Protein AF-0000000084932960 (afdb_homodimer)

Sequence (400 aa):
MATPRSQPKQERARRTKVHILQSAAELFAERGYATVTLQDVAERAEMTKGAVYFHYTNKEALAVAVVQEHYARWPEILKGAEGDHAEPFDMLTAVLDTVTRAFARDIVVQAGARLQIERALIDAELPEPYVGWEDYLTRLIAEARDAGQLRDGVEPRAAARVLVSAFFGMQHISDVLSGRSDLTERYEELRTVLLEGLRRMATPRSQPKQERARRTKVHILQSAAELFAERGYATVTLQDVAERAEMTKGAVYFHYTNKEALAVAVVQEHYARWPEILKGAEGDHAEPFDMLTAVLDTVTRAFARDIVVQAGARLQIERALIDAELPEPYVGWEDYLTRLIAEARDAGQLRDGVEPRAAARVLVSAFFGMQHISDVLSGRSDLTERYEELRTVLLEGLRR

Solvent-accessible surface area (backbone atoms only — not comparable to full-atom values): 21008 Å² total; per-residue (Å²): 128,84,72,78,70,52,70,67,56,50,51,52,51,50,52,49,50,50,48,47,44,52,33,39,17,50,44,30,48,73,64,31,69,89,75,57,48,61,59,57,31,14,57,68,52,72,46,51,53,66,63,45,39,72,78,33,83,43,61,52,55,45,52,43,51,37,38,50,51,31,57,62,46,45,62,59,50,47,57,68,28,58,50,95,56,92,42,48,59,56,33,52,50,37,36,52,52,48,52,51,49,38,56,73,69,34,52,45,44,38,14,22,52,45,47,59,75,47,42,89,77,43,90,59,86,64,82,79,74,66,56,66,57,30,54,53,42,17,53,44,42,40,49,14,41,76,70,65,43,40,26,87,90,62,51,34,57,44,45,18,47,42,50,51,13,23,51,51,19,42,55,50,50,24,38,74,76,51,72,42,74,50,39,69,61,54,47,54,30,37,43,60,45,46,53,54,29,41,40,96,128,85,72,79,69,52,68,68,57,50,51,51,51,49,52,49,49,51,46,47,44,52,33,38,18,49,45,31,49,73,63,31,70,88,74,57,47,62,59,56,31,13,58,68,52,71,46,52,53,66,62,47,40,72,77,34,83,42,62,52,56,44,51,41,49,36,38,52,49,29,57,63,47,45,64,59,51,46,56,68,29,57,50,95,56,92,42,48,58,55,34,52,52,36,35,53,52,49,50,52,49,38,57,73,69,34,52,44,44,38,14,21,53,46,48,59,76,48,42,89,76,43,90,59,85,65,81,80,74,66,55,64,58,30,53,53,40,18,52,44,41,40,50,13,42,77,70,66,43,40,26,89,91,62,50,35,58,44,47,16,47,40,49,51,12,23,50,50,17,42,56,50,50,23,37,74,76,52,71,40,75,50,38,68,60,53,48,52,31,37,42,61,45,48,54,54,29,40,39,94

Secondary structure (DSSP, 8-state):
------HHHHHHHHHHHHHHHHHHHHHHHHH-TTT--HHHHHHHHT--HHHHHHH-SSHHHHHHHHHHHHHHHHHHHHHHH-S--SSHHHHHHHHHHHHHHHHHH-HHHHHHHHHHHTGGG-SS--PPPSHHHHHHHHHHHHHHHHTT-BPTT--HHHHHHHHHHHHHHHHHHHHHHHTTTTHHHHHHHHIIIIIHHHB-/------HHHHHHHHHHHHHHHHHHHHHHHHH-TTT--HHHHHHHHT--HHHHHHH-SSHHHHHHHHHHHHHHHHHHHHHHH-S--SSHHHHHHHHHHHHHHHHHH-HHHHHHHHHHHTGGG-SS--PPPSHHHHHHHHHHHHHHHHTT-BPTT--HHHHHHHHHHHHHHHHHHHHHHHTTTTHHHHHHHHIIIIIHHHB-

Foldseek 3Di:
DPPPPDPVVVVVLVVLLVLLLLLLLQCCLVPNLPPDFLCSSCVSSVHDSVSSCVNPVGSLRSLQVLLVVLVVCLVVLLVVLPPPDPALLSSLVSSLVSLLVCLQPPSSNSSNLRCVVVVVVRPDDHPDPPVVQLVVQLVSVVRNVVVVWFDPPDRSSNLSSVLSVQLSVLSVVCCVPPVVPCSVVSVVVCCVPRSVNGTD/DPPDPDPVVVVVLVVLLVLLLLLLLQCCLVPNLPPDFLCSSCVSSVHDSVSSCVNPVGSLRSLQVLLVVLVVCLVVLLVVLPPPDPALLSSLVSSLVSLLVCLQPPSSNSSNLRCVVVVVVRPDDHPDPPVVQLVVQLVSVVRNVVVVWFDPPDRSSNLSSVLSVQLSVLSVVCCVPPVVPCSVVSVVVCCVPRSVNGTD

pLDDT: mean 92.8, std 9.07, range [40.91, 98.88]

Structure (mmCIF, N/CA/C/O backbone):
data_AF-0000000084932960-model_v1
#
loop_
_entity.id
_entity.type
_entity.pdbx_description
1 polymer 'TetR-family transcriptional regulator'
#
loop_
_atom_site.group_PDB
_atom_site.id
_atom_site.type_symbol
_atom_site.label_atom_id
_atom_site.label_alt_id
_atom_site.label_comp_id
_atom_site.label_asym_id
_atom_site.label_entity_id
_atom_site.label_seq_id
_atom_site.pdbx_PDB_ins_code
_atom_site.Cartn_x
_atom_site.Cartn_y
_atom_site.Cartn_z
_atom_site.occupancy
_atom_site.B_iso_or_equiv
_atom_site.auth_seq_id
_atom_site.auth_comp_id
_atom_site.auth_asym_id
_atom_site.auth_atom_id
_atom_site.pdbx_PDB_model_num
ATOM 1 N N . MET A 1 1 ? -40.156 13.008 24.125 1 40.94 1 MET A N 1
ATOM 2 C CA . MET A 1 1 ? -40 11.922 23.156 1 40.94 1 MET A CA 1
ATOM 3 C C . MET A 1 1 ? -39.875 12.453 21.734 1 40.94 1 MET A C 1
ATOM 5 O O . MET A 1 1 ? -40.688 13.273 21.312 1 40.94 1 MET A O 1
ATOM 9 N N . ALA A 1 2 ? -38.719 12.477 21.109 1 54.12 2 ALA A N 1
ATOM 10 C CA . ALA A 1 2 ? -38.562 13.07 19.781 1 54.12 2 ALA A CA 1
ATOM 11 C C . ALA A 1 2 ? -39.594 12.508 18.797 1 54.12 2 ALA A C 1
ATOM 13 O O . ALA A 1 2 ? -39.812 11.289 18.75 1 54.12 2 ALA A O 1
ATOM 14 N N . THR A 1 3 ? -40.469 13.133 18.344 1 57.19 3 THR A N 1
ATOM 15 C CA . THR A 1 3 ? -41.438 12.672 17.359 1 57.19 3 THR A CA 1
ATOM 16 C C . THR A 1 3 ? -40.719 12.016 16.172 1 57.19 3 THR A C 1
ATOM 18 O O . THR A 1 3 ? -39.844 12.625 15.562 1 57.19 3 THR A O 1
ATOM 21 N N . PRO A 1 4 ? -41.031 10.75 15.984 1 59.25 4 PRO A N 1
ATOM 22 C CA . PRO A 1 4 ? -40.406 10.086 14.82 1 59.25 4 PRO A CA 1
ATOM 23 C C . PRO A 1 4 ? -40.625 10.875 13.531 1 59.25 4 PRO A C 1
ATOM 25 O O . PRO A 1 4 ? -41.688 11.422 13.289 1 59.25 4 PRO A O 1
ATOM 28 N N . ARG A 1 5 ? -39.531 11.469 13.016 1 66.75 5 ARG A N 1
ATOM 29 C CA . ARG A 1 5 ? -39.656 12.156 11.727 1 66.75 5 ARG A CA 1
ATOM 30 C C . ARG A 1 5 ? -40.5 11.359 10.758 1 66.75 5 ARG A C 1
ATOM 32 O O . ARG A 1 5 ? -40.469 10.133 10.75 1 66.75 5 ARG A O 1
ATOM 39 N N . SER A 1 6 ? -41.281 12.008 10.094 1 75.06 6 SER A N 1
ATOM 40 C CA . SER A 1 6 ? -42.125 11.375 9.078 1 75.06 6 SER A CA 1
ATOM 41 C C . SER A 1 6 ? -41.281 10.617 8.062 1 75.06 6 SER A C 1
ATOM 43 O O . SER A 1 6 ? -40.062 10.883 7.914 1 75.06 6 SER A O 1
ATOM 45 N N . GLN A 1 7 ? -41.75 9.562 7.469 1 76.06 7 GLN A N 1
ATOM 46 C CA . GLN A 1 7 ? -41.094 8.695 6.488 1 76.06 7 GLN A CA 1
ATOM 47 C C . GLN A 1 7 ? -40.469 9.523 5.375 1 76.06 7 GLN A C 1
ATOM 49 O O . GLN A 1 7 ? -39.312 9.289 5.012 1 76.06 7 GLN A O 1
ATOM 54 N N . PRO A 1 8 ? -41.219 10.461 4.84 1 76 8 PRO A N 1
ATOM 55 C CA . PRO A 1 8 ? -40.594 11.281 3.787 1 76 8 PRO A CA 1
ATOM 56 C C . PRO A 1 8 ? -39.375 12.07 4.281 1 76 8 PRO A C 1
ATOM 58 O O . PRO A 1 8 ? -38.406 12.211 3.559 1 76 8 PRO A O 1
ATOM 61 N N . LYS A 1 9 ? -39.469 12.578 5.43 1 77.56 9 LYS A N 1
ATOM 62 C CA . LYS A 1 9 ? -38.344 13.344 6 1 77.56 9 LYS A CA 1
ATOM 63 C C . LYS A 1 9 ? -37.125 12.453 6.223 1 77.56 9 LYS A C 1
ATOM 65 O O . LYS A 1 9 ? -36 12.883 5.984 1 77.56 9 LYS A O 1
ATOM 70 N N . GLN A 1 10 ? -37.438 11.266 6.645 1 83.19 10 GLN A N 1
ATOM 71 C CA . GLN A 1 10 ? -36.344 10.32 6.871 1 83.19 10 GLN A CA 1
ATOM 72 C C . GLN A 1 10 ? -35.656 9.945 5.559 1 83.19 10 GLN A C 1
ATOM 74 O O . GLN A 1 10 ? -34.438 9.828 5.508 1 83.19 10 GLN A O 1
ATOM 79 N N . GLU A 1 11 ? -36.469 9.797 4.57 1 85 11 GLU A N 1
ATOM 80 C CA . GLU A 1 11 ? -35.906 9.461 3.254 1 85 11 GLU A CA 1
ATOM 81 C C . GLU A 1 11 ? -35.094 10.609 2.686 1 85 11 GLU A C 1
ATOM 83 O O . GLU A 1 11 ? -34.062 10.383 2.066 1 85 11 GLU A O 1
ATOM 88 N N . ARG A 1 12 ? -35.562 11.805 2.848 1 83.88 12 ARG A N 1
ATOM 89 C CA . ARG A 1 12 ? -34.844 12.977 2.395 1 83.88 12 ARG A CA 1
ATOM 90 C C . ARG A 1 12 ? -33.5 13.102 3.129 1 83.88 12 ARG A C 1
ATOM 92 O O . ARG A 1 12 ? -32.469 13.422 2.523 1 83.88 12 ARG A O 1
ATOM 99 N N . ALA A 1 13 ? -33.562 12.875 4.395 1 86.06 13 ALA A N 1
ATOM 100 C CA . ALA A 1 13 ? -32.344 12.93 5.203 1 86.06 13 ALA A CA 1
ATOM 101 C C . ALA A 1 13 ? -31.328 11.891 4.742 1 86.06 13 ALA A C 1
ATOM 103 O O . ALA A 1 13 ? -30.125 12.164 4.68 1 86.06 13 ALA A O 1
ATOM 104 N N . ARG A 1 14 ? -31.875 10.758 4.418 1 88.44 14 ARG A N 1
ATOM 105 C CA . ARG A 1 14 ? -31 9.68 3.943 1 88.44 14 ARG A CA 1
ATOM 106 C C . ARG A 1 14 ? -30.375 10.047 2.604 1 88.44 14 ARG A C 1
ATOM 108 O O . ARG A 1 14 ? -29.188 9.82 2.393 1 88.44 14 ARG A O 1
ATOM 115 N N . ARG A 1 15 ? -31.094 10.609 1.772 1 91.69 15 ARG A N 1
ATOM 116 C CA . ARG A 1 15 ? -30.594 11.008 0.463 1 91.69 15 ARG A CA 1
ATOM 117 C C . ARG A 1 15 ? -29.516 12.086 0.597 1 91.69 15 ARG A C 1
ATOM 119 O O . ARG A 1 15 ? -28.516 12.07 -0.125 1 91.69 15 ARG A O 1
ATOM 126 N N . THR A 1 16 ? -29.75 12.969 1.512 1 93.44 16 THR A N 1
ATOM 127 C CA . THR A 1 16 ? -28.797 14.031 1.756 1 93.44 16 THR A CA 1
ATOM 128 C C . THR A 1 16 ? -27.484 13.461 2.309 1 93.44 16 THR A C 1
ATOM 130 O O . THR A 1 16 ? -26.406 13.852 1.878 1 93.44 16 THR A O 1
ATOM 133 N N . LYS A 1 17 ? -27.641 12.531 3.201 1 94.75 17 LYS A N 1
ATOM 134 C CA . LYS A 1 17 ? -26.469 11.891 3.785 1 94.75 17 LYS A CA 1
ATOM 135 C C . LYS A 1 17 ? -25.641 11.18 2.719 1 94.75 17 LYS A C 1
ATOM 137 O O . LYS A 1 17 ? -24.406 11.266 2.717 1 94.75 17 LYS A O 1
ATOM 142 N N . VAL A 1 18 ? -26.312 10.531 1.834 1 94.62 18 VAL A N 1
ATOM 143 C CA . VAL A 1 18 ? -25.656 9.797 0.764 1 94.62 18 VAL A CA 1
ATOM 144 C C . VAL A 1 18 ? -24.953 10.781 -0.178 1 94.62 18 VAL A C 1
ATOM 146 O O . VAL A 1 18 ? -23.828 10.531 -0.622 1 94.62 18 VAL A O 1
ATOM 149 N N . HIS A 1 19 ? -25.594 11.836 -0.404 1 96.69 19 HIS A N 1
ATOM 150 C CA . HIS A 1 19 ? -25.047 12.859 -1.286 1 96.69 19 HIS A CA 1
ATOM 151 C C . HIS A 1 19 ? -23.781 13.477 -0.687 1 96.69 19 HIS A C 1
ATOM 153 O O . HIS A 1 19 ? -22.781 13.656 -1.384 1 96.69 19 HIS A O 1
ATOM 159 N N . ILE A 1 20 ? -23.844 13.773 0.585 1 97.5 20 ILE A N 1
ATOM 160 C CA . ILE A 1 20 ? -22.688 14.32 1.287 1 97.5 20 ILE A CA 1
ATOM 161 C C . ILE A 1 20 ? -21.547 13.305 1.271 1 97.5 20 ILE A C 1
ATOM 163 O O . ILE A 1 20 ? -20.391 13.656 0.993 1 97.5 20 ILE A O 1
ATOM 167 N N . LEU A 1 21 ? -21.906 12.125 1.516 1 98 21 LEU A N 1
ATOM 168 C CA . LEU A 1 21 ? -20.922 11.055 1.558 1 98 21 LEU A CA 1
ATOM 169 C C . LEU A 1 21 ? -20.234 10.891 0.201 1 98 21 LEU A C 1
ATOM 171 O O . LEU A 1 21 ? -19.016 10.727 0.126 1 98 21 LEU A O 1
ATOM 175 N N . GLN A 1 22 ? -21 10.93 -0.84 1 97.94 22 GLN A N 1
ATOM 176 C CA . GLN A 1 22 ? -20.469 10.805 -2.189 1 97.94 22 GLN A CA 1
ATOM 177 C C . GLN A 1 22 ? -19.516 11.961 -2.518 1 97.94 22 GLN A C 1
ATOM 179 O O . GLN A 1 22 ? -18.453 11.75 -3.094 1 97.94 22 GLN A O 1
ATOM 184 N N . SER A 1 23 ? -19.875 13.109 -2.146 1 98.5 23 SER A N 1
ATOM 185 C CA . SER A 1 23 ? -19.031 14.289 -2.354 1 98.5 23 SER A CA 1
ATOM 186 C C . SER A 1 23 ? -17.734 14.18 -1.572 1 98.5 23 SER A C 1
ATOM 188 O O . SER A 1 23 ? -16.656 14.508 -2.092 1 98.5 23 SER A O 1
ATOM 190 N N . ALA A 1 24 ? -17.859 13.727 -0.364 1 98.62 24 ALA A N 1
ATOM 191 C CA . ALA A 1 24 ? -16.672 13.523 0.465 1 98.62 24 ALA A CA 1
ATOM 192 C C . ALA A 1 24 ? -15.758 12.477 -0.146 1 98.62 24 ALA A C 1
ATOM 194 O O . ALA A 1 24 ? -14.539 12.656 -0.181 1 98.62 24 ALA A O 1
ATOM 195 N N . ALA A 1 25 ? -16.359 11.383 -0.623 1 98.5 25 ALA A N 1
ATOM 196 C CA . ALA A 1 25 ? -15.594 10.305 -1.233 1 98.5 25 ALA A CA 1
ATOM 197 C C . ALA A 1 25 ? -14.789 10.812 -2.43 1 98.5 25 ALA A C 1
ATOM 199 O O . ALA A 1 25 ? -13.617 10.477 -2.59 1 98.5 25 ALA A O 1
ATOM 200 N N . GLU A 1 26 ? -15.414 11.617 -3.209 1 98.38 26 GLU A N 1
ATOM 201 C CA . GLU A 1 26 ? -14.734 12.203 -4.359 1 98.38 26 GLU A CA 1
ATOM 202 C C . GLU A 1 26 ? -13.516 13.016 -3.926 1 98.38 26 GLU A C 1
ATOM 204 O O . GLU A 1 26 ? -12.43 12.859 -4.492 1 98.38 26 GLU A O 1
ATOM 209 N N . LEU A 1 27 ? -13.664 13.789 -2.92 1 98.38 27 LEU A N 1
ATOM 210 C CA . LEU A 1 27 ? -12.594 14.656 -2.447 1 98.38 27 LEU A CA 1
ATOM 211 C C . LEU A 1 27 ? -11.5 13.844 -1.763 1 98.38 27 LEU A C 1
ATOM 213 O O . LEU A 1 27 ? -10.312 14.07 -2.004 1 98.38 27 LEU A O 1
ATOM 217 N N . PHE A 1 28 ? -11.906 12.875 -0.919 1 98.06 28 PHE A N 1
ATOM 218 C CA . PHE A 1 28 ? -10.93 12.039 -0.24 1 98.06 28 PHE A CA 1
ATOM 219 C C . PHE A 1 28 ? -10.117 11.227 -1.246 1 98.06 28 PHE A C 1
ATOM 221 O O . PHE A 1 28 ? -8.906 11.055 -1.084 1 98.06 28 PHE A O 1
ATOM 228 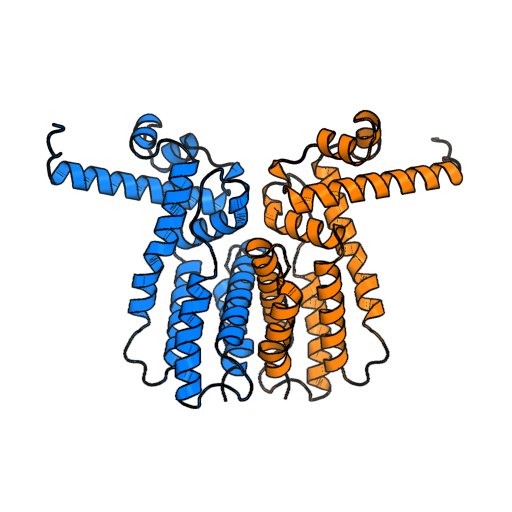N N . ALA A 1 29 ? -10.766 10.711 -2.262 1 96.62 29 ALA A N 1
ATOM 229 C CA . ALA A 1 29 ? -10.062 9.938 -3.281 1 96.62 29 ALA A CA 1
ATOM 230 C C . ALA A 1 29 ? -9.07 10.805 -4.043 1 96.62 29 ALA A C 1
ATOM 232 O O . ALA A 1 29 ? -7.949 10.367 -4.336 1 96.62 29 ALA A O 1
ATOM 233 N N . GLU A 1 30 ? -9.422 12.008 -4.305 1 94.12 30 GLU A N 1
ATOM 234 C CA . GLU A 1 30 ? -8.641 12.898 -5.156 1 94.12 30 GLU A CA 1
ATOM 235 C C . GLU A 1 30 ? -7.52 13.57 -4.367 1 94.12 30 GLU A C 1
ATOM 237 O O . GLU A 1 30 ? -6.375 13.633 -4.824 1 94.12 30 GLU A O 1
ATOM 242 N N . ARG A 1 31 ? -7.848 14.031 -3.113 1 94.44 31 ARG A N 1
ATOM 243 C CA . ARG A 1 31 ? -6.938 14.938 -2.426 1 94.44 31 ARG A CA 1
ATOM 244 C C . ARG A 1 31 ? -6.371 14.297 -1.165 1 94.44 31 ARG A C 1
ATOM 246 O O . ARG A 1 31 ? -5.383 14.773 -0.607 1 94.44 31 ARG A O 1
ATOM 253 N N . GLY A 1 32 ? -6.98 13.227 -0.774 1 95.75 32 GLY A N 1
ATOM 254 C CA . GLY A 1 32 ? -6.559 12.602 0.472 1 95.75 32 GLY A CA 1
ATOM 255 C C . GLY A 1 32 ? -7.176 13.25 1.698 1 95.75 32 GLY A C 1
ATOM 256 O O . GLY A 1 32 ? -7.777 14.32 1.605 1 95.75 32 GLY A O 1
ATOM 257 N N . TYR A 1 33 ? -7.051 12.711 2.855 1 97.12 33 TYR A N 1
ATOM 258 C CA . TYR A 1 33 ? -7.699 13.094 4.102 1 97.12 33 TYR A CA 1
ATOM 259 C C . TYR A 1 33 ? -7.16 14.43 4.602 1 97.12 33 TYR A C 1
ATOM 261 O O . TYR A 1 33 ? -7.93 15.297 5.027 1 97.12 33 TYR A O 1
ATOM 269 N N . ALA A 1 34 ? -5.879 14.586 4.551 1 93.19 34 ALA A N 1
ATOM 270 C CA . ALA A 1 34 ? -5.211 15.695 5.227 1 93.19 34 ALA A CA 1
ATOM 271 C C . ALA A 1 34 ? -5.695 17.031 4.684 1 93.19 34 ALA A C 1
ATOM 273 O O . ALA A 1 34 ? -5.957 17.969 5.449 1 93.19 34 ALA A O 1
ATOM 274 N N . THR A 1 35 ? -5.988 17.141 3.41 1 93 35 THR A N 1
ATOM 275 C CA . THR A 1 35 ? -6.211 18.438 2.781 1 93 35 THR A CA 1
ATOM 276 C C . THR A 1 35 ? -7.703 18.75 2.684 1 93 35 THR A C 1
ATOM 278 O O . THR A 1 35 ? -8.094 19.906 2.525 1 93 35 THR A O 1
ATOM 281 N N . VAL A 1 36 ? -8.508 17.766 2.779 1 97.31 36 VAL A N 1
ATOM 282 C CA . VAL A 1 36 ? -9.945 17.953 2.613 1 97.31 36 VAL A CA 1
ATOM 283 C C . VAL A 1 36 ? -10.547 18.5 3.906 1 97.31 36 VAL A C 1
ATOM 285 O O . VAL A 1 36 ? -10.195 18.062 5 1 97.31 36 VAL A O 1
ATOM 288 N N . THR A 1 37 ? -11.445 19.484 3.783 1 96.62 37 THR A N 1
ATOM 289 C CA . THR A 1 37 ? -12.18 20.031 4.918 1 96.62 37 THR A CA 1
ATOM 290 C C . THR A 1 37 ? -13.688 19.828 4.738 1 96.62 37 THR A C 1
ATOM 292 O O . THR A 1 37 ? -14.148 19.5 3.641 1 96.62 37 THR A O 1
ATOM 295 N N . LEU A 1 38 ? -14.422 19.969 5.805 1 96.69 38 LEU A N 1
ATOM 296 C CA . LEU A 1 38 ? -15.875 19.891 5.695 1 96.69 38 LEU A CA 1
ATOM 297 C C . LEU A 1 38 ? -16.422 21.016 4.805 1 96.69 38 LEU A C 1
ATOM 299 O O . LEU A 1 38 ? -17.422 20.828 4.113 1 96.69 38 LEU A O 1
ATOM 303 N N . GLN A 1 39 ? -15.711 22.141 4.82 1 97.12 39 GLN A N 1
ATOM 304 C CA . GLN A 1 39 ? -16.094 23.234 3.92 1 97.12 39 GLN A CA 1
ATOM 305 C C . GLN A 1 39 ? -15.93 22.812 2.461 1 97.12 39 GLN A C 1
ATOM 307 O O . GLN A 1 39 ? -16.781 23.125 1.625 1 97.12 39 GLN A O 1
ATOM 312 N N . ASP A 1 40 ? -14.852 22.156 2.123 1 97.94 40 ASP A N 1
ATOM 313 C CA . ASP A 1 40 ? -14.648 21.641 0.776 1 97.94 40 ASP A CA 1
ATOM 314 C C . ASP A 1 40 ? -15.805 20.719 0.371 1 97.94 40 ASP A C 1
ATOM 316 O O . ASP A 1 40 ? -16.297 20.797 -0.757 1 97.94 40 ASP A O 1
ATOM 320 N N . VAL A 1 41 ? -16.219 19.859 1.318 1 98.38 41 VAL A N 1
ATOM 321 C CA . VAL A 1 41 ? -17.281 18.891 1.057 1 98.38 41 VAL A CA 1
ATOM 322 C C . VAL A 1 41 ? -18.609 19.609 0.838 1 98.38 41 VAL A C 1
ATOM 324 O O . VAL A 1 41 ? -19.359 19.281 -0.071 1 98.38 41 VAL A O 1
ATOM 327 N N . ALA A 1 42 ? -18.844 20.594 1.654 1 98.06 42 ALA A N 1
ATOM 328 C CA . ALA A 1 42 ? -20.062 21.391 1.508 1 98.06 42 ALA A CA 1
ATOM 329 C C . ALA A 1 42 ? -20.125 22.047 0.127 1 98.06 42 ALA A C 1
ATOM 331 O O . ALA A 1 42 ? -21.156 22 -0.54 1 98.06 42 ALA A O 1
ATOM 332 N N . GLU A 1 43 ? -19.031 22.594 -0.28 1 98.31 43 GLU A N 1
ATOM 333 C CA . GLU A 1 43 ? -18.953 23.25 -1.586 1 98.31 43 GLU A CA 1
ATOM 334 C C . GLU A 1 43 ? -19.172 22.25 -2.715 1 98.31 43 GLU A C 1
ATOM 336 O O . GLU A 1 43 ? -19.922 22.5 -3.654 1 98.31 43 GLU A O 1
ATOM 341 N N . ARG A 1 44 ? -18.562 21.125 -2.602 1 97.62 44 ARG A N 1
ATOM 342 C CA . ARG A 1 44 ? -18.719 20.078 -3.613 1 97.62 44 ARG A CA 1
ATOM 343 C C . ARG A 1 44 ? -20.156 19.594 -3.676 1 97.62 44 ARG A C 1
ATOM 345 O O . ARG A 1 44 ? -20.672 19.297 -4.758 1 97.62 44 ARG A O 1
ATOM 352 N N . ALA A 1 45 ? -20.812 19.516 -2.541 1 97.81 45 ALA A N 1
ATOM 353 C CA . ALA A 1 45 ? -22.188 19.031 -2.436 1 97.81 45 ALA A CA 1
ATOM 354 C C . ALA A 1 45 ? -23.203 20.141 -2.734 1 97.81 45 ALA A C 1
ATOM 356 O O . ALA A 1 45 ? -24.406 19.891 -2.758 1 97.81 45 ALA A O 1
ATOM 357 N N . GLU A 1 46 ? -22.672 21.344 -2.891 1 98 46 GLU A N 1
ATOM 358 C CA . GLU A 1 46 ? -23.531 22.5 -3.109 1 98 46 GLU A CA 1
ATOM 359 C C . GLU A 1 46 ? -24.516 22.688 -1.953 1 98 46 GLU A C 1
ATOM 361 O O . GLU A 1 46 ? -25.703 22.859 -2.172 1 98 46 GLU A O 1
ATOM 366 N N . MET A 1 47 ? -23.938 22.609 -0.81 1 97.12 47 MET A N 1
ATOM 367 C CA . MET A 1 47 ? -24.688 22.781 0.433 1 97.12 47 MET A CA 1
ATOM 368 C C . MET A 1 47 ? -23.984 23.766 1.356 1 97.12 47 MET A C 1
ATOM 370 O O . MET A 1 47 ? -22.828 24.109 1.141 1 97.12 47 MET A O 1
ATOM 374 N N . THR A 1 48 ? -24.734 24.172 2.348 1 94.88 48 THR A N 1
ATOM 375 C CA . THR A 1 48 ? -24.109 24.984 3.377 1 94.88 48 THR A CA 1
ATOM 376 C C . THR A 1 48 ? -23.281 24.125 4.324 1 94.88 48 THR A C 1
ATOM 378 O O . THR A 1 48 ? -23.562 22.922 4.484 1 94.88 48 THR A O 1
ATOM 381 N N . LYS A 1 49 ? -22.266 24.719 4.879 1 93.38 49 LYS A N 1
ATOM 382 C CA . LYS A 1 49 ? -21.453 24.031 5.875 1 93.38 49 LYS A CA 1
ATOM 383 C C . LYS A 1 49 ? -22.312 23.516 7.02 1 93.38 49 LYS A C 1
ATOM 385 O O . LYS A 1 49 ? -22.109 22.391 7.504 1 93.38 49 LYS A O 1
ATOM 390 N N . GLY A 1 50 ? -23.312 24.297 7.414 1 93.5 50 GLY A N 1
ATOM 391 C CA . GLY A 1 50 ? -24.219 23.906 8.484 1 93.5 50 GLY A CA 1
ATOM 392 C C . GLY A 1 50 ? -25.016 22.656 8.164 1 93.5 50 GLY A C 1
ATOM 393 O O . GLY A 1 50 ? -25.188 21.797 9.023 1 93.5 50 GLY A O 1
ATOM 394 N N . ALA A 1 51 ? -25.438 22.547 7.008 1 93.56 51 ALA A N 1
ATOM 395 C CA . ALA A 1 51 ? -26.188 21.391 6.566 1 93.56 51 ALA A CA 1
ATOM 396 C C . ALA A 1 51 ? -25.344 20.125 6.645 1 93.56 51 ALA A C 1
ATOM 398 O O . ALA A 1 51 ? -25.812 19.062 7.062 1 93.56 51 ALA A O 1
ATOM 399 N N . VAL A 1 52 ? -24.078 20.219 6.238 1 95.88 52 VAL A N 1
ATOM 400 C CA . VAL A 1 52 ? -23.172 19.078 6.289 1 95.88 52 VAL A CA 1
ATOM 401 C C . VAL A 1 52 ? -22.891 18.703 7.746 1 95.88 52 VAL A C 1
ATOM 403 O O . VAL A 1 52 ? -22.906 17.531 8.102 1 95.88 52 VAL A O 1
ATOM 406 N N . TYR A 1 53 ? -22.719 19.688 8.586 1 94 53 TYR A N 1
ATOM 407 C CA . TYR A 1 53 ? -22.438 19.5 10.008 1 94 53 TYR A CA 1
ATOM 408 C C . TYR A 1 53 ? -23.594 18.797 10.703 1 94 53 TYR A C 1
ATOM 410 O O . TYR A 1 53 ? -23.391 18.047 11.664 1 94 53 TYR A O 1
ATOM 418 N N . PHE A 1 54 ? -24.75 19.109 10.234 1 93.31 54 PHE A N 1
ATOM 419 C CA . PHE A 1 54 ? -25.938 18.469 10.797 1 93.31 54 PHE A CA 1
ATOM 420 C C . PHE A 1 54 ? -25.875 16.953 10.633 1 93.31 54 PHE A C 1
ATOM 422 O O . PHE A 1 54 ? -26.281 16.219 11.523 1 93.31 54 PHE A O 1
ATOM 429 N N . HIS A 1 55 ? -25.328 16.531 9.578 1 95.12 55 HIS A N 1
ATOM 430 C CA . HIS A 1 55 ? -25.297 15.102 9.273 1 95.12 55 HIS A CA 1
ATOM 431 C C . HIS A 1 55 ? -24 14.469 9.758 1 95.12 55 HIS A C 1
ATOM 433 O O . HIS A 1 55 ? -23.984 13.312 10.18 1 95.12 55 HIS A O 1
ATOM 439 N N . TYR A 1 56 ? -22.875 15.188 9.648 1 96.56 56 TYR A N 1
ATOM 440 C CA . TYR A 1 56 ? -21.562 14.734 10.078 1 96.56 56 TYR A CA 1
ATOM 441 C C . TYR A 1 56 ? -20.875 15.789 10.938 1 96.56 56 TYR A C 1
ATOM 443 O O . TYR A 1 56 ? -20.484 16.844 10.438 1 96.56 56 TYR A O 1
ATOM 451 N N . THR A 1 57 ? -20.594 15.406 12.117 1 94.69 57 THR A N 1
ATOM 452 C CA . THR A 1 57 ? -20.188 16.344 13.156 1 94.69 57 THR A CA 1
ATOM 453 C C . THR A 1 57 ? -18.781 16.875 12.883 1 94.69 57 THR A C 1
ATOM 455 O O . THR A 1 57 ? -18.453 18.016 13.234 1 94.69 57 THR A O 1
ATOM 458 N N . ASN A 1 58 ? -18 16.062 12.281 1 96.06 58 ASN A N 1
ATOM 459 C CA . ASN A 1 58 ? -16.625 16.453 11.969 1 96.06 58 ASN A CA 1
ATOM 460 C C . ASN A 1 58 ? -16.047 15.609 10.828 1 96.06 58 ASN A C 1
ATOM 462 O O . ASN A 1 58 ? -16.719 14.711 10.32 1 96.06 58 ASN A O 1
ATOM 466 N N . LYS A 1 59 ? -14.945 15.938 10.438 1 97.19 59 LYS A N 1
ATOM 467 C CA . LYS A 1 59 ? -14.289 15.281 9.305 1 97.19 59 LYS A CA 1
ATOM 468 C C . LYS A 1 59 ? -14.023 13.812 9.602 1 97.19 59 LYS A C 1
ATOM 470 O O . LYS A 1 59 ? -14.141 12.961 8.719 1 97.19 59 LYS A O 1
ATOM 475 N N . GLU A 1 60 ? -13.641 13.469 10.828 1 97.94 60 GLU A N 1
ATOM 476 C CA . GLU A 1 60 ? -13.375 12.094 11.227 1 97.94 60 GLU A CA 1
ATOM 477 C C . GLU A 1 60 ? -14.609 11.219 11.047 1 97.94 60 GLU A C 1
ATOM 479 O O . GLU A 1 60 ? -14.516 10.117 10.492 1 97.94 60 GLU A O 1
ATOM 484 N N . ALA A 1 61 ? -15.68 11.75 11.5 1 97.56 61 ALA A N 1
ATOM 485 C CA . ALA A 1 61 ? -16.922 11 11.375 1 97.56 61 ALA A CA 1
ATOM 486 C C . ALA A 1 61 ? -17.281 10.758 9.906 1 97.56 61 ALA A C 1
ATOM 488 O O . ALA A 1 61 ? -17.781 9.688 9.555 1 97.56 61 ALA A O 1
ATOM 489 N N . LEU A 1 62 ? -17.062 11.766 9.141 1 97.81 62 LEU A N 1
ATOM 490 C CA . LEU A 1 62 ? -17.312 11.648 7.711 1 97.81 62 LEU A CA 1
ATOM 491 C C . LEU A 1 62 ? -16.375 10.625 7.074 1 97.81 62 LEU A C 1
ATOM 493 O O . LEU A 1 62 ? -16.812 9.805 6.266 1 97.81 62 LEU A O 1
ATOM 497 N N . ALA A 1 63 ? -15.102 10.625 7.387 1 98.44 63 ALA A N 1
ATOM 498 C CA . ALA A 1 63 ? -14.133 9.648 6.887 1 98.44 63 ALA A CA 1
ATOM 499 C C . ALA A 1 63 ? -14.523 8.234 7.285 1 98.44 63 ALA A C 1
ATOM 501 O O . ALA A 1 63 ? -14.484 7.316 6.461 1 98.44 63 ALA A O 1
ATOM 502 N N . VAL A 1 64 ? -14.914 8.062 8.531 1 98.19 64 VAL A N 1
ATOM 503 C CA . VAL A 1 64 ? -15.344 6.762 9.023 1 98.19 64 VAL A CA 1
ATOM 504 C C . VAL A 1 64 ? -16.547 6.273 8.211 1 98.19 64 VAL A C 1
ATOM 506 O O . VAL A 1 64 ? -16.594 5.109 7.812 1 98.19 64 VAL A O 1
ATOM 509 N N . ALA A 1 65 ? -17.438 7.18 7.969 1 97.81 65 ALA A N 1
ATOM 510 C CA . ALA A 1 65 ? -18.641 6.82 7.207 1 97.81 65 ALA A CA 1
ATOM 511 C C . ALA A 1 65 ? -18.281 6.367 5.797 1 97.81 65 ALA A C 1
ATOM 513 O O . ALA A 1 65 ? -18.844 5.402 5.285 1 97.81 65 ALA A O 1
ATOM 514 N N . VAL A 1 66 ? -17.344 7.031 5.148 1 98.19 66 VAL A N 1
ATOM 515 C CA . VAL A 1 66 ? -16.906 6.66 3.809 1 98.19 66 VAL A CA 1
ATOM 516 C C . VAL A 1 66 ? -16.266 5.273 3.838 1 98.19 66 VAL A C 1
ATOM 518 O O . VAL A 1 66 ? -16.562 4.43 2.986 1 98.19 66 VAL A O 1
ATOM 521 N N . VAL A 1 67 ? -15.445 4.977 4.812 1 97.94 67 VAL A N 1
ATOM 522 C CA . VAL A 1 67 ? -14.781 3.682 4.934 1 97.94 67 VAL A CA 1
ATOM 523 C C . VAL A 1 67 ? -15.812 2.592 5.203 1 97.94 67 VAL A C 1
ATOM 525 O O . VAL A 1 67 ? -15.734 1.5 4.633 1 97.94 67 VAL A O 1
ATOM 528 N N . GLN A 1 68 ? -16.766 2.945 6.074 1 96.75 68 GLN A N 1
ATOM 529 C CA . GLN A 1 68 ? -17.828 1.979 6.359 1 96.75 68 GLN A CA 1
ATOM 530 C C . GLN A 1 68 ? -18.641 1.67 5.109 1 96.75 68 GLN A C 1
ATOM 532 O O . GLN A 1 68 ? -19 0.516 4.867 1 96.75 68 GLN A O 1
ATOM 537 N N . GLU A 1 69 ? -18.922 2.664 4.383 1 95.94 69 GLU A N 1
ATOM 538 C CA . GLU A 1 69 ? -19.656 2.461 3.139 1 95.94 69 GLU A CA 1
ATOM 539 C C . GLU A 1 69 ? -18.844 1.644 2.141 1 95.94 69 GLU A C 1
ATOM 541 O O . GLU A 1 69 ? -19.391 0.82 1.406 1 95.94 69 GLU A O 1
ATOM 546 N N . HIS A 1 70 ? -17.547 1.876 2.068 1 95.25 70 HIS A N 1
ATOM 547 C CA . HIS A 1 70 ? -16.625 1.067 1.28 1 95.25 70 HIS A CA 1
ATOM 548 C C . HIS A 1 70 ? -16.766 -0.415 1.604 1 95.25 70 HIS A C 1
ATOM 550 O O . HIS A 1 70 ? -16.938 -1.238 0.7 1 95.25 70 HIS A O 1
ATOM 556 N N . TYR A 1 71 ? -16.797 -0.784 2.826 1 93.56 71 TYR A N 1
ATOM 557 C CA . TYR A 1 71 ? -16.922 -2.18 3.234 1 93.56 71 TYR A CA 1
ATOM 558 C C . TYR A 1 71 ? -18.344 -2.691 3.031 1 93.56 71 TYR A C 1
ATOM 560 O O . TYR A 1 71 ? -18.547 -3.869 2.73 1 93.56 71 TYR A O 1
ATOM 568 N N . ALA A 1 72 ? -19.297 -1.786 3.17 1 90.88 72 ALA A N 1
ATOM 569 C CA . ALA A 1 72 ? -20.688 -2.172 3.016 1 90.88 72 ALA A CA 1
ATOM 570 C C . ALA A 1 72 ? -21 -2.584 1.579 1 90.88 72 ALA A C 1
ATOM 572 O O . ALA A 1 72 ? -22 -3.256 1.315 1 90.88 72 ALA A O 1
ATOM 573 N N . ARG A 1 73 ? -20.156 -2.209 0.682 1 87.19 73 ARG A N 1
ATOM 574 C CA . ARG A 1 73 ? -20.328 -2.553 -0.725 1 87.19 73 ARG A CA 1
ATOM 575 C C . ARG A 1 73 ? -19.953 -4.004 -0.985 1 87.19 73 ARG A C 1
ATOM 577 O O . ARG A 1 73 ? -20.375 -4.602 -1.974 1 87.19 73 ARG A O 1
ATOM 584 N N . TRP A 1 74 ? -19.219 -4.602 -0.103 1 84.81 74 TRP A N 1
ATOM 585 C CA . TRP A 1 74 ? -18.547 -5.855 -0.417 1 84.81 74 TRP A CA 1
ATOM 586 C C . TRP A 1 74 ? -19.531 -7.016 -0.455 1 84.81 74 TRP A C 1
ATOM 588 O O . TRP A 1 74 ? -19.516 -7.832 -1.379 1 84.81 74 TRP A O 1
ATOM 598 N N . PRO A 1 75 ? -20.547 -7.039 0.488 1 81.88 75 PRO A N 1
ATOM 599 C CA . PRO A 1 75 ? -21.516 -8.133 0.399 1 81.88 75 PRO A CA 1
ATOM 600 C C . PRO A 1 75 ? -22.234 -8.172 -0.945 1 81.88 75 PRO A C 1
ATOM 602 O O . PRO A 1 75 ? -22.375 -9.242 -1.541 1 81.88 75 PRO A O 1
ATOM 605 N N . GLU A 1 76 ? -22.594 -7.008 -1.432 1 78.06 76 GLU A N 1
ATOM 606 C CA . GLU A 1 76 ? -23.312 -6.953 -2.709 1 78.06 76 GLU A CA 1
ATOM 607 C C . GLU A 1 76 ? -22.391 -7.324 -3.865 1 78.06 76 GLU A C 1
ATOM 609 O O . GLU A 1 76 ? -22.797 -8.031 -4.789 1 78.06 76 GLU A O 1
ATOM 614 N N . ILE A 1 77 ? -21.219 -6.902 -3.773 1 74.44 77 ILE A N 1
ATOM 615 C CA . ILE A 1 77 ? -20.234 -7.211 -4.809 1 74.44 77 ILE A CA 1
ATOM 616 C C . ILE A 1 77 ? -19.984 -8.719 -4.852 1 74.44 77 ILE A C 1
ATOM 618 O O . ILE A 1 77 ? -19.953 -9.32 -5.926 1 74.44 77 ILE A O 1
ATOM 622 N N . LEU A 1 78 ? -19.938 -9.297 -3.717 1 77.75 78 LEU A N 1
ATOM 623 C CA . LEU A 1 78 ? -19.625 -10.711 -3.59 1 77.75 78 LEU A CA 1
ATOM 624 C C . LEU A 1 78 ? -20.812 -11.586 -3.977 1 77.75 78 LEU A C 1
ATOM 626 O O . LEU A 1 78 ? -20.641 -12.648 -4.578 1 77.75 78 LEU A O 1
ATOM 630 N N . LYS A 1 79 ? -21.984 -11.078 -3.686 1 77.69 79 LYS A N 1
ATOM 631 C CA . LYS A 1 79 ? -23.188 -11.781 -4.098 1 77.69 79 LYS A CA 1
ATOM 632 C C . LYS A 1 79 ? -23.312 -11.82 -5.617 1 77.69 79 LYS A C 1
ATOM 634 O O . LYS A 1 79 ? -23.703 -12.844 -6.188 1 77.69 79 LYS A O 1
ATOM 639 N N . GLY A 1 80 ? -22.953 -10.766 -6.23 1 72.94 80 GLY A N 1
ATOM 640 C CA . GLY A 1 80 ? -23.016 -10.695 -7.68 1 72.94 80 GLY A CA 1
ATOM 641 C C . GLY A 1 80 ? -22.031 -11.633 -8.359 1 72.94 80 GLY A C 1
ATOM 642 O O . GLY A 1 80 ? -22.25 -12.047 -9.5 1 72.94 80 GLY A O 1
ATOM 643 N N . ALA A 1 81 ? -21 -11.906 -7.641 1 73.19 81 ALA A N 1
ATOM 644 C CA . ALA A 1 81 ? -19.984 -12.789 -8.188 1 73.19 81 ALA A CA 1
ATOM 645 C C . ALA A 1 81 ? -20.375 -14.258 -8.023 1 73.19 81 ALA A C 1
ATOM 647 O O . ALA A 1 81 ? -19.891 -15.125 -8.758 1 73.19 81 ALA A O 1
ATOM 648 N N . GLU A 1 82 ? -21.141 -14.562 -6.941 1 69 82 GLU A N 1
ATOM 649 C CA . GLU A 1 82 ? -21.5 -15.93 -6.578 1 69 82 GLU A CA 1
ATOM 650 C C . GLU A 1 82 ? -22.484 -16.531 -7.574 1 69 82 GLU A C 1
ATOM 652 O O . GLU A 1 82 ? -22.703 -17.75 -7.594 1 69 82 GLU A O 1
ATOM 657 N N . GLY A 1 83 ? -22.438 -16.062 -8.797 1 66.25 83 GLY A N 1
ATOM 658 C CA . GLY A 1 83 ? -23.281 -16.703 -9.773 1 66.25 83 GLY A CA 1
ATOM 659 C C . GLY A 1 83 ? -23.156 -18.219 -9.766 1 66.25 83 GLY A C 1
ATOM 660 O O . GLY A 1 83 ? -22.625 -18.797 -8.812 1 66.25 83 GLY A O 1
ATOM 661 N N . ASP A 1 84 ? -23.844 -18.891 -10.555 1 64.25 84 ASP A N 1
ATOM 662 C CA . ASP A 1 84 ? -23.719 -20.328 -10.727 1 64.25 84 ASP A CA 1
ATOM 663 C C . ASP A 1 84 ? -22.375 -20.688 -11.383 1 64.25 84 ASP A C 1
ATOM 665 O O . ASP A 1 84 ? -22.234 -20.594 -12.602 1 64.25 84 ASP A O 1
ATOM 669 N N . HIS A 1 85 ? -21.344 -20.656 -10.383 1 71.12 85 HIS A N 1
ATOM 670 C CA . HIS A 1 85 ? -20.078 -21.125 -10.961 1 71.12 85 HIS A CA 1
ATOM 671 C C . HIS A 1 85 ? -19.875 -22.609 -10.742 1 71.12 85 HIS A C 1
ATOM 673 O O . HIS A 1 85 ? -20.172 -23.141 -9.664 1 71.12 85 HIS A O 1
ATOM 679 N N . ALA A 1 86 ? -19.609 -23.219 -11.773 1 68.94 86 ALA A N 1
ATOM 680 C CA . ALA A 1 86 ? -19.453 -24.672 -11.742 1 68.94 86 ALA A CA 1
ATOM 681 C C . ALA A 1 86 ? -18.203 -25.078 -10.953 1 68.94 86 ALA A C 1
ATOM 683 O O . ALA A 1 86 ? -18.203 -26.109 -10.266 1 68.94 86 ALA A O 1
ATOM 684 N N . GLU A 1 87 ? -17.156 -24.203 -11 1 86.88 87 GLU A N 1
ATOM 685 C CA . GLU A 1 87 ? -15.906 -24.594 -10.352 1 86.88 87 GLU A CA 1
ATOM 686 C C . GLU A 1 87 ? -15.445 -23.531 -9.359 1 86.88 87 GLU A C 1
ATOM 688 O O . GLU A 1 87 ? -15.492 -22.328 -9.656 1 86.88 87 GLU A O 1
ATOM 693 N N . PRO A 1 88 ? -15.078 -23.953 -8.219 1 88.38 88 PRO A N 1
ATOM 694 C CA . PRO A 1 88 ? -14.672 -23.047 -7.148 1 88.38 88 PRO A CA 1
ATOM 695 C C . PRO A 1 88 ? -13.625 -22.031 -7.598 1 88.38 88 PRO A C 1
ATOM 697 O O . PRO A 1 88 ? -13.664 -20.875 -7.184 1 88.38 88 PRO A O 1
ATOM 700 N N . PHE A 1 89 ? -12.773 -22.438 -8.469 1 90.69 89 PHE A N 1
ATOM 701 C CA . PHE A 1 89 ? -11.742 -21.531 -8.938 1 90.69 89 PHE A CA 1
ATOM 702 C C . PHE A 1 89 ? -12.344 -20.438 -9.812 1 90.69 89 PHE A C 1
ATOM 704 O O . PHE A 1 89 ? -11.883 -19.297 -9.789 1 90.69 89 PHE A O 1
ATOM 711 N N . ASP A 1 90 ? -13.375 -20.781 -10.523 1 89.88 90 ASP A N 1
ATOM 712 C CA . ASP A 1 90 ? -14.07 -19.797 -11.336 1 89.88 90 ASP A CA 1
ATOM 713 C C . ASP A 1 90 ? -14.742 -18.75 -10.453 1 89.88 90 ASP A C 1
ATOM 715 O O . ASP A 1 90 ? -14.82 -17.562 -10.82 1 89.88 90 ASP A O 1
ATOM 719 N N . MET A 1 91 ? -15.203 -19.203 -9.336 1 90.06 91 MET A N 1
ATOM 720 C CA . MET A 1 91 ? -15.797 -18.266 -8.383 1 90.06 91 MET A CA 1
ATOM 721 C C . MET A 1 91 ? -14.75 -17.281 -7.859 1 90.06 91 MET A C 1
ATOM 723 O O . MET A 1 91 ? -15.008 -16.094 -7.754 1 90.06 91 MET A O 1
ATOM 727 N N . LEU A 1 92 ? -13.617 -17.766 -7.527 1 91.69 92 LEU A N 1
ATOM 728 C CA . LEU A 1 92 ? -12.508 -16.922 -7.082 1 91.69 92 LEU A CA 1
ATOM 729 C C . LEU A 1 92 ? -12.18 -15.859 -8.125 1 91.69 92 LEU A C 1
ATOM 731 O O . LEU A 1 92 ? -12.062 -14.68 -7.801 1 91.69 92 LEU A O 1
ATOM 735 N N . THR A 1 93 ? -12.117 -16.266 -9.375 1 92.56 93 THR A N 1
ATOM 736 C CA . THR A 1 93 ? -11.812 -15.359 -10.477 1 92.56 93 THR A CA 1
ATOM 737 C C . THR A 1 93 ? -12.922 -14.328 -10.656 1 92.56 93 THR A C 1
ATOM 739 O O . THR A 1 93 ? -12.641 -13.141 -10.836 1 92.56 93 THR A O 1
ATOM 742 N N . ALA A 1 94 ? -14.156 -14.773 -10.555 1 91.5 94 ALA A N 1
ATOM 743 C CA . ALA A 1 94 ? -15.305 -13.883 -10.711 1 91.5 94 ALA A CA 1
ATOM 744 C C . ALA A 1 94 ? -15.32 -12.82 -9.617 1 91.5 94 ALA A C 1
ATOM 746 O O . ALA A 1 94 ? -15.625 -11.656 -9.875 1 91.5 94 ALA A O 1
ATOM 747 N N . VAL A 1 95 ? -15.008 -13.219 -8.438 1 91.31 95 VAL A N 1
ATOM 748 C CA . VAL A 1 95 ? -14.953 -12.312 -7.305 1 91.31 95 VAL A CA 1
ATOM 749 C C . VAL A 1 95 ? -13.883 -11.242 -7.551 1 91.31 95 VAL A C 1
ATOM 751 O O . VAL A 1 95 ? -14.156 -10.047 -7.426 1 91.31 95 VAL A O 1
ATOM 754 N N . LEU A 1 96 ? -12.711 -11.625 -7.941 1 93.56 96 LEU A N 1
ATOM 755 C CA . LEU A 1 96 ? -11.617 -10.688 -8.156 1 93.56 96 LEU A CA 1
ATOM 756 C C . LEU A 1 96 ? -11.914 -9.766 -9.328 1 93.56 96 LEU A C 1
ATOM 758 O O . LEU A 1 96 ? -11.562 -8.586 -9.305 1 93.56 96 LEU A O 1
ATOM 762 N N . ASP A 1 97 ? -12.609 -10.281 -10.367 1 93.38 97 ASP A N 1
ATOM 763 C CA . ASP A 1 97 ? -13.047 -9.461 -11.492 1 93.38 97 ASP A CA 1
ATOM 764 C C . ASP A 1 97 ? -13.977 -8.344 -11.023 1 93.38 97 ASP A C 1
ATOM 766 O O . ASP A 1 97 ? -13.812 -7.188 -11.414 1 93.38 97 ASP A O 1
ATOM 770 N N . THR A 1 98 ? -14.891 -8.75 -10.219 1 91.81 98 THR A N 1
ATOM 771 C CA . THR A 1 98 ? -15.898 -7.809 -9.742 1 91.81 98 THR A CA 1
ATOM 772 C C . THR A 1 98 ? -15.266 -6.746 -8.844 1 91.81 98 THR A C 1
ATOM 774 O O . THR A 1 98 ? -15.578 -5.559 -8.969 1 91.81 98 THR A O 1
ATOM 777 N N . VAL A 1 99 ? -14.383 -7.148 -7.996 1 93.06 99 VAL A N 1
ATOM 778 C CA . VAL A 1 99 ? -13.711 -6.219 -7.094 1 93.06 99 VAL A CA 1
ATOM 779 C C . VAL A 1 99 ? -12.844 -5.254 -7.898 1 93.06 99 VAL A C 1
ATOM 781 O O . VAL A 1 99 ? -12.797 -4.055 -7.605 1 93.06 99 VAL A O 1
ATOM 784 N N . THR A 1 100 ? -12.148 -5.766 -8.898 1 95.06 100 THR A N 1
ATOM 785 C CA . THR A 1 100 ? -11.312 -4.922 -9.742 1 95.06 100 THR A CA 1
ATOM 786 C C . THR A 1 100 ? -12.148 -3.852 -10.438 1 95.06 100 THR A C 1
ATOM 788 O O . THR A 1 100 ? -11.742 -2.689 -10.516 1 95.06 100 THR A O 1
ATOM 791 N N . ARG A 1 101 ? -13.305 -4.227 -10.898 1 93.44 101 ARG A N 1
ATOM 792 C CA . ARG A 1 101 ? -14.203 -3.268 -11.539 1 93.44 101 ARG A CA 1
ATOM 793 C C . ARG A 1 101 ? -14.648 -2.193 -10.547 1 93.44 101 ARG A C 1
ATOM 795 O O . ARG A 1 101 ? -14.766 -1.021 -10.906 1 93.44 101 ARG A O 1
ATOM 802 N N . ALA A 1 102 ? -14.922 -2.623 -9.344 1 93.44 102 ALA A N 1
ATOM 803 C CA . ALA A 1 102 ? -15.32 -1.665 -8.312 1 93.44 102 ALA A CA 1
ATOM 804 C C . ALA A 1 102 ? -14.203 -0.657 -8.047 1 93.44 102 ALA A C 1
ATOM 806 O O . ALA A 1 102 ? -14.461 0.544 -7.934 1 93.44 102 ALA A O 1
ATOM 807 N N . PHE A 1 103 ? -12.984 -1.107 -8 1 94.94 103 PHE A N 1
ATOM 808 C CA . PHE A 1 103 ? -11.852 -0.216 -7.77 1 94.94 103 PHE A CA 1
ATOM 809 C C . PHE A 1 103 ? -11.656 0.72 -8.953 1 94.94 103 PHE A C 1
ATOM 811 O O . PHE A 1 103 ? -11.195 1.852 -8.789 1 94.94 103 PHE A O 1
ATOM 818 N N . ALA A 1 104 ? -12.031 0.277 -10.125 1 94.81 104 ALA A N 1
ATOM 819 C CA . ALA A 1 104 ? -11.852 1.088 -11.32 1 94.81 104 ALA A CA 1
ATOM 820 C C . ALA A 1 104 ? -12.922 2.174 -11.422 1 94.81 104 ALA A C 1
ATOM 822 O O . ALA A 1 104 ? -12.656 3.273 -11.906 1 94.81 104 ALA A O 1
ATOM 823 N N . ARG A 1 105 ? -14.102 1.933 -10.812 1 93.38 105 ARG A N 1
ATOM 824 C CA . ARG A 1 105 ? -15.219 2.764 -11.242 1 93.38 105 ARG A CA 1
ATOM 825 C C . ARG A 1 105 ? -15.922 3.4 -10.047 1 93.38 105 ARG A C 1
ATOM 827 O O . ARG A 1 105 ? -16.656 4.383 -10.203 1 93.38 105 ARG A O 1
ATOM 834 N N . ASP A 1 106 ? -15.844 2.807 -8.953 1 94.94 106 ASP A N 1
ATOM 835 C CA . ASP A 1 106 ? -16.625 3.248 -7.801 1 94.94 106 ASP A CA 1
ATOM 836 C C . ASP A 1 106 ? -15.805 4.172 -6.902 1 94.94 106 ASP A C 1
ATOM 838 O O . ASP A 1 106 ? -14.867 3.73 -6.238 1 94.94 106 ASP A O 1
ATOM 842 N N . ILE A 1 107 ? -16.234 5.363 -6.793 1 96.38 107 ILE A N 1
ATOM 843 C CA . ILE A 1 107 ? -15.461 6.402 -6.121 1 96.38 107 ILE A CA 1
ATOM 844 C C . ILE A 1 107 ? -15.43 6.133 -4.617 1 96.38 107 ILE A C 1
ATOM 846 O O . ILE A 1 107 ? -14.461 6.492 -3.936 1 96.38 107 ILE A O 1
ATOM 850 N N . VAL A 1 108 ? -16.453 5.527 -4.07 1 96.88 108 VAL A N 1
ATOM 851 C CA . VAL A 1 108 ? -16.484 5.215 -2.645 1 96.88 108 VAL A CA 1
ATOM 852 C C . VAL A 1 108 ? -15.477 4.117 -2.33 1 96.88 108 VAL A C 1
ATOM 854 O O . VAL A 1 108 ? -14.789 4.172 -1.308 1 96.88 108 VAL A O 1
ATOM 857 N N . VAL A 1 109 ? -15.352 3.143 -3.246 1 95.81 109 VAL A N 1
ATOM 858 C CA . VAL A 1 109 ? -14.352 2.086 -3.092 1 95.81 109 VAL A CA 1
ATOM 859 C C . VAL A 1 109 ? -12.953 2.686 -3.133 1 95.81 109 VAL A C 1
ATOM 861 O O . VAL A 1 109 ? -12.109 2.377 -2.281 1 95.81 109 VAL A O 1
ATOM 864 N N . GLN A 1 110 ? -12.781 3.594 -4.027 1 96.81 110 GLN A N 1
ATOM 865 C CA . GLN A 1 110 ? -11.484 4.25 -4.176 1 96.81 110 GLN A CA 1
ATOM 866 C C . GLN A 1 110 ? -11.164 5.109 -2.955 1 96.81 110 GLN A C 1
ATOM 868 O O . GLN A 1 110 ? -10.047 5.066 -2.438 1 96.81 110 GLN A O 1
ATOM 873 N N . ALA A 1 111 ? -12.133 5.824 -2.484 1 97.81 111 ALA A N 1
ATOM 874 C CA . ALA A 1 111 ? -11.953 6.691 -1.323 1 97.81 111 ALA A CA 1
ATOM 875 C C . ALA A 1 111 ? -11.68 5.875 -0.065 1 97.81 111 ALA A C 1
ATOM 877 O O . ALA A 1 111 ? -10.82 6.238 0.744 1 97.81 111 ALA A O 1
ATOM 878 N N . GLY A 1 112 ? -12.43 4.793 0.07 1 97.31 112 GLY A N 1
ATOM 879 C CA . GLY A 1 112 ? -12.203 3.922 1.211 1 97.31 112 GLY A CA 1
ATOM 880 C C . GLY A 1 112 ? -10.797 3.35 1.249 1 97.31 112 GLY A C 1
ATOM 881 O O . GLY A 1 112 ? -10.164 3.305 2.309 1 97.31 112 GLY A O 1
ATOM 882 N N . ALA A 1 113 ? -10.281 2.947 0.1 1 95.5 113 ALA A N 1
ATOM 883 C CA . ALA A 1 113 ? -8.922 2.434 -0 1 95.5 113 ALA A CA 1
ATOM 884 C C . ALA A 1 113 ? -7.902 3.506 0.37 1 95.5 113 ALA A C 1
ATOM 886 O O . ALA A 1 113 ? -6.957 3.242 1.12 1 95.5 113 ALA A O 1
ATOM 887 N N . ARG A 1 114 ? -8.117 4.684 -0.114 1 96 114 ARG A N 1
ATOM 888 C CA . ARG A 1 114 ? -7.234 5.809 0.184 1 96 114 ARG A CA 1
ATOM 889 C C . ARG A 1 114 ? -7.238 6.125 1.676 1 96 114 ARG A C 1
ATOM 891 O O . ARG A 1 114 ? -6.18 6.305 2.281 1 96 114 ARG A O 1
ATOM 898 N N . LEU A 1 115 ? -8.391 6.164 2.25 1 97.19 115 LEU A N 1
ATOM 899 C CA . LEU A 1 115 ? -8.516 6.496 3.664 1 97.19 115 LEU A CA 1
ATOM 900 C C . LEU A 1 115 ? -7.895 5.406 4.535 1 97.19 115 LEU A C 1
ATOM 902 O O . LEU A 1 115 ? -7.312 5.699 5.582 1 97.19 115 LEU A O 1
ATOM 906 N N . GLN A 1 116 ? -7.984 4.148 4.086 1 95.62 116 GLN A N 1
ATOM 907 C CA . GLN A 1 116 ? -7.359 3.068 4.836 1 95.62 116 GLN A CA 1
ATOM 908 C C . GLN A 1 116 ? -5.836 3.184 4.797 1 95.62 116 GLN A C 1
ATOM 910 O O . GLN A 1 116 ? -5.164 2.938 5.801 1 95.62 116 GLN A O 1
ATOM 915 N N . ILE A 1 117 ? -5.297 3.578 3.666 1 94.56 117 ILE A N 1
ATOM 916 C CA . ILE A 1 117 ? -3.863 3.82 3.535 1 94.56 117 ILE A CA 1
ATOM 917 C C . ILE A 1 117 ? -3.445 4.957 4.465 1 94.56 117 ILE A C 1
ATOM 919 O O . ILE A 1 117 ? -2.375 4.906 5.074 1 94.56 117 ILE A O 1
ATOM 923 N N . GLU A 1 118 ? -4.273 5.93 4.629 1 94.62 118 GLU A N 1
ATOM 924 C CA . GLU A 1 118 ? -3.98 7.133 5.406 1 94.62 118 GLU A CA 1
ATOM 925 C C . GLU A 1 118 ? -4.559 7.035 6.812 1 94.62 118 GLU A C 1
ATOM 927 O O . GLU A 1 118 ? -4.734 8.047 7.492 1 94.62 118 GLU A O 1
ATOM 932 N N . ARG A 1 119 ? -4.871 5.891 7.297 1 94.25 119 ARG A N 1
ATOM 933 C CA . ARG A 1 119 ? -5.621 5.668 8.531 1 94.25 119 ARG A CA 1
ATOM 934 C C . ARG A 1 119 ? -4.902 6.289 9.727 1 94.25 119 ARG A C 1
ATOM 936 O O . ARG A 1 119 ? -5.539 6.711 10.688 1 94.25 119 ARG A O 1
ATOM 943 N N . ALA A 1 120 ? -3.635 6.473 9.664 1 90.62 120 ALA A N 1
ATOM 944 C CA . ALA A 1 120 ? -2.852 7.027 10.766 1 90.62 120 ALA A CA 1
ATOM 945 C C . ALA A 1 120 ? -3.158 8.508 10.969 1 90.62 120 ALA A C 1
ATOM 947 O O . ALA A 1 120 ? -2.869 9.07 12.023 1 90.62 120 ALA A O 1
ATOM 948 N N . LEU A 1 121 ? -3.777 9.148 10 1 93.44 121 LEU A N 1
ATOM 949 C CA . LEU A 1 121 ? -4.09 10.57 10.047 1 93.44 121 LEU A CA 1
ATOM 950 C C . LEU A 1 121 ? -5.484 10.805 10.617 1 93.44 121 LEU A C 1
ATOM 952 O O . LEU A 1 121 ? -5.855 11.945 10.914 1 93.44 121 LEU A O 1
ATOM 956 N N . ILE A 1 122 ? -6.18 9.75 10.703 1 96.31 122 ILE A N 1
ATOM 957 C CA . ILE A 1 122 ? -7.582 9.852 11.086 1 96.31 122 ILE A CA 1
ATOM 958 C C . ILE A 1 122 ? -7.746 9.5 12.562 1 96.31 122 ILE A C 1
ATOM 960 O O . ILE A 1 122 ? -7.547 8.352 12.961 1 96.31 122 ILE A O 1
ATOM 964 N N . ASP A 1 123 ? -8.047 10.523 13.344 1 95.44 123 ASP A N 1
ATOM 965 C CA . ASP A 1 123 ? -8.211 10.328 14.781 1 95.44 123 ASP A CA 1
ATOM 966 C C . ASP A 1 123 ? -9.57 9.703 15.102 1 95.44 123 ASP A C 1
ATOM 968 O O . ASP A 1 123 ? -10.398 10.32 15.781 1 95.44 123 ASP A O 1
ATOM 972 N N . ALA A 1 124 ? -9.828 8.531 14.594 1 96.62 124 ALA A N 1
ATOM 973 C CA . ALA A 1 124 ? -11.031 7.727 14.805 1 96.62 124 ALA A CA 1
ATOM 974 C C . ALA A 1 124 ? -10.75 6.25 14.539 1 96.62 124 ALA A C 1
ATOM 976 O O . ALA A 1 124 ? -9.789 5.906 13.852 1 96.62 124 ALA A O 1
ATOM 977 N N . GLU A 1 125 ? -11.531 5.453 15.062 1 95.56 125 GLU A N 1
ATOM 978 C CA . GLU A 1 125 ? -11.398 4.02 14.828 1 95.56 125 GLU A CA 1
ATOM 979 C C . GLU A 1 125 ? -11.984 3.623 13.477 1 95.56 125 GLU A C 1
ATOM 981 O O . GLU A 1 125 ? -13.141 3.934 13.18 1 95.56 125 GLU A O 1
ATOM 986 N N . LEU A 1 126 ? -11.195 3.021 12.703 1 96.69 126 LEU A N 1
ATOM 987 C CA . LEU A 1 126 ? -11.633 2.473 11.422 1 96.69 126 LEU A CA 1
ATOM 988 C C . LEU A 1 126 ? -11.711 0.95 11.484 1 96.69 126 LEU A C 1
ATOM 990 O O . LEU A 1 126 ? -11.039 0.323 12.305 1 96.69 126 LEU A O 1
ATOM 994 N N . PRO A 1 127 ? -12.562 0.413 10.617 1 93.69 127 PRO A N 1
ATOM 995 C CA . PRO A 1 127 ? -12.555 -1.048 10.523 1 93.69 127 PRO A CA 1
ATOM 996 C C . PRO A 1 127 ? -11.172 -1.617 10.219 1 93.69 127 PRO A C 1
ATOM 998 O O . PRO A 1 127 ? -10.391 -0.995 9.492 1 93.69 127 PRO A O 1
ATOM 1001 N N . GLU A 1 128 ? -10.938 -2.781 10.781 1 93.56 128 GLU A N 1
ATOM 1002 C CA . GLU A 1 128 ? -9.664 -3.447 10.5 1 93.56 128 GLU A CA 1
ATOM 1003 C C . GLU A 1 128 ? -9.562 -3.828 9.023 1 93.56 128 GLU A C 1
ATOM 1005 O O . GLU A 1 128 ? -10.422 -4.543 8.5 1 93.56 128 GLU A O 1
ATOM 1010 N N . PRO A 1 129 ? -8.516 -3.379 8.453 1 95.06 129 PRO A N 1
ATOM 1011 C CA . PRO A 1 129 ? -8.398 -3.664 7.02 1 95.06 129 PRO A CA 1
ATOM 1012 C C . PRO A 1 129 ? -7.812 -5.047 6.738 1 95.06 129 PRO A C 1
ATOM 1014 O O . PRO A 1 129 ? -7.215 -5.66 7.625 1 95.06 129 PRO A O 1
ATOM 1017 N N . TYR A 1 130 ? -8.055 -5.688 5.57 1 96.12 130 TYR A N 1
ATOM 1018 C CA . TYR A 1 130 ? -7.391 -6.801 4.898 1 96.12 130 TYR A CA 1
ATOM 1019 C C . TYR A 1 130 ? -7.871 -8.133 5.457 1 96.12 130 TYR A C 1
ATOM 1021 O O . TYR A 1 130 ? -8.141 -9.07 4.703 1 96.12 130 TYR A O 1
ATOM 1029 N N . VAL A 1 131 ? -8.109 -8.219 6.793 1 95.62 131 VAL A N 1
ATOM 1030 C CA . VAL A 1 131 ? -8.32 -9.492 7.469 1 95.62 131 VAL A CA 1
ATOM 1031 C C . VAL A 1 131 ? -9.609 -10.133 6.965 1 95.62 131 VAL A C 1
ATOM 1033 O O . VAL A 1 131 ? -9.641 -11.336 6.672 1 95.62 131 VAL A O 1
ATOM 1036 N N . GLY A 1 132 ? -10.625 -9.312 6.867 1 92.38 132 GLY A N 1
ATOM 1037 C CA . GLY A 1 132 ? -11.875 -9.844 6.344 1 92.38 132 GLY A CA 1
ATOM 1038 C C . GLY A 1 132 ? -11.734 -10.414 4.941 1 92.38 132 GLY A C 1
ATOM 1039 O O . GLY A 1 132 ? -12.336 -11.438 4.621 1 92.38 132 GLY A O 1
ATOM 1040 N N . TRP A 1 133 ? -10.977 -9.789 4.098 1 93.12 133 TRP A N 1
ATOM 1041 C CA . TRP A 1 133 ? -10.727 -10.25 2.736 1 93.12 133 TRP A CA 1
ATOM 1042 C C . TRP A 1 133 ? -9.906 -11.531 2.742 1 93.12 133 TRP A C 1
ATOM 1044 O O . TRP A 1 133 ? -10.188 -12.461 1.981 1 93.12 133 TRP A O 1
ATOM 1054 N N . GLU A 1 134 ? -8.891 -11.555 3.58 1 96.88 134 GLU A N 1
ATOM 1055 C CA . GLU A 1 134 ? -8.078 -12.758 3.697 1 96.88 134 GLU A CA 1
ATOM 1056 C C . GLU A 1 134 ? -8.914 -13.953 4.125 1 96.88 134 GLU A C 1
ATOM 1058 O O . GLU A 1 134 ? -8.773 -15.047 3.572 1 96.88 134 GLU A O 1
ATOM 1063 N N . ASP A 1 135 ? -9.844 -13.727 5.066 1 95.31 135 ASP A N 1
ATOM 1064 C CA . ASP A 1 135 ? -10.711 -14.797 5.543 1 95.31 135 ASP A CA 1
ATOM 1065 C C . ASP A 1 135 ? -11.648 -15.273 4.438 1 95.31 135 ASP A C 1
ATOM 1067 O O . ASP A 1 135 ? -11.82 -16.469 4.238 1 95.31 135 ASP A O 1
ATOM 1071 N N . TYR A 1 136 ? -12.188 -14.359 3.758 1 92.94 136 TYR A N 1
ATOM 1072 C CA . TYR A 1 136 ? -13.133 -14.688 2.693 1 92.94 136 TYR A CA 1
ATOM 1073 C C . TYR A 1 136 ? -12.453 -15.477 1.581 1 92.94 136 TYR A C 1
ATOM 1075 O O . TYR A 1 136 ? -12.945 -16.516 1.16 1 92.94 136 TYR A O 1
ATOM 1083 N N . LEU A 1 137 ? -11.344 -15.039 1.108 1 95.25 137 LEU A N 1
ATOM 1084 C CA . LEU A 1 137 ? -10.625 -15.703 0.026 1 95.25 137 LEU A CA 1
ATOM 1085 C C . LEU A 1 137 ? -10.086 -17.047 0.483 1 95.25 137 LEU A C 1
ATOM 1087 O O . LEU A 1 137 ? -10.016 -18 -0.307 1 95.25 137 LEU A O 1
ATOM 1091 N N . THR A 1 138 ? -9.68 -17.125 1.782 1 97.69 138 THR A N 1
ATOM 1092 C CA . THR A 1 138 ? -9.25 -18.406 2.324 1 97.69 138 THR A CA 1
ATOM 1093 C C . THR A 1 138 ? -10.328 -19.453 2.141 1 97.69 138 THR A C 1
ATOM 1095 O O . THR A 1 138 ? -10.039 -20.578 1.729 1 97.69 138 THR A O 1
ATOM 1098 N N . ARG A 1 139 ? -11.539 -19.094 2.393 1 94.62 139 ARG A N 1
ATOM 1099 C CA . ARG A 1 139 ? -12.648 -20.031 2.246 1 94.62 139 ARG A CA 1
ATOM 1100 C C . ARG A 1 139 ? -12.82 -20.453 0.792 1 94.62 139 ARG A C 1
ATOM 1102 O O . ARG A 1 139 ? -12.977 -21.641 0.501 1 94.62 139 ARG A O 1
ATOM 1109 N N . LEU A 1 140 ? -12.781 -19.516 -0.132 1 93.12 140 LEU A N 1
ATOM 1110 C CA . LEU A 1 140 ? -12.938 -19.828 -1.548 1 93.12 140 LEU A CA 1
ATOM 1111 C C . LEU A 1 140 ? -11.805 -20.719 -2.039 1 93.12 140 LEU A C 1
ATOM 1113 O O . LEU A 1 140 ? -12.031 -21.672 -2.777 1 93.12 140 LEU A O 1
ATOM 1117 N N . ILE A 1 141 ? -10.594 -20.453 -1.639 1 97.38 141 ILE A N 1
ATOM 1118 C CA . ILE A 1 141 ? -9.43 -21.188 -2.1 1 97.38 141 ILE A CA 1
ATOM 1119 C C . ILE A 1 141 ? -9.43 -22.594 -1.487 1 97.38 141 ILE A C 1
ATOM 1121 O O . ILE A 1 141 ? -9.023 -23.562 -2.137 1 97.38 141 ILE A O 1
ATOM 1125 N N . ALA A 1 142 ? -9.914 -22.672 -0.237 1 97.81 142 ALA A N 1
ATOM 1126 C CA . ALA A 1 142 ? -10.062 -23.984 0.391 1 97.81 142 ALA A CA 1
ATOM 1127 C C . ALA A 1 142 ? -11.039 -24.859 -0.391 1 97.81 142 ALA A C 1
ATOM 1129 O O . ALA A 1 142 ? -10.805 -26.062 -0.563 1 97.81 142 ALA A O 1
ATOM 1130 N N . GLU A 1 143 ? -12.117 -24.281 -0.823 1 94.94 143 GLU A N 1
ATOM 1131 C CA . GLU A 1 143 ? -13.07 -25.016 -1.66 1 94.94 143 GLU A CA 1
ATOM 1132 C C . GLU A 1 143 ? -12.414 -25.484 -2.957 1 94.94 143 GLU A C 1
ATOM 1134 O O . GLU A 1 143 ? -12.664 -26.594 -3.412 1 94.94 143 GLU A O 1
ATOM 1139 N N . ALA A 1 144 ? -11.633 -24.641 -3.574 1 96.06 144 ALA A N 1
ATOM 1140 C CA . ALA A 1 144 ? -10.906 -25.016 -4.785 1 96.06 144 ALA A CA 1
ATOM 1141 C C . ALA A 1 144 ? -9.938 -26.172 -4.516 1 96.06 144 ALA A C 1
ATOM 1143 O O . ALA A 1 144 ? -9.805 -27.078 -5.336 1 96.06 144 ALA A O 1
ATOM 1144 N N . ARG A 1 145 ? -9.211 -26.078 -3.379 1 97.12 145 ARG A N 1
ATOM 1145 C CA . ARG A 1 145 ? -8.32 -27.172 -2.988 1 97.12 145 ARG A CA 1
ATOM 1146 C C . ARG A 1 145 ? -9.094 -28.469 -2.854 1 97.12 145 ARG A C 1
ATOM 1148 O O . ARG A 1 145 ? -8.672 -29.5 -3.379 1 97.12 145 ARG A O 1
ATOM 1155 N N . ASP A 1 146 ? -10.25 -28.438 -2.188 1 96.25 146 ASP A N 1
ATOM 1156 C CA . ASP A 1 146 ? -11.062 -29.625 -1.947 1 96.25 146 ASP A CA 1
ATOM 1157 C C . ASP A 1 146 ? -11.578 -30.203 -3.26 1 96.25 146 ASP A C 1
ATOM 1159 O O . ASP A 1 146 ? -11.805 -31.422 -3.359 1 96.25 146 ASP A O 1
ATOM 1163 N N . ALA A 1 147 ? -11.766 -29.391 -4.254 1 95.56 147 ALA A N 1
ATOM 1164 C CA . ALA A 1 147 ? -12.211 -29.812 -5.582 1 95.56 147 ALA A CA 1
ATOM 1165 C C . ALA A 1 147 ? -11.031 -30.297 -6.426 1 95.56 147 ALA A C 1
ATOM 1167 O O . ALA A 1 147 ? -11.203 -30.625 -7.602 1 95.56 147 ALA A O 1
ATOM 1168 N N . GLY A 1 148 ? -9.836 -30.219 -5.91 1 96.31 148 GLY A N 1
ATOM 1169 C CA . GLY A 1 148 ? -8.648 -30.703 -6.602 1 96.31 148 GLY A CA 1
ATOM 1170 C C . GLY A 1 148 ? -8.109 -29.719 -7.621 1 96.31 148 GLY A C 1
ATOM 1171 O O . GLY A 1 148 ? -7.426 -30.109 -8.57 1 96.31 148 GLY A O 1
ATOM 1172 N N . GLN A 1 149 ? -8.383 -28.406 -7.449 1 96.62 149 GLN A N 1
ATOM 1173 C CA . GLN A 1 149 ? -8.055 -27.422 -8.469 1 96.62 149 GLN A CA 1
ATOM 1174 C C . GLN A 1 149 ? -6.848 -26.594 -8.055 1 96.62 149 GLN A C 1
ATOM 1176 O O . GLN A 1 149 ? -6.293 -25.844 -8.867 1 96.62 149 GLN A O 1
ATOM 1181 N N . LEU A 1 150 ? -6.426 -26.672 -6.816 1 97.19 150 LEU A N 1
ATOM 1182 C CA . LEU A 1 150 ? -5.328 -25.859 -6.297 1 97.19 150 LEU A CA 1
ATOM 1183 C C . LEU A 1 150 ? -3.998 -26.594 -6.449 1 97.19 150 LEU A C 1
ATOM 1185 O O . LEU A 1 150 ? -3.914 -27.797 -6.184 1 97.19 150 LEU A O 1
ATOM 1189 N N . ARG A 1 151 ? -3.008 -25.875 -6.879 1 97.12 151 ARG A N 1
ATOM 1190 C CA . ARG A 1 151 ? -1.663 -26.422 -7.008 1 97.12 151 ARG A CA 1
ATOM 1191 C C . ARG A 1 151 ? -1.232 -27.125 -5.723 1 97.12 151 ARG A C 1
ATOM 1193 O O . ARG A 1 151 ? -1.461 -26.609 -4.625 1 97.12 151 ARG A O 1
ATOM 1200 N N . ASP A 1 152 ? -0.474 -28.266 -5.832 1 96.38 152 ASP A N 1
ATOM 1201 C CA . ASP A 1 152 ? -0.019 -29.047 -4.68 1 96.38 152 ASP A CA 1
ATOM 1202 C C . ASP A 1 152 ? 0.933 -28.219 -3.811 1 96.38 152 ASP A C 1
ATOM 1204 O O . ASP A 1 152 ? 1.773 -27.484 -4.328 1 96.38 152 ASP A O 1
ATOM 1208 N N . GLY A 1 153 ? 0.724 -28.312 -2.512 1 95.75 153 GLY A N 1
ATOM 1209 C CA . GLY A 1 153 ? 1.66 -27.688 -1.586 1 95.75 153 GLY A CA 1
ATOM 1210 C C . GLY A 1 153 ? 1.259 -26.281 -1.177 1 95.75 153 GLY A C 1
ATOM 1211 O O . GLY A 1 153 ? 1.889 -25.688 -0.304 1 95.75 153 GLY A O 1
ATOM 1212 N N . VAL A 1 154 ? 0.2 -25.797 -1.781 1 97.75 154 VAL A N 1
ATOM 1213 C CA . VAL A 1 154 ? -0.245 -24.453 -1.438 1 97.75 154 VAL A CA 1
ATOM 1214 C C . VAL A 1 154 ? -1.328 -24.531 -0.363 1 97.75 154 VAL A C 1
ATOM 1216 O O . VAL A 1 154 ? -2.316 -25.25 -0.517 1 97.75 154 VAL A O 1
ATOM 1219 N N . GLU A 1 155 ? -1.084 -23.844 0.727 1 98.44 155 GLU A N 1
ATOM 1220 C CA . GLU A 1 155 ? -2.092 -23.719 1.776 1 98.44 155 GLU A CA 1
ATOM 1221 C C . GLU A 1 155 ? -3.066 -22.578 1.474 1 98.44 155 GLU A C 1
ATOM 1223 O O . GLU A 1 155 ? -2.652 -21.484 1.101 1 98.44 155 GLU A O 1
ATOM 1228 N N . PRO A 1 156 ? -4.344 -22.844 1.651 1 98.69 156 PRO A N 1
ATOM 1229 C CA . PRO A 1 156 ? -5.355 -21.859 1.274 1 98.69 156 PRO A CA 1
ATOM 1230 C C . PRO A 1 156 ? -5.141 -20.5 1.946 1 98.69 156 PRO A C 1
ATOM 1232 O O . PRO A 1 156 ? -5.246 -19.453 1.293 1 98.69 156 PRO A O 1
ATOM 1235 N N . ARG A 1 157 ? -4.852 -20.453 3.223 1 98.62 157 ARG A N 1
ATOM 1236 C CA . ARG A 1 157 ? -4.652 -19.188 3.92 1 98.62 157 ARG A CA 1
ATOM 1237 C C . ARG A 1 157 ? -3.434 -18.453 3.373 1 98.62 157 ARG A C 1
ATOM 1239 O O . ARG A 1 157 ? -3.463 -17.234 3.213 1 98.62 157 ARG A O 1
ATOM 1246 N N . ALA A 1 158 ? -2.367 -19.172 3.113 1 98.75 158 ALA A N 1
ATOM 1247 C CA . ALA A 1 158 ? -1.178 -18.562 2.521 1 98.75 158 ALA A CA 1
ATOM 1248 C C . ALA A 1 158 ? -1.492 -17.953 1.16 1 98.75 158 ALA A C 1
ATOM 1250 O O . ALA A 1 158 ? -1.1 -16.812 0.876 1 98.75 158 ALA A O 1
ATOM 1251 N N . ALA A 1 159 ? -2.236 -18.703 0.365 1 98.75 159 ALA A N 1
ATOM 1252 C CA . ALA A 1 159 ? -2.627 -18.219 -0.954 1 98.75 159 ALA A CA 1
ATOM 1253 C C . ALA A 1 159 ? -3.484 -16.953 -0.84 1 98.75 159 ALA A C 1
ATOM 1255 O O . ALA A 1 159 ? -3.293 -16 -1.591 1 98.75 159 ALA A O 1
ATOM 1256 N N . ALA A 1 160 ? -4.422 -16.953 0.114 1 98.56 160 ALA A N 1
ATOM 1257 C CA . ALA A 1 160 ? -5.309 -15.805 0.315 1 98.56 160 ALA A CA 1
ATOM 1258 C C . ALA A 1 160 ? -4.523 -14.562 0.727 1 98.56 160 ALA A C 1
ATOM 1260 O O . ALA A 1 160 ? -4.75 -13.477 0.198 1 98.56 160 ALA A O 1
ATOM 1261 N N . ARG A 1 161 ? -3.586 -14.734 1.667 1 98.81 161 ARG A N 1
ATOM 1262 C CA . ARG A 1 161 ? -2.789 -13.609 2.146 1 98.81 161 ARG A CA 1
ATOM 1263 C C . ARG A 1 161 ? -1.918 -13.039 1.032 1 98.81 161 ARG A C 1
ATOM 1265 O O . ARG A 1 161 ? -1.789 -11.82 0.898 1 98.81 161 ARG A O 1
ATOM 1272 N N . VAL A 1 162 ? -1.35 -13.906 0.201 1 98.88 162 VAL A N 1
ATOM 1273 C CA . VAL A 1 162 ? -0.529 -13.453 -0.919 1 98.88 162 VAL A CA 1
ATOM 1274 C C . VAL A 1 162 ? -1.406 -12.758 -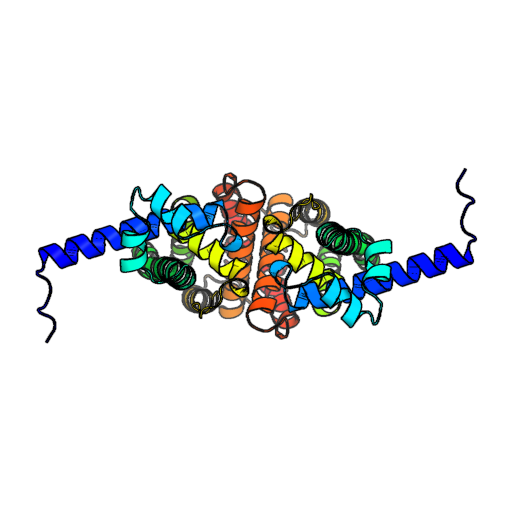1.953 1 98.88 162 VAL A C 1
ATOM 1276 O O . VAL A 1 162 ? -1.025 -11.711 -2.494 1 98.88 162 VAL A O 1
ATOM 1279 N N . LEU A 1 163 ? -2.596 -13.297 -2.201 1 98.62 163 LEU A N 1
ATOM 1280 C CA . LEU A 1 163 ? -3.504 -12.703 -3.176 1 98.62 163 LEU A CA 1
ATOM 1281 C C . LEU A 1 163 ? -3.979 -11.328 -2.711 1 98.62 163 LEU A C 1
ATOM 1283 O O . LEU A 1 163 ? -4.031 -10.391 -3.502 1 98.62 163 LEU A O 1
ATOM 1287 N N . VAL A 1 164 ? -4.309 -11.188 -1.456 1 98.25 164 VAL A N 1
ATOM 1288 C CA . VAL A 1 164 ? -4.727 -9.906 -0.905 1 98.25 164 VAL A CA 1
ATOM 1289 C C . VAL A 1 164 ? -3.576 -8.906 -0.996 1 98.25 164 VAL A C 1
ATOM 1291 O O . VAL A 1 164 ? -3.775 -7.754 -1.392 1 98.25 164 VAL A O 1
ATOM 1294 N N . SER A 1 165 ? -2.367 -9.344 -0.677 1 98.75 165 SER A N 1
ATOM 1295 C CA . SER A 1 165 ? -1.191 -8.484 -0.762 1 98.75 165 SER A CA 1
ATOM 1296 C C . SER A 1 165 ? -0.946 -8.016 -2.193 1 98.75 165 SER A C 1
ATOM 1298 O O . SER A 1 165 ? -0.734 -6.828 -2.439 1 98.75 165 SER A O 1
ATOM 1300 N N . ALA A 1 166 ? -1.004 -8.945 -3.105 1 98.81 166 ALA A N 1
ATOM 1301 C CA . ALA A 1 166 ? -0.755 -8.641 -4.512 1 98.81 166 ALA A CA 1
ATOM 1302 C C . ALA A 1 166 ? -1.819 -7.695 -5.062 1 98.81 166 ALA A C 1
ATOM 1304 O O . ALA A 1 166 ? -1.504 -6.754 -5.793 1 98.81 166 ALA A O 1
ATOM 1305 N N . PHE A 1 167 ? -3.076 -7.988 -4.734 1 98.25 167 PHE A N 1
ATOM 1306 C CA . PHE A 1 167 ? -4.18 -7.172 -5.223 1 98.25 167 PHE A CA 1
ATOM 1307 C C . PHE A 1 167 ? -4.082 -5.75 -4.676 1 98.25 167 PHE A C 1
ATOM 1309 O O . PHE A 1 167 ? -4.203 -4.781 -5.43 1 98.25 167 PHE A O 1
ATOM 1316 N N . PHE A 1 168 ? -3.834 -5.676 -3.398 1 97.56 168 PHE A N 1
ATOM 1317 C CA . PHE A 1 168 ? -3.666 -4.363 -2.783 1 97.56 168 PHE A CA 1
ATOM 1318 C C . PHE A 1 168 ? -2.521 -3.602 -3.439 1 97.56 168 PHE A C 1
ATOM 1320 O O . PHE A 1 168 ? -2.682 -2.439 -3.818 1 97.56 168 PHE A O 1
ATOM 1327 N N . GLY A 1 169 ? -1.366 -4.281 -3.527 1 98.12 169 GLY A N 1
ATOM 1328 C CA . GLY A 1 169 ? -0.223 -3.637 -4.156 1 98.12 169 GLY A CA 1
ATOM 1329 C C . GLY A 1 169 ? -0.492 -3.205 -5.586 1 98.12 169 GLY A C 1
ATOM 1330 O O . GLY A 1 169 ? -0.11 -2.104 -5.988 1 98.12 169 GLY A O 1
ATOM 1331 N N . MET A 1 170 ? -1.18 -3.998 -6.312 1 98.44 170 MET A N 1
ATOM 1332 C CA . MET A 1 170 ? -1.493 -3.721 -7.715 1 98.44 170 MET A CA 1
ATOM 1333 C C . MET A 1 170 ? -2.371 -2.48 -7.836 1 98.44 170 MET A C 1
ATOM 1335 O O . MET A 1 170 ? -2.066 -1.572 -8.617 1 98.44 170 MET A O 1
ATOM 1339 N N . GLN A 1 171 ? -3.434 -2.521 -7.109 1 97.06 171 GLN A N 1
ATOM 1340 C CA . GLN A 1 171 ? -4.367 -1.401 -7.188 1 97.06 171 GLN A CA 1
ATOM 1341 C C . GLN A 1 171 ? -3.711 -0.107 -6.711 1 97.06 171 GLN A C 1
ATOM 1343 O O . GLN A 1 171 ? -3.928 0.956 -7.297 1 97.06 171 GLN A O 1
ATOM 1348 N N . HIS A 1 172 ? -2.908 -0.143 -5.668 1 96.56 172 HIS A N 1
ATOM 1349 C CA . HIS A 1 172 ? -2.211 1.025 -5.145 1 96.56 172 HIS A CA 1
ATOM 1350 C C . HIS A 1 172 ? -1.198 1.562 -6.148 1 96.56 172 HIS A C 1
ATOM 1352 O O . HIS A 1 172 ? -1.172 2.762 -6.434 1 96.56 172 HIS A O 1
ATOM 1358 N N . ILE A 1 173 ? -0.385 0.671 -6.672 1 97.75 173 ILE A N 1
ATOM 1359 C CA . ILE A 1 173 ? 0.654 1.072 -7.613 1 97.75 173 ILE A CA 1
ATOM 1360 C C . ILE A 1 173 ? 0.015 1.66 -8.867 1 97.75 173 ILE A C 1
ATOM 1362 O O . ILE A 1 173 ? 0.485 2.672 -9.398 1 97.75 173 ILE A O 1
ATOM 1366 N N . SER A 1 174 ? -1.055 1.064 -9.352 1 98.06 174 SER A N 1
ATOM 1367 C CA . SER A 1 174 ? -1.791 1.605 -10.492 1 98.06 174 SER A CA 1
ATOM 1368 C C . SER A 1 174 ? -2.293 3.018 -10.203 1 98.06 174 SER A C 1
ATOM 1370 O O . SER A 1 174 ? -2.152 3.912 -11.047 1 98.06 174 SER A O 1
ATOM 1372 N N . ASP A 1 175 ? -2.801 3.207 -9.023 1 95.81 175 ASP A N 1
ATOM 1373 C CA . ASP A 1 175 ? -3.289 4.527 -8.633 1 95.81 175 ASP A CA 1
ATOM 1374 C C . ASP A 1 175 ? -2.164 5.555 -8.648 1 95.81 175 ASP A C 1
ATOM 1376 O O . ASP A 1 175 ? -2.299 6.621 -9.258 1 95.81 175 ASP A O 1
ATOM 1380 N N . VAL A 1 176 ? -1.043 5.207 -8.07 1 95.12 176 VAL A N 1
ATOM 1381 C CA . VAL A 1 176 ? 0.074 6.125 -7.883 1 95.12 176 VAL A CA 1
ATOM 1382 C C . VAL A 1 176 ? 0.709 6.449 -9.234 1 95.12 176 VAL A C 1
ATOM 1384 O O . VAL A 1 176 ? 1.017 7.609 -9.523 1 95.12 176 VAL A O 1
ATOM 1387 N N . LEU A 1 177 ? 0.843 5.457 -10.055 1 96.5 177 LEU A N 1
ATOM 1388 C CA . LEU A 1 177 ? 1.653 5.637 -11.258 1 96.5 177 LEU A CA 1
ATOM 1389 C C . LEU A 1 177 ? 0.812 6.191 -12.398 1 96.5 177 LEU A C 1
ATOM 1391 O O . LEU A 1 177 ? 1.319 6.926 -13.25 1 96.5 177 LEU A O 1
ATOM 1395 N N . SER A 1 178 ? -0.532 5.852 -12.391 1 96.62 178 SER A N 1
ATOM 1396 C CA . SER A 1 178 ? -1.269 6.164 -13.609 1 96.62 178 SER A CA 1
ATOM 1397 C C . SER A 1 178 ? -2.686 6.633 -13.297 1 96.62 178 SER A C 1
ATOM 1399 O O . SER A 1 178 ? -3.514 6.77 -14.195 1 96.62 178 SER A O 1
ATOM 1401 N N . GLY A 1 179 ? -3.029 6.84 -12.055 1 94.5 179 GLY A N 1
ATOM 1402 C CA . GLY A 1 179 ? -4.41 7.156 -11.719 1 94.5 179 GLY A CA 1
ATOM 1403 C C . GLY A 1 179 ? -5.383 6.055 -12.102 1 94.5 179 GLY A C 1
ATOM 1404 O O . GLY A 1 179 ? -6.516 6.332 -12.5 1 94.5 179 GLY A O 1
ATOM 1405 N N . ARG A 1 180 ? -4.957 4.777 -12.195 1 96.19 180 ARG A N 1
ATOM 1406 C CA . ARG A 1 180 ? -5.703 3.545 -12.422 1 96.19 180 ARG A CA 1
ATOM 1407 C C . ARG A 1 180 ? -6.027 3.367 -13.906 1 96.19 180 ARG A C 1
ATOM 1409 O O . ARG A 1 180 ? -6.832 2.506 -14.266 1 96.19 180 ARG A O 1
ATOM 1416 N N . SER A 1 181 ? -5.359 4.113 -14.773 1 97 181 SER A N 1
ATOM 1417 C CA . SER A 1 181 ? -5.586 3.936 -16.203 1 97 181 SER A CA 1
ATOM 1418 C C . SER A 1 181 ? -5.066 2.584 -16.688 1 97 181 SER A C 1
ATOM 1420 O O . SER A 1 181 ? -5.504 2.074 -17.719 1 97 181 SER A O 1
ATOM 1422 N N . ASP A 1 182 ? -4.148 1.982 -15.938 1 97.88 182 ASP A N 1
ATOM 1423 C CA . ASP A 1 182 ? -3.58 0.708 -16.359 1 97.88 182 ASP A CA 1
ATOM 1424 C C . ASP A 1 182 ? -4.066 -0.435 -15.477 1 97.88 182 ASP A C 1
ATOM 1426 O O . ASP A 1 182 ? -3.484 -1.521 -15.477 1 97.88 182 ASP A O 1
ATOM 1430 N N . LEU A 1 183 ? -5.113 -0.179 -14.648 1 98.12 183 LEU A N 1
ATOM 1431 C CA . LEU A 1 183 ? -5.559 -1.157 -13.664 1 98.12 183 LEU A CA 1
ATOM 1432 C C . LEU A 1 183 ? -5.98 -2.457 -14.344 1 98.12 183 LEU A C 1
ATOM 1434 O O . LEU A 1 183 ? -5.641 -3.545 -13.875 1 98.12 183 LEU A O 1
ATOM 1438 N N . THR A 1 184 ? -6.715 -2.367 -15.422 1 97.38 184 THR A N 1
ATOM 1439 C CA . THR A 1 184 ? -7.188 -3.551 -16.125 1 97.38 184 THR A CA 1
ATOM 1440 C C . THR A 1 184 ? -6.012 -4.387 -16.625 1 97.38 184 THR A C 1
ATOM 1442 O O . THR A 1 184 ? -6.02 -5.613 -16.516 1 97.38 184 THR A O 1
ATOM 1445 N N . GLU A 1 185 ? -5.035 -3.721 -17.172 1 98.12 185 GLU A N 1
ATOM 1446 C CA . GLU A 1 185 ? -3.836 -4.406 -17.656 1 98.12 185 GLU A CA 1
ATOM 1447 C C . GLU A 1 185 ? -3.109 -5.098 -16.5 1 98.12 185 GLU A C 1
ATOM 1449 O O . GLU A 1 185 ? -2.719 -6.262 -16.625 1 98.12 185 GLU A O 1
ATOM 1454 N N . ARG A 1 186 ? -2.918 -4.438 -15.406 1 98.62 186 ARG A N 1
ATOM 1455 C CA . ARG A 1 186 ? -2.225 -4.992 -14.25 1 98.62 186 ARG A CA 1
ATOM 1456 C C . ARG A 1 186 ? -3.004 -6.16 -13.656 1 98.62 186 ARG A C 1
ATOM 1458 O O . ARG A 1 186 ? -2.412 -7.125 -13.172 1 98.62 186 ARG A O 1
ATOM 1465 N N . TYR A 1 187 ? -4.309 -6.023 -13.711 1 98.62 187 TYR A N 1
ATOM 1466 C CA . TYR A 1 187 ? -5.117 -7.125 -13.203 1 98.62 187 TYR A CA 1
ATOM 1467 C C . TYR A 1 187 ? -4.969 -8.359 -14.078 1 98.62 187 TYR A C 1
ATOM 1469 O O . TYR A 1 187 ? -4.91 -9.484 -13.578 1 98.62 187 TYR A O 1
ATOM 1477 N N . GLU A 1 188 ? -4.945 -8.219 -15.375 1 98.38 188 GLU A N 1
ATOM 1478 C CA . GLU A 1 188 ? -4.719 -9.344 -16.281 1 98.38 188 GLU A CA 1
ATOM 1479 C C . GLU A 1 188 ? -3.375 -10.008 -16 1 98.38 188 GLU A C 1
ATOM 1481 O O . GLU A 1 188 ? -3.258 -11.234 -16.062 1 98.38 188 GLU A O 1
ATOM 1486 N N . GLU A 1 189 ? -2.387 -9.211 -15.711 1 98.69 189 GLU A N 1
ATOM 1487 C CA . GLU A 1 189 ? -1.084 -9.75 -15.328 1 98.69 189 GLU A CA 1
ATOM 1488 C C . GLU A 1 189 ? -1.177 -10.555 -14.039 1 98.69 189 GLU A C 1
ATOM 1490 O O . GLU A 1 189 ? -0.598 -11.641 -13.93 1 98.69 189 GLU A O 1
ATOM 1495 N N . LEU A 1 190 ? -1.904 -10 -13.039 1 98.62 190 LEU A N 1
ATOM 1496 C CA . LEU A 1 190 ? -2.09 -10.711 -11.781 1 98.62 190 LEU A CA 1
ATOM 1497 C C . LEU A 1 190 ? -2.793 -12.047 -12 1 98.62 190 LEU A C 1
ATOM 1499 O O . LEU A 1 190 ? -2.402 -13.062 -11.422 1 98.62 190 LEU A O 1
ATOM 1503 N N . ARG A 1 191 ? -3.799 -12.039 -12.852 1 97.5 191 ARG A N 1
ATOM 1504 C CA . ARG A 1 191 ? -4.52 -13.266 -13.172 1 97.5 191 ARG A CA 1
ATOM 1505 C C . ARG A 1 191 ? -3.586 -14.305 -13.789 1 97.5 191 ARG A C 1
ATOM 1507 O O . ARG A 1 191 ? -3.525 -15.445 -13.32 1 97.5 191 ARG A O 1
ATOM 1514 N N . THR A 1 192 ? -2.826 -13.914 -14.789 1 96.88 192 THR A N 1
ATOM 1515 C CA . THR A 1 192 ? -1.951 -14.82 -15.531 1 96.88 192 THR A CA 1
ATOM 1516 C C . THR A 1 192 ? -0.813 -15.312 -14.641 1 96.88 192 THR A C 1
ATOM 1518 O O . THR A 1 192 ? -0.496 -16.5 -14.641 1 96.88 192 THR A O 1
ATOM 1521 N N . VAL A 1 193 ? -0.253 -14.477 -13.875 1 98.12 193 VAL A N 1
ATOM 1522 C CA . VAL A 1 193 ? 0.962 -14.781 -13.133 1 98.12 193 VAL A CA 1
ATOM 1523 C C . VAL A 1 193 ? 0.604 -15.5 -11.828 1 98.12 193 VAL A C 1
ATOM 1525 O O . VAL A 1 193 ? 1.155 -16.562 -11.531 1 98.12 193 VAL A O 1
ATOM 1528 N N . LEU A 1 194 ? -0.358 -14.945 -11.102 1 98.25 194 LEU A N 1
ATOM 1529 C CA . LEU A 1 194 ? -0.607 -15.438 -9.75 1 98.25 194 LEU A CA 1
ATOM 1530 C C . LEU A 1 194 ? -1.771 -16.422 -9.734 1 98.25 194 LEU A C 1
ATOM 1532 O O . LEU A 1 194 ? -1.625 -17.547 -9.266 1 98.25 194 LEU A O 1
ATOM 1536 N N . LEU A 1 195 ? -2.922 -16.062 -10.312 1 96.88 195 LEU A N 1
ATOM 1537 C CA . LEU A 1 195 ? -4.082 -16.953 -10.227 1 96.88 195 LEU A CA 1
ATOM 1538 C C . LEU A 1 195 ? -3.846 -18.234 -11.016 1 96.88 195 LEU A C 1
ATOM 1540 O O . LEU A 1 195 ? -4.113 -19.328 -10.516 1 96.88 195 LEU A O 1
ATOM 1544 N N . GLU A 1 196 ? -3.316 -18.125 -12.211 1 95.19 196 GLU A N 1
ATOM 1545 C CA . GLU A 1 196 ? -3.018 -19.328 -12.977 1 95.19 196 GLU A CA 1
ATOM 1546 C C . GLU A 1 196 ? -1.914 -20.141 -12.312 1 95.19 196 GLU A C 1
ATOM 1548 O O . GLU A 1 196 ? -1.896 -21.375 -12.422 1 95.19 196 GLU A O 1
ATOM 1553 N N . GLY A 1 197 ? -0.982 -19.438 -11.609 1 96.12 197 GLY A N 1
ATOM 1554 C CA . GLY A 1 197 ? 0.073 -20.125 -10.883 1 96.12 197 GLY A CA 1
ATOM 1555 C C . GLY A 1 197 ? -0.434 -20.891 -9.672 1 96.12 197 GLY A C 1
ATOM 1556 O O . GLY A 1 197 ? 0.27 -21.75 -9.133 1 96.12 197 GLY A O 1
ATOM 1557 N N . LEU A 1 198 ? -1.674 -20.609 -9.281 1 96.5 198 LEU A N 1
ATOM 1558 C CA . LEU A 1 198 ? -2.301 -21.281 -8.148 1 96.5 198 LEU A CA 1
ATOM 1559 C C . LEU A 1 198 ? -3.045 -22.531 -8.609 1 96.5 198 LEU A C 1
ATOM 1561 O O . LEU A 1 198 ? -3.396 -23.391 -7.793 1 96.5 198 LEU A O 1
ATOM 1565 N N . ARG A 1 199 ? -3.303 -22.594 -9.859 1 93 199 ARG A N 1
ATOM 1566 C CA . ARG A 1 199 ? -4.094 -23.688 -10.383 1 93 199 ARG A CA 1
ATOM 1567 C C . ARG A 1 199 ? -3.238 -24.953 -10.547 1 93 199 ARG A C 1
ATOM 1569 O O . ARG A 1 199 ? -2.057 -24.859 -10.891 1 93 199 ARG A O 1
ATOM 1576 N N . ARG A 1 200 ? -3.85 -26.094 -10.391 1 90.56 200 ARG A N 1
ATOM 1577 C CA . ARG A 1 200 ? -3.189 -27.375 -10.625 1 90.56 200 ARG A CA 1
ATOM 1578 C C . ARG A 1 200 ? -3.02 -27.656 -12.109 1 90.56 200 ARG A C 1
ATOM 1580 O O . ARG A 1 200 ? -3.928 -27.391 -12.906 1 90.56 200 ARG A O 1
ATOM 1587 N N . MET B 1 1 ? 35.719 33.25 -2.113 1 40.91 1 MET B N 1
ATOM 1588 C CA . MET B 1 1 ? 35.812 31.812 -2.357 1 40.91 1 MET B CA 1
ATOM 1589 C C . MET B 1 1 ? 35.719 31.031 -1.053 1 40.91 1 MET B C 1
ATOM 1591 O O . MET B 1 1 ? 36.406 31.344 -0.077 1 40.91 1 MET B O 1
ATOM 1595 N N . ALA B 1 2 ? 34.625 30.375 -0.739 1 54.03 2 ALA B N 1
ATOM 1596 C CA . ALA B 1 2 ? 34.5 29.688 0.543 1 54.03 2 ALA B CA 1
ATOM 1597 C C . ALA B 1 2 ? 35.688 28.766 0.801 1 54.03 2 ALA B C 1
ATOM 1599 O O . ALA B 1 2 ? 36.094 28.016 -0.089 1 54.03 2 ALA B O 1
ATOM 1600 N N . THR B 1 3 ? 36.469 28.938 1.66 1 56.94 3 THR B N 1
ATOM 1601 C CA . THR B 1 3 ? 37.562 28.062 2.01 1 56.94 3 THR B CA 1
ATOM 1602 C C . THR B 1 3 ? 37.094 26.625 2.199 1 56.94 3 THR B C 1
ATOM 1604 O O . THR B 1 3 ? 36.156 26.391 2.961 1 56.94 3 THR B O 1
ATOM 1607 N N . PRO B 1 4 ? 37.594 25.734 1.385 1 58.91 4 PRO B N 1
ATOM 1608 C CA . PRO B 1 4 ? 37.219 24.328 1.559 1 58.91 4 PRO B CA 1
ATOM 1609 C C . PRO B 1 4 ? 37.375 23.859 3 1 58.91 4 PRO B C 1
ATOM 1611 O O . PRO B 1 4 ? 38.375 24.156 3.646 1 58.91 4 PRO B O 1
ATOM 1614 N N . ARG B 1 5 ? 36.25 23.641 3.709 1 66.69 5 ARG B N 1
ATOM 1615 C CA . ARG B 1 5 ? 36.344 23.094 5.055 1 66.69 5 ARG B CA 1
ATOM 1616 C C . ARG B 1 5 ? 37.406 21.984 5.121 1 66.69 5 ARG B C 1
ATOM 1618 O O . ARG B 1 5 ? 37.562 21.234 4.168 1 66.69 5 ARG B O 1
ATOM 1625 N N . SER B 1 6 ? 38.094 22 6.117 1 74.69 6 SER B N 1
ATOM 1626 C CA . SER B 1 6 ? 39.094 20.969 6.328 1 74.69 6 SER B CA 1
ATOM 1627 C C . SER B 1 6 ? 38.469 19.578 6.309 1 74.69 6 SER B C 1
ATOM 1629 O O . SER B 1 6 ? 37.25 19.422 6.516 1 74.69 6 SER B O 1
ATOM 1631 N N . GLN B 1 7 ? 39.156 18.547 5.914 1 76.06 7 GLN B N 1
ATOM 1632 C CA . GLN B 1 7 ? 38.75 17.156 5.805 1 76.06 7 GLN B CA 1
ATOM 1633 C C . GLN B 1 7 ? 38.062 16.688 7.086 1 76.06 7 GLN B C 1
ATOM 1635 O O . GLN B 1 7 ? 37 16.078 7.039 1 76.06 7 GLN B O 1
ATOM 1640 N N . PRO B 1 8 ? 38.656 16.969 8.203 1 76.06 8 PRO B N 1
ATOM 1641 C CA . PRO B 1 8 ? 38 16.547 9.445 1 76.06 8 PRO B CA 1
ATOM 1642 C C . PRO B 1 8 ? 36.656 17.203 9.648 1 76.06 8 PRO B C 1
ATOM 1644 O O . PRO B 1 8 ? 35.719 16.562 10.133 1 76.06 8 PRO B O 1
ATOM 1647 N N . LYS B 1 9 ? 36.562 18.422 9.328 1 77.06 9 LYS B N 1
ATOM 1648 C CA . LYS B 1 9 ? 35.281 19.141 9.477 1 77.06 9 LYS B CA 1
ATOM 1649 C C . LYS B 1 9 ? 34.219 18.578 8.555 1 77.06 9 LYS B C 1
ATOM 1651 O O . LYS B 1 9 ? 33.062 18.453 8.945 1 77.06 9 LYS B O 1
ATOM 1656 N N . GLN B 1 10 ? 34.688 18.234 7.398 1 82.94 10 GLN B N 1
ATOM 1657 C CA . GLN B 1 10 ? 33.75 17.656 6.434 1 82.94 10 GLN B CA 1
ATOM 1658 C C . GLN B 1 10 ? 33.25 16.297 6.91 1 82.94 10 GLN B C 1
ATOM 1660 O O . GLN B 1 10 ? 32.062 15.984 6.75 1 82.94 10 GLN B O 1
ATOM 1665 N N . GLU B 1 11 ? 34.125 15.562 7.473 1 84.88 11 GLU B N 1
ATOM 1666 C CA . GLU B 1 11 ? 33.75 14.25 7.992 1 84.88 11 GLU B CA 1
ATOM 1667 C C . GLU B 1 11 ? 32.812 14.367 9.172 1 84.88 11 GLU B C 1
ATOM 1669 O O . GLU B 1 11 ? 31.875 13.578 9.305 1 84.88 11 GLU B O 1
ATOM 1674 N N . ARG B 1 12 ? 33.062 15.305 10.039 1 83.62 12 ARG B N 1
ATOM 1675 C CA . ARG B 1 12 ? 32.188 15.539 11.172 1 83.62 12 ARG B CA 1
ATOM 1676 C C . ARG B 1 12 ? 30.797 15.969 10.703 1 83.62 12 ARG B C 1
ATOM 1678 O O . ARG B 1 12 ? 29.797 15.523 11.25 1 83.62 12 ARG B O 1
ATOM 1685 N N . ALA B 1 13 ? 30.797 16.828 9.734 1 85.56 13 ALA B N 1
ATOM 1686 C CA . ALA B 1 13 ? 29.531 17.297 9.18 1 85.56 13 ALA B CA 1
ATOM 1687 C C . ALA B 1 13 ? 28.734 16.125 8.578 1 85.56 13 ALA B C 1
ATOM 1689 O O . ALA B 1 13 ? 27.516 16.047 8.742 1 85.56 13 ALA B O 1
ATOM 1690 N N . ARG B 1 14 ? 29.469 15.289 7.945 1 88.19 14 ARG B N 1
ATOM 1691 C CA . ARG B 1 14 ? 28.828 14.125 7.34 1 88.19 14 ARG B CA 1
ATOM 1692 C C . ARG B 1 14 ? 28.266 13.195 8.406 1 88.19 14 ARG B C 1
ATOM 1694 O O . ARG B 1 14 ? 27.141 12.703 8.273 1 88.19 14 ARG B O 1
ATOM 1701 N N . ARG B 1 15 ? 28.938 13.008 9.422 1 91.56 15 ARG B N 1
ATOM 1702 C CA . ARG B 1 15 ? 28.484 12.156 10.516 1 91.56 15 ARG B CA 1
ATOM 1703 C C . ARG B 1 15 ? 27.25 12.734 11.188 1 91.56 15 ARG B C 1
ATOM 1705 O O . ARG B 1 15 ? 26.328 12 11.539 1 91.56 15 ARG B O 1
ATOM 1712 N N . THR B 1 16 ? 27.25 14.023 11.32 1 93.31 16 THR B N 1
ATOM 1713 C CA . THR B 1 16 ? 26.109 14.703 11.922 1 93.31 16 THR B CA 1
ATOM 1714 C C . THR B 1 16 ? 24.875 14.57 11.031 1 93.31 16 THR B C 1
ATOM 1716 O O . THR B 1 16 ? 23.781 14.289 11.516 1 93.31 16 THR B O 1
ATOM 1719 N N . LYS B 1 17 ? 25.109 14.719 9.758 1 94.56 17 LYS B N 1
ATOM 1720 C CA . LYS B 1 17 ? 24.016 14.594 8.805 1 94.56 17 LYS B CA 1
ATOM 1721 C C . LYS B 1 17 ? 23.406 13.195 8.852 1 94.56 17 LYS B C 1
ATOM 1723 O O . LYS B 1 17 ? 22.188 13.039 8.82 1 94.56 17 LYS B O 1
ATOM 1728 N N . VAL B 1 18 ? 24.25 12.227 8.961 1 94.56 18 VAL B N 1
ATOM 1729 C CA . VAL B 1 18 ? 23.797 10.836 9.008 1 94.56 18 VAL B CA 1
ATOM 1730 C C . VAL B 1 18 ? 23.031 10.594 10.305 1 94.56 18 VAL B C 1
ATOM 1732 O O . VAL B 1 18 ? 22 9.914 10.305 1 94.56 18 VAL B O 1
ATOM 1735 N N . HIS B 1 19 ? 23.516 11.156 11.32 1 96.6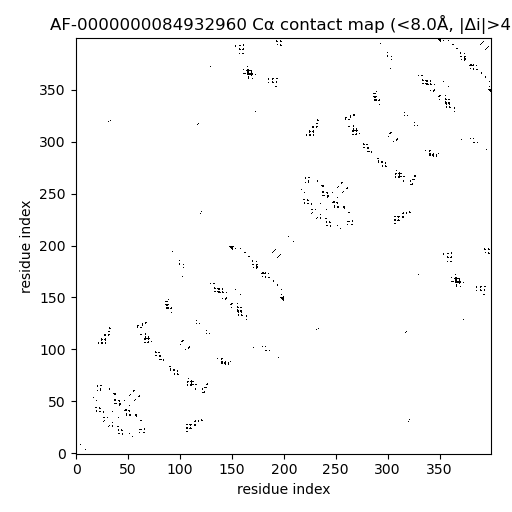9 19 HIS B N 1
ATOM 1736 C CA . HIS B 1 19 ? 22.875 11.008 12.617 1 96.69 19 HIS B CA 1
ATOM 1737 C C . HIS B 1 19 ? 21.484 11.641 12.625 1 96.69 19 HIS B C 1
ATOM 1739 O O . HIS B 1 19 ? 20.531 11.039 13.125 1 96.69 19 HIS B O 1
ATOM 1745 N N . ILE B 1 20 ? 21.375 12.82 12.062 1 97.5 20 ILE B N 1
ATOM 1746 C CA . ILE B 1 20 ? 20.094 13.508 11.961 1 97.5 20 ILE B CA 1
ATOM 1747 C C . ILE B 1 20 ? 19.141 12.688 11.086 1 97.5 20 ILE B C 1
ATOM 1749 O O . ILE B 1 20 ? 17.984 12.5 11.445 1 97.5 20 ILE B O 1
ATOM 1753 N N . LEU B 1 21 ? 19.672 12.219 10.047 1 98 21 LEU B N 1
ATOM 1754 C CA . LEU B 1 21 ? 18.875 11.438 9.117 1 98 21 LEU B CA 1
ATOM 1755 C C . LEU B 1 21 ? 18.344 10.172 9.781 1 98 21 LEU B C 1
ATOM 1757 O O . LEU B 1 21 ? 17.172 9.812 9.609 1 98 21 LEU B O 1
ATOM 1761 N N . GLN B 1 22 ? 19.172 9.516 10.531 1 97.94 22 GLN B N 1
ATOM 1762 C CA . GLN B 1 22 ? 18.781 8.305 11.227 1 97.94 22 GLN B CA 1
ATOM 1763 C C . GLN B 1 22 ? 17.688 8.594 12.258 1 97.94 22 GLN B C 1
ATOM 1765 O O . GLN B 1 22 ? 16.719 7.844 12.367 1 97.94 22 GLN B O 1
ATOM 1770 N N . SER B 1 23 ? 17.812 9.641 12.953 1 98.5 23 SER B N 1
ATOM 1771 C CA . SER B 1 23 ? 16.812 10.055 13.93 1 98.5 23 SER B CA 1
ATOM 1772 C C . SER B 1 23 ? 15.484 10.383 13.258 1 98.5 23 SER B C 1
ATOM 1774 O O . SER B 1 23 ? 14.422 10 13.75 1 98.5 23 SER B O 1
ATOM 1776 N N . ALA B 1 24 ? 15.594 11.07 12.156 1 98.62 24 ALA B N 1
ATOM 1777 C CA . ALA B 1 24 ? 14.398 11.391 11.391 1 98.62 24 ALA B CA 1
ATOM 1778 C C . ALA B 1 24 ? 13.711 10.125 10.883 1 98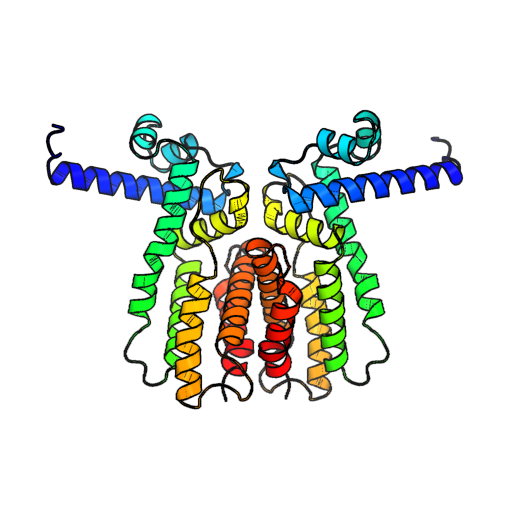.62 24 ALA B C 1
ATOM 1780 O O . ALA B 1 24 ? 12.492 10.008 10.953 1 98.62 24 ALA B O 1
ATOM 1781 N N . ALA B 1 25 ? 14.523 9.195 10.383 1 98.5 25 ALA B N 1
ATOM 1782 C CA . ALA B 1 25 ? 13.992 7.938 9.867 1 98.5 25 ALA B CA 1
ATOM 1783 C C . ALA B 1 25 ? 13.219 7.188 10.945 1 98.5 25 ALA B C 1
ATOM 1785 O O . ALA B 1 25 ? 12.133 6.66 10.688 1 98.5 25 ALA B O 1
ATOM 1786 N N . GLU B 1 26 ? 13.766 7.168 12.102 1 98.38 26 GLU B N 1
ATOM 1787 C CA . GLU B 1 26 ? 13.094 6.52 13.227 1 98.38 26 GLU B CA 1
ATOM 1788 C C . GLU B 1 26 ? 11.727 7.148 13.484 1 98.38 26 GLU B C 1
ATOM 1790 O O . GLU B 1 26 ? 10.727 6.438 13.633 1 98.38 26 GLU B O 1
ATOM 1795 N N . LEU B 1 27 ? 11.672 8.422 13.477 1 98.38 27 LEU B N 1
ATOM 1796 C CA . LEU B 1 27 ? 10.438 9.141 13.773 1 98.38 27 LEU B CA 1
ATOM 1797 C C . LEU B 1 27 ? 9.438 9 12.633 1 98.38 27 LEU B C 1
ATOM 1799 O O . LEU B 1 27 ? 8.25 8.758 12.867 1 98.38 27 LEU B O 1
ATOM 1803 N N . PHE B 1 28 ? 9.93 9.133 11.383 1 98.12 28 PHE B N 1
ATOM 1804 C CA . PHE B 1 28 ? 9.047 8.992 10.234 1 98.12 28 PHE B CA 1
ATOM 1805 C C . PHE B 1 28 ? 8.461 7.582 10.172 1 98.12 28 PHE B C 1
ATOM 1807 O O . PHE B 1 28 ? 7.289 7.402 9.844 1 98.12 28 PHE B O 1
ATOM 1814 N N . ALA B 1 29 ? 9.273 6.59 10.445 1 96.69 29 ALA B N 1
ATOM 1815 C CA . ALA B 1 29 ? 8.789 5.211 10.43 1 96.69 29 ALA B CA 1
ATOM 1816 C C . ALA B 1 29 ? 7.727 4.988 11.5 1 96.69 29 ALA B C 1
ATOM 1818 O O . ALA B 1 29 ? 6.723 4.312 11.258 1 96.69 29 ALA B O 1
ATOM 1819 N N . GLU B 1 30 ? 7.902 5.574 12.633 1 94.25 30 GLU B N 1
ATOM 1820 C CA . GLU B 1 30 ? 7.055 5.324 13.789 1 94.25 30 GLU B CA 1
ATOM 1821 C C . GLU B 1 30 ? 5.781 6.164 13.734 1 94.25 30 GLU B C 1
ATOM 1823 O O . GLU B 1 30 ? 4.684 5.656 13.977 1 94.25 30 GLU B O 1
ATOM 1828 N N . ARG B 1 31 ? 5.926 7.469 13.336 1 94.5 31 ARG B N 1
ATOM 1829 C CA . ARG B 1 31 ? 4.828 8.406 13.547 1 94.5 31 ARG B CA 1
ATOM 1830 C C . ARG B 1 31 ? 4.273 8.898 12.219 1 94.5 31 ARG B C 1
ATOM 1832 O O . ARG B 1 31 ? 3.178 9.469 12.164 1 94.5 31 ARG B O 1
ATOM 1839 N N . GLY B 1 32 ? 5.016 8.648 11.18 1 95.81 32 GLY B N 1
ATOM 1840 C CA . GLY B 1 32 ? 4.602 9.164 9.891 1 95.81 32 GLY B CA 1
ATOM 1841 C C . GLY B 1 32 ? 5.004 10.609 9.672 1 95.81 32 GLY B C 1
ATOM 1842 O O . GLY B 1 32 ? 5.438 11.289 10.602 1 95.81 32 GLY B O 1
ATOM 1843 N N . TYR B 1 33 ? 4.875 11.164 8.508 1 97.12 33 TYR B N 1
ATOM 1844 C CA . TYR B 1 33 ? 5.344 12.469 8.078 1 97.12 33 TYR B CA 1
ATOM 1845 C C . TYR B 1 33 ? 4.559 13.586 8.766 1 97.12 33 TYR B C 1
ATOM 1847 O O . TYR B 1 33 ? 5.137 14.57 9.227 1 97.12 33 TYR B O 1
ATOM 1855 N N . ALA B 1 34 ? 3.287 13.414 8.82 1 93.19 34 ALA B N 1
ATOM 1856 C CA . ALA B 1 34 ? 2.391 14.508 9.203 1 93.19 34 ALA B CA 1
ATOM 1857 C C . ALA B 1 34 ? 2.689 14.984 10.617 1 93.19 34 ALA B C 1
ATOM 1859 O O . ALA B 1 34 ? 2.734 16.188 10.875 1 93.19 34 ALA B O 1
ATOM 1860 N N . THR B 1 35 ? 3.064 14.117 11.523 1 93.06 35 THR B N 1
ATOM 1861 C CA . THR B 1 35 ? 3.119 14.461 12.938 1 93.06 35 THR B CA 1
ATOM 1862 C C . THR B 1 35 ? 4.543 14.812 13.359 1 93.06 35 THR B C 1
ATOM 1864 O O . THR B 1 35 ? 4.754 15.469 14.383 1 93.06 35 THR B O 1
ATOM 1867 N N . VAL B 1 36 ? 5.484 14.414 12.602 1 97.38 36 VAL B N 1
ATOM 1868 C CA . VAL B 1 36 ? 6.879 14.641 12.969 1 97.38 36 VAL B CA 1
ATOM 1869 C C . VAL B 1 36 ? 7.281 16.078 12.633 1 97.38 36 VAL B C 1
ATOM 1871 O O . VAL B 1 36 ? 6.918 16.594 11.57 1 97.38 36 VAL B O 1
ATOM 1874 N N . THR B 1 37 ? 8.008 16.719 13.547 1 96.62 37 THR B N 1
ATOM 1875 C CA . THR B 1 37 ? 8.555 18.062 13.312 1 96.62 37 THR B CA 1
ATOM 1876 C C . THR B 1 37 ? 10.078 18.047 13.383 1 96.62 37 THR B C 1
ATOM 1878 O O . THR B 1 37 ? 10.672 17.062 13.852 1 96.62 37 THR B O 1
ATOM 1881 N N . LEU B 1 38 ? 10.688 19.078 12.891 1 96.69 38 LEU B N 1
ATOM 1882 C CA . LEU B 1 38 ? 12.141 19.203 13.008 1 96.69 38 LEU B CA 1
ATOM 1883 C C . LEU B 1 38 ? 12.555 19.266 14.477 1 96.69 38 LEU B C 1
ATOM 1885 O O . LEU B 1 38 ? 13.633 18.797 14.844 1 96.69 38 LEU B O 1
ATOM 1889 N N . GLN B 1 39 ? 11.68 19.859 15.289 1 97.12 39 GLN B N 1
ATOM 1890 C CA . GLN B 1 39 ? 11.953 19.875 16.719 1 97.12 39 GLN B CA 1
ATOM 1891 C C . GLN B 1 39 ? 11.977 18.469 17.297 1 97.12 39 GLN B C 1
ATOM 1893 O O . GLN B 1 39 ? 12.836 18.156 18.125 1 97.12 39 GLN B O 1
ATOM 1898 N N . ASP B 1 40 ? 11.047 17.625 16.922 1 97.94 40 ASP B N 1
ATOM 1899 C CA . ASP B 1 40 ? 11.047 16.234 17.344 1 97.94 40 ASP B CA 1
ATOM 1900 C C . ASP B 1 40 ? 12.359 15.555 16.969 1 97.94 40 ASP B C 1
ATOM 1902 O O . ASP B 1 40 ? 12.93 14.805 17.766 1 97.94 40 ASP B O 1
ATOM 1906 N N . VAL B 1 41 ? 12.836 15.82 15.734 1 98.38 41 VAL B N 1
ATOM 1907 C CA . VAL B 1 41 ? 14.062 15.203 15.227 1 98.38 41 VAL B CA 1
ATOM 1908 C C . VAL B 1 41 ? 15.258 15.703 16.031 1 98.38 41 VAL B C 1
ATOM 1910 O O . VAL B 1 41 ? 16.141 14.914 16.391 1 98.38 41 VAL B O 1
ATOM 1913 N N . ALA B 1 42 ? 15.281 16.969 16.297 1 98 42 ALA B N 1
ATOM 1914 C CA . ALA B 1 42 ? 16.359 17.547 17.094 1 98 42 ALA B CA 1
ATOM 1915 C C . ALA B 1 42 ? 16.422 16.875 18.469 1 98 42 ALA B C 1
ATOM 1917 O O . ALA B 1 42 ? 17.516 16.5 18.922 1 98 42 ALA B O 1
ATOM 1918 N N . GLU B 1 43 ? 15.289 16.734 19.078 1 98.31 43 GLU B N 1
ATOM 1919 C CA . GLU B 1 43 ? 15.219 16.094 20.406 1 98.31 43 GLU B CA 1
ATOM 1920 C C . GLU B 1 43 ? 15.68 14.648 20.344 1 98.31 43 GLU B C 1
ATOM 1922 O O . GLU B 1 43 ? 16.453 14.203 21.188 1 98.31 43 GLU B O 1
ATOM 1927 N N . ARG B 1 44 ? 15.266 13.938 19.359 1 97.62 44 ARG B N 1
ATOM 1928 C CA . ARG B 1 44 ? 15.672 12.547 19.203 1 97.62 44 ARG B CA 1
ATOM 1929 C C . ARG B 1 44 ? 17.172 12.438 18.969 1 97.62 44 ARG B C 1
ATOM 1931 O O . ARG B 1 44 ? 17.812 11.508 19.469 1 97.62 44 ARG B O 1
ATOM 1938 N N . ALA B 1 45 ? 17.734 13.383 18.234 1 97.75 45 ALA B N 1
ATOM 1939 C CA . ALA B 1 45 ? 19.156 13.391 17.891 1 97.75 45 ALA B CA 1
ATOM 1940 C C . ALA B 1 45 ? 19.984 14 19.031 1 97.75 45 ALA B C 1
ATOM 1942 O O . ALA B 1 45 ? 21.219 14.031 18.953 1 97.75 45 ALA B O 1
ATOM 1943 N N . GLU B 1 46 ? 19.281 14.531 20.031 1 97.94 46 GLU B N 1
ATOM 1944 C CA . GLU B 1 46 ? 19.953 15.211 21.125 1 97.94 46 GLU B CA 1
ATOM 1945 C C . GLU B 1 46 ? 20.781 16.375 20.625 1 97.94 46 GLU B C 1
ATOM 1947 O O . GLU B 1 46 ? 21.953 16.516 21 1 97.94 46 GLU B O 1
ATOM 1952 N N . MET B 1 47 ? 20.156 17.125 19.812 1 97.06 47 MET B N 1
ATOM 1953 C CA . MET B 1 47 ? 20.766 18.312 19.219 1 97.06 47 MET B CA 1
ATOM 1954 C C . MET B 1 47 ? 19.844 19.516 19.359 1 97.06 47 MET B C 1
ATOM 1956 O O . MET B 1 47 ? 18.656 19.359 19.672 1 97.06 47 MET B O 1
ATOM 1960 N N . THR B 1 48 ? 20.422 20.672 19.125 1 94.75 48 THR B N 1
ATOM 1961 C CA . THR B 1 48 ? 19.594 21.859 19.062 1 94.75 48 THR B CA 1
ATOM 1962 C C . THR B 1 48 ? 18.844 21.922 17.734 1 94.75 48 THR B C 1
ATOM 1964 O O . THR B 1 48 ? 19.281 21.375 16.734 1 94.75 48 THR B O 1
ATOM 1967 N N . LYS B 1 49 ? 17.688 22.562 17.781 1 93.25 49 LYS B N 1
ATOM 1968 C CA . LYS B 1 49 ? 16.922 22.781 16.547 1 93.25 49 LYS B CA 1
ATOM 1969 C C . LYS B 1 49 ? 17.766 23.5 15.5 1 93.25 49 LYS B C 1
ATOM 1971 O O . LYS B 1 49 ? 17.703 23.156 14.312 1 93.25 49 LYS B O 1
ATOM 1976 N N . GLY B 1 50 ? 18.594 24.438 15.945 1 93.31 50 GLY B N 1
ATOM 1977 C CA . GLY B 1 50 ? 19.453 25.188 15.047 1 93.31 50 GLY B CA 1
ATOM 1978 C C . GLY B 1 50 ? 20.469 24.312 14.336 1 93.31 50 GLY B C 1
ATOM 1979 O O . GLY B 1 50 ? 20.719 24.484 13.141 1 93.31 50 GLY B O 1
ATOM 1980 N N . ALA B 1 51 ? 21 23.406 15.008 1 93.44 51 ALA B N 1
ATOM 1981 C CA . ALA B 1 51 ? 21.969 22.484 14.43 1 93.44 51 ALA B CA 1
ATOM 1982 C C . ALA B 1 51 ? 21.328 21.625 13.336 1 93.44 51 ALA B C 1
ATOM 1984 O O . ALA B 1 51 ? 21.938 21.391 12.289 1 93.44 51 ALA B O 1
ATOM 1985 N N . VAL B 1 52 ? 20.109 21.172 13.57 1 95.75 52 VAL B N 1
ATOM 1986 C CA . VAL B 1 52 ? 19.391 20.359 12.586 1 95.75 52 VAL B CA 1
ATOM 1987 C C . VAL B 1 52 ? 19.062 21.219 11.359 1 95.75 52 VAL B C 1
ATOM 1989 O O . VAL B 1 52 ? 19.25 20.781 10.227 1 95.75 52 VAL B O 1
ATOM 1992 N N . TYR B 1 53 ? 18.672 22.438 11.586 1 93.88 53 TYR B N 1
ATOM 1993 C CA . TYR B 1 53 ? 18.297 23.375 10.523 1 93.88 53 TYR B CA 1
ATOM 1994 C C . TYR B 1 53 ? 19.5 23.688 9.633 1 93.88 53 TYR B C 1
ATOM 1996 O O . TYR B 1 53 ? 19.344 23.938 8.438 1 93.88 53 TYR B O 1
ATOM 2004 N N . PHE B 1 54 ? 20.625 23.703 10.258 1 93.31 54 PHE B N 1
ATOM 2005 C CA . PHE B 1 54 ? 21.859 23.953 9.508 1 93.31 54 PHE B CA 1
ATOM 2006 C C . PHE B 1 54 ? 22.047 22.906 8.43 1 93.31 54 PHE B C 1
ATOM 2008 O O . PHE B 1 54 ? 22.5 23.219 7.324 1 93.31 54 PHE B O 1
ATOM 2015 N N . HIS B 1 55 ? 21.672 21.734 8.703 1 95.06 55 HIS B N 1
ATOM 2016 C CA . HIS B 1 55 ? 21.891 20.625 7.789 1 95.06 55 HIS B CA 1
ATOM 2017 C C . HIS B 1 55 ? 20.688 20.391 6.895 1 95.06 55 HIS B C 1
ATOM 2019 O O . HIS B 1 55 ? 20.828 20.016 5.727 1 95.06 55 HIS B O 1
ATOM 2025 N N . TYR B 1 56 ? 19.484 20.562 7.438 1 96.44 56 TYR B N 1
ATOM 2026 C CA . TYR B 1 56 ? 18.234 20.406 6.711 1 96.44 56 TYR B CA 1
ATOM 2027 C C . TYR B 1 56 ? 17.312 21.594 6.934 1 96.44 56 TYR B C 1
ATOM 2029 O O . TYR B 1 56 ? 16.781 21.781 8.031 1 96.44 56 TYR B O 1
ATOM 2037 N N . THR B 1 57 ? 17 22.234 5.871 1 94.56 57 THR B N 1
ATOM 2038 C CA . THR B 1 57 ? 16.359 23.547 5.918 1 94.56 57 THR B CA 1
ATOM 2039 C C . THR B 1 57 ? 14.906 23.422 6.391 1 94.56 57 THR B C 1
ATOM 2041 O O . THR B 1 57 ? 14.383 24.328 7.031 1 94.56 57 THR B O 1
ATOM 2044 N N . ASN B 1 58 ? 14.32 22.328 6.078 1 96.06 58 ASN B N 1
ATOM 2045 C CA . ASN B 1 58 ? 12.93 22.094 6.461 1 96.06 58 ASN B CA 1
ATOM 2046 C C . ASN B 1 58 ? 12.602 20.609 6.484 1 96.06 58 ASN B C 1
ATOM 2048 O O . ASN B 1 58 ? 13.445 19.781 6.156 1 96.06 58 ASN B O 1
ATOM 2052 N N . LYS B 1 59 ? 11.484 20.312 6.883 1 97.19 59 LYS B N 1
ATOM 2053 C CA . LYS B 1 59 ? 11.039 18.938 7.031 1 97.19 59 LYS B CA 1
ATOM 2054 C C . LYS B 1 59 ? 11 18.219 5.68 1 97.19 59 LYS B C 1
ATOM 2056 O O . LYS B 1 59 ? 11.32 17.031 5.59 1 97.19 59 LYS B O 1
ATOM 2061 N N . GLU B 1 60 ? 10.578 18.906 4.625 1 97.94 60 GLU B N 1
ATOM 2062 C CA . GLU B 1 60 ? 10.508 18.344 3.283 1 97.94 60 GLU B CA 1
ATOM 2063 C C . GLU B 1 60 ? 11.883 17.859 2.816 1 97.94 60 GLU B C 1
ATOM 2065 O O . GLU B 1 60 ? 12.016 16.75 2.301 1 97.94 60 GLU B O 1
ATOM 2070 N N . ALA B 1 61 ? 12.82 18.719 3.031 1 97.56 61 ALA B N 1
ATOM 2071 C CA . ALA B 1 61 ? 14.18 18.375 2.629 1 97.56 61 ALA B CA 1
ATOM 2072 C C . ALA B 1 61 ? 14.68 17.141 3.381 1 97.56 61 ALA B C 1
ATOM 2074 O O . ALA B 1 61 ? 15.375 16.297 2.812 1 97.56 61 ALA B O 1
ATOM 2075 N N . LEU B 1 62 ? 14.359 17.125 4.625 1 97.75 62 LEU B N 1
ATOM 2076 C CA . LEU B 1 62 ? 14.742 15.984 5.449 1 97.75 62 LEU B CA 1
ATOM 2077 C C . LEU B 1 62 ? 14.047 14.711 4.98 1 97.75 62 LEU B C 1
ATOM 2079 O O . LEU B 1 62 ? 14.672 13.656 4.879 1 97.75 62 LEU B O 1
ATOM 2083 N N . ALA B 1 63 ? 12.766 14.742 4.684 1 98.44 63 ALA B N 1
ATOM 2084 C CA . ALA B 1 63 ? 12.016 13.602 4.168 1 98.44 63 ALA B CA 1
ATOM 2085 C C . ALA B 1 63 ? 12.602 13.109 2.846 1 98.44 63 ALA B C 1
ATOM 2087 O O . ALA B 1 63 ? 12.773 11.906 2.648 1 98.44 63 ALA B O 1
ATOM 2088 N N . VAL B 1 64 ? 12.906 14.047 1.963 1 98.19 64 VAL B N 1
ATOM 2089 C CA . VAL B 1 64 ? 13.508 13.703 0.678 1 98.19 64 VAL B CA 1
ATOM 2090 C C . VAL B 1 64 ? 14.828 12.969 0.902 1 98.19 64 VAL B C 1
ATOM 2092 O O . VAL B 1 64 ? 15.102 11.961 0.256 1 98.19 64 VAL B O 1
ATOM 2095 N N . ALA B 1 65 ? 15.578 13.484 1.829 1 97.88 65 ALA B N 1
ATOM 2096 C CA . ALA B 1 65 ? 16.875 12.867 2.121 1 97.88 65 ALA B CA 1
ATOM 2097 C C . ALA B 1 65 ? 16.703 11.438 2.625 1 97.88 65 ALA B C 1
ATOM 2099 O O . ALA B 1 65 ? 17.469 10.547 2.24 1 97.88 65 ALA B O 1
ATOM 2100 N N . VAL B 1 66 ? 15.734 11.188 3.471 1 98.19 66 VAL B N 1
ATOM 2101 C CA . VAL B 1 66 ? 15.469 9.852 3.99 1 98.19 66 VAL B CA 1
ATOM 2102 C C . VAL B 1 66 ? 15.062 8.922 2.846 1 98.19 66 VAL B C 1
ATOM 2104 O O . VAL B 1 66 ? 15.555 7.797 2.748 1 98.19 66 VAL B O 1
ATOM 2107 N N . VAL B 1 67 ? 14.227 9.359 1.939 1 97.94 67 VAL B N 1
ATOM 2108 C CA . VAL B 1 67 ? 13.766 8.555 0.81 1 97.94 67 VAL B CA 1
ATOM 2109 C C . VAL B 1 67 ? 14.938 8.273 -0.127 1 97.94 67 VAL B C 1
ATOM 2111 O O . VAL B 1 67 ? 15.086 7.152 -0.624 1 97.94 67 VAL B O 1
ATOM 2114 N N . GLN B 1 68 ? 15.75 9.312 -0.331 1 96.88 68 GLN B N 1
ATOM 2115 C CA . GLN B 1 68 ? 16.922 9.125 -1.178 1 96.88 68 GLN B CA 1
ATOM 2116 C C . GLN B 1 68 ? 17.875 8.094 -0.572 1 96.88 68 GLN B C 1
ATOM 2118 O O . GLN B 1 68 ? 18.438 7.266 -1.288 1 96.88 68 GLN B O 1
ATOM 2123 N N . GLU B 1 69 ? 18.047 8.18 0.681 1 96 69 GLU B N 1
ATOM 2124 C CA . GLU B 1 69 ? 18.906 7.215 1.358 1 96 69 GLU B CA 1
ATOM 2125 C C . GLU B 1 69 ? 18.328 5.809 1.283 1 96 69 GLU B C 1
ATOM 2127 O O . GLU B 1 69 ? 19.062 4.828 1.146 1 96 69 GLU B O 1
ATOM 2132 N N . HIS B 1 70 ? 17.016 5.676 1.405 1 95.38 70 HIS B N 1
ATOM 2133 C CA . HIS B 1 70 ? 16.312 4.418 1.198 1 95.38 70 HIS B CA 1
ATOM 2134 C C . HIS B 1 70 ? 16.672 3.793 -0.144 1 95.38 70 HIS B C 1
ATOM 2136 O O . HIS B 1 70 ? 17.047 2.621 -0.205 1 95.38 70 HIS B O 1
ATOM 2142 N N . TYR B 1 71 ? 16.656 4.527 -1.191 1 93.69 71 TYR B N 1
ATOM 2143 C CA . TYR B 1 71 ? 16.969 4.016 -2.521 1 93.69 71 TYR B CA 1
ATOM 2144 C C . TYR B 1 71 ? 18.453 3.779 -2.682 1 93.69 71 TYR B C 1
ATOM 2146 O O . TYR B 1 71 ? 18.875 2.863 -3.393 1 93.69 71 TYR B O 1
ATOM 2154 N N . ALA B 1 72 ? 19.234 4.598 -1.994 1 91.25 72 ALA B N 1
ATOM 2155 C CA . ALA B 1 72 ? 20.688 4.477 -2.092 1 91.25 72 ALA B CA 1
ATOM 2156 C C . ALA B 1 72 ? 21.172 3.16 -1.487 1 91.25 72 ALA B C 1
ATOM 2158 O O . ALA B 1 72 ? 22.297 2.715 -1.766 1 91.25 72 ALA B O 1
ATOM 2159 N N . ARG B 1 73 ? 20.359 2.562 -0.693 1 87.44 73 ARG B N 1
ATOM 2160 C CA . ARG B 1 73 ? 20.703 1.289 -0.069 1 87.44 73 ARG B CA 1
ATOM 2161 C C . ARG B 1 73 ? 20.578 0.14 -1.063 1 87.44 73 ARG B C 1
ATOM 2163 O O . ARG B 1 73 ? 21.172 -0.92 -0.875 1 87.44 73 ARG B O 1
ATOM 2170 N N . TRP B 1 74 ? 19.875 0.338 -2.121 1 85 74 TRP B N 1
ATOM 2171 C CA . TRP B 1 74 ? 19.438 -0.777 -2.953 1 85 74 TRP B CA 1
ATOM 2172 C C . TRP B 1 74 ? 20.594 -1.352 -3.754 1 85 74 TRP B C 1
ATOM 2174 O O . TRP B 1 74 ? 20.781 -2.57 -3.809 1 85 74 TRP B O 1
ATOM 2184 N N . PRO B 1 75 ? 21.516 -0.463 -4.293 1 81.94 75 PRO B N 1
ATOM 2185 C CA . PRO B 1 75 ? 22.656 -1.043 -5.02 1 81.94 75 PRO B CA 1
ATOM 2186 C C . PRO B 1 75 ? 23.484 -1.994 -4.156 1 81.94 75 PRO B C 1
ATOM 2188 O O . PRO B 1 75 ? 23.844 -3.084 -4.605 1 81.94 75 PRO B O 1
ATOM 2191 N N . GLU B 1 76 ? 23.688 -1.604 -2.92 1 78.38 76 GLU B N 1
ATOM 2192 C CA . GLU B 1 76 ? 24.469 -2.449 -2.027 1 78.38 76 GLU B CA 1
ATOM 2193 C C . GLU B 1 76 ? 23.719 -3.725 -1.662 1 78.38 76 GLU B C 1
ATOM 2195 O O . GLU B 1 76 ? 24.312 -4.805 -1.607 1 78.38 76 GLU B O 1
ATOM 2200 N N . ILE B 1 77 ? 22.5 -3.58 -1.489 1 74.75 77 ILE B N 1
ATOM 2201 C CA . ILE B 1 77 ? 21.672 -4.73 -1.155 1 74.75 77 ILE B CA 1
ATOM 2202 C C . ILE B 1 77 ? 21.656 -5.719 -2.318 1 74.75 77 ILE B C 1
ATOM 2204 O O . ILE B 1 77 ? 21.812 -6.926 -2.113 1 74.75 77 ILE B O 1
ATOM 2208 N N . LEU B 1 78 ? 21.625 -5.207 -3.479 1 78.31 78 LEU B N 1
ATOM 2209 C CA . LEU B 1 78 ? 21.531 -6.023 -4.684 1 78.31 78 LEU B CA 1
ATOM 2210 C C . LEU B 1 78 ? 22.875 -6.66 -5.02 1 78.31 78 LEU B C 1
ATOM 2212 O O . LEU B 1 78 ? 22.922 -7.809 -5.473 1 78.31 78 LEU B O 1
ATOM 2216 N N . LYS B 1 79 ? 23.906 -5.938 -4.73 1 77.94 79 LYS B N 1
ATOM 2217 C CA . LYS B 1 79 ? 25.25 -6.488 -4.926 1 77.94 79 LYS B CA 1
ATOM 2218 C C . LYS B 1 79 ? 25.5 -7.672 -3.996 1 77.94 79 LYS B C 1
ATOM 2220 O O . LYS B 1 79 ? 26.094 -8.672 -4.398 1 77.94 79 LYS B O 1
ATOM 2225 N N . GLY B 1 80 ? 25.031 -7.562 -2.822 1 73.62 80 GLY B N 1
ATOM 2226 C CA . GLY B 1 80 ? 25.203 -8.633 -1.853 1 73.62 80 GLY B CA 1
ATOM 2227 C C . GLY B 1 80 ? 24.438 -9.891 -2.221 1 73.62 80 GLY B C 1
ATOM 2228 O O . GLY B 1 80 ? 24.812 -10.992 -1.815 1 73.62 80 GLY B O 1
ATOM 2229 N N . ALA B 1 81 ? 23.406 -9.664 -2.959 1 73.75 81 ALA B N 1
ATOM 2230 C CA . ALA B 1 81 ? 22.594 -10.797 -3.373 1 73.75 81 ALA B CA 1
ATOM 2231 C C . ALA B 1 81 ? 23.188 -11.5 -4.582 1 73.75 81 ALA B C 1
ATOM 2233 O O . ALA B 1 81 ? 22.922 -12.68 -4.824 1 73.75 81 ALA B O 1
ATOM 2234 N N . GLU B 1 82 ? 23.922 -10.734 -5.461 1 68.81 82 GLU B N 1
ATOM 2235 C CA . GLU B 1 82 ? 24.438 -11.234 -6.73 1 68.81 82 GLU B CA 1
ATOM 2236 C C . GLU B 1 82 ? 25.594 -12.203 -6.508 1 68.81 82 GLU B C 1
ATOM 2238 O O . GLU B 1 82 ? 25.984 -12.93 -7.422 1 68.81 82 GLU B O 1
ATOM 2243 N N . GLY B 1 83 ? 25.562 -12.852 -5.355 1 66.25 83 GLY B N 1
ATOM 2244 C CA . GLY B 1 83 ? 26.594 -13.867 -5.188 1 66.25 83 GLY B CA 1
ATOM 2245 C C . GLY B 1 83 ? 26.703 -14.797 -6.379 1 66.25 83 GLY B C 1
ATOM 2246 O O . GLY B 1 83 ? 26.188 -14.508 -7.453 1 66.25 83 GLY B O 1
ATOM 2247 N N . ASP B 1 84 ? 27.547 -15.711 -6.355 1 64.44 84 ASP B N 1
ATOM 2248 C CA . ASP B 1 84 ? 27.672 -16.75 -7.375 1 64.44 84 ASP B CA 1
ATOM 2249 C C . ASP B 1 84 ? 26.484 -17.688 -7.344 1 64.44 84 ASP B C 1
ATOM 2251 O O . ASP B 1 84 ? 26.406 -18.594 -6.5 1 64.44 84 ASP B O 1
ATOM 2255 N N . HIS B 1 85 ? 25.375 -17.094 -8.023 1 71.19 85 HIS B N 1
ATOM 2256 C CA . HIS B 1 85 ? 24.25 -18.031 -8.109 1 71.19 85 HIS B CA 1
ATOM 2257 C C . HIS B 1 85 ? 24.281 -18.797 -9.438 1 71.19 85 HIS B C 1
ATOM 2259 O O . HIS B 1 85 ? 24.547 -18.203 -10.484 1 71.19 85 HIS B O 1
ATOM 2265 N N . ALA B 1 86 ? 24.188 -20 -9.289 1 68.81 86 ALA B N 1
ATOM 2266 C CA . ALA B 1 86 ? 24.281 -20.875 -10.461 1 68.81 86 ALA B CA 1
ATOM 2267 C C . ALA B 1 86 ? 23.047 -20.719 -11.352 1 68.81 86 ALA B C 1
ATOM 2269 O O . ALA B 1 86 ? 23.156 -20.812 -12.578 1 68.81 86 ALA B O 1
ATOM 2270 N N . GLU B 1 87 ? 21.891 -20.391 -10.727 1 86.94 87 GLU B N 1
ATOM 2271 C CA . GLU B 1 87 ? 20.656 -20.344 -11.523 1 86.94 87 GLU B CA 1
ATOM 2272 C C . GLU B 1 87 ? 19.953 -19 -11.352 1 86.94 87 GLU B C 1
ATOM 2274 O O . GLU B 1 87 ? 19.844 -18.484 -10.234 1 86.94 87 GLU B O 1
ATOM 2279 N N . PRO B 1 88 ? 19.578 -18.438 -12.43 1 88.31 88 PRO B N 1
ATOM 2280 C CA . PRO B 1 88 ? 18.938 -17.109 -12.422 1 88.31 88 PRO B CA 1
ATOM 2281 C C . PRO B 1 88 ? 17.781 -17.016 -11.43 1 88.31 88 PRO B C 1
ATOM 2283 O O . PRO B 1 88 ? 17.609 -15.984 -10.781 1 88.31 88 PRO B O 1
ATOM 2286 N N . PHE B 1 89 ? 17.094 -18.062 -11.273 1 90.62 89 PHE B N 1
ATOM 2287 C CA . PHE B 1 89 ? 15.969 -18.047 -10.344 1 90.62 89 PHE B CA 1
ATOM 2288 C C . PHE B 1 89 ? 16.453 -17.969 -8.898 1 90.62 89 PHE B C 1
ATOM 2290 O O . PHE B 1 89 ? 15.82 -17.328 -8.062 1 90.62 89 PHE B O 1
ATOM 2297 N N . ASP B 1 90 ? 17.578 -18.578 -8.648 1 89.88 90 ASP B N 1
ATOM 2298 C CA . ASP B 1 90 ? 18.172 -18.484 -7.32 1 89.88 90 ASP B CA 1
ATOM 2299 C C . ASP B 1 90 ? 18.594 -17.047 -7.008 1 89.88 90 ASP B C 1
ATOM 2301 O O . ASP B 1 90 ? 18.516 -16.609 -5.855 1 89.88 90 ASP B O 1
ATOM 2305 N N . MET B 1 91 ? 19.047 -16.391 -8.023 1 90.12 91 MET B N 1
ATOM 2306 C CA . MET B 1 91 ? 19.391 -14.977 -7.844 1 90.12 91 MET B CA 1
ATOM 2307 C C . MET B 1 91 ? 18.172 -14.148 -7.496 1 90.12 91 MET B C 1
ATOM 2309 O O . MET B 1 91 ? 18.219 -13.297 -6.605 1 90.12 91 MET B O 1
ATOM 2313 N N . LEU B 1 92 ? 17.094 -14.367 -8.156 1 91.75 92 LEU B N 1
ATOM 2314 C CA . LEU B 1 92 ? 15.836 -13.695 -7.871 1 91.75 92 LEU B CA 1
ATOM 2315 C C . LEU B 1 92 ? 15.422 -13.906 -6.418 1 91.75 92 LEU B C 1
ATOM 2317 O O . LEU B 1 92 ? 15.086 -12.953 -5.715 1 91.75 92 LEU B O 1
ATOM 2321 N N . THR B 1 93 ? 15.523 -15.133 -5.953 1 92.56 93 THR B N 1
ATOM 2322 C CA . THR B 1 93 ? 15.156 -15.484 -4.586 1 92.56 93 THR B CA 1
ATOM 2323 C C . THR B 1 93 ? 16.094 -14.812 -3.586 1 92.56 93 THR B C 1
ATOM 2325 O O . THR B 1 93 ? 15.648 -14.273 -2.572 1 92.56 93 THR B O 1
ATOM 2328 N N . ALA B 1 94 ? 17.375 -14.805 -3.896 1 91.5 94 ALA B N 1
ATOM 2329 C CA . ALA B 1 94 ? 18.375 -14.195 -3.016 1 91.5 94 ALA B CA 1
ATOM 2330 C C . ALA B 1 94 ? 18.125 -12.695 -2.875 1 91.5 94 ALA B C 1
ATOM 2332 O O . ALA B 1 94 ? 18.266 -12.141 -1.783 1 91.5 94 ALA B O 1
ATOM 2333 N N . VAL B 1 95 ? 17.812 -12.078 -3.951 1 91.38 95 VAL B N 1
ATOM 2334 C CA . VAL B 1 95 ? 17.516 -10.648 -3.959 1 91.38 95 VAL B CA 1
ATOM 2335 C C . VAL B 1 95 ? 16.312 -10.367 -3.061 1 91.38 95 VAL B C 1
ATOM 2337 O O . VAL B 1 95 ? 16.375 -9.492 -2.189 1 91.38 95 VAL B O 1
ATOM 2340 N N . LEU B 1 96 ? 15.25 -11.094 -3.203 1 93.56 96 LEU B N 1
ATOM 2341 C CA . LEU B 1 96 ? 14.039 -10.867 -2.426 1 93.56 96 LEU B CA 1
ATOM 2342 C C . LEU B 1 96 ? 14.273 -11.172 -0.95 1 93.56 96 LEU B C 1
ATOM 2344 O O . LEU B 1 96 ? 13.734 -10.484 -0.078 1 93.56 96 LEU B O 1
ATOM 2348 N N . ASP B 1 97 ? 15.125 -12.172 -0.657 1 93.38 97 ASP B N 1
ATOM 2349 C CA . ASP B 1 97 ? 15.508 -12.477 0.718 1 93.38 97 ASP B CA 1
ATOM 2350 C C . ASP B 1 97 ? 16.203 -11.289 1.368 1 93.38 97 ASP B C 1
ATOM 2352 O O . ASP B 1 97 ? 15.883 -10.906 2.496 1 93.38 97 ASP B O 1
ATOM 2356 N N . THR B 1 98 ? 17.109 -10.758 0.627 1 91.88 98 THR B N 1
ATOM 2357 C CA . THR B 1 98 ? 17.906 -9.648 1.141 1 91.88 98 THR B CA 1
ATOM 2358 C C . THR B 1 98 ? 17.047 -8.406 1.354 1 91.88 98 THR B C 1
ATOM 2360 O O . THR B 1 98 ? 17.172 -7.73 2.375 1 91.88 98 THR B O 1
ATOM 2363 N N . VAL B 1 99 ? 16.172 -8.141 0.442 1 93.19 99 VAL B N 1
ATOM 2364 C CA . VAL B 1 99 ? 15.289 -6.98 0.548 1 93.19 99 VAL B CA 1
ATOM 2365 C C . VAL B 1 99 ? 14.344 -7.156 1.73 1 93.19 99 VAL B C 1
ATOM 2367 O O . VAL B 1 99 ? 14.078 -6.207 2.473 1 93.19 99 VAL B O 1
ATOM 2370 N N . THR B 1 100 ? 13.82 -8.359 1.899 1 95.12 100 THR B N 1
ATOM 2371 C CA . THR B 1 100 ? 12.922 -8.633 3.016 1 95.12 100 THR B CA 1
ATOM 2372 C C . THR B 1 100 ? 13.625 -8.383 4.348 1 95.12 100 THR B C 1
ATOM 2374 O O . THR B 1 100 ? 13.047 -7.801 5.266 1 95.12 100 THR B O 1
ATOM 2377 N N . ARG B 1 101 ? 14.859 -8.789 4.438 1 93.5 101 ARG B N 1
ATOM 2378 C CA . ARG B 1 101 ? 15.633 -8.555 5.652 1 93.5 101 ARG B CA 1
ATOM 2379 C C . ARG B 1 101 ? 15.82 -7.062 5.902 1 93.5 101 ARG B C 1
ATOM 2381 O O . ARG B 1 101 ? 15.773 -6.609 7.051 1 93.5 101 ARG B O 1
ATOM 2388 N N . ALA B 1 102 ? 16.078 -6.34 4.84 1 93.5 102 ALA B N 1
ATOM 2389 C CA . ALA B 1 102 ? 16.219 -4.895 4.973 1 93.5 102 ALA B CA 1
ATOM 2390 C C . ALA B 1 102 ? 14.945 -4.25 5.496 1 93.5 102 ALA B C 1
ATOM 2392 O O . ALA B 1 102 ? 14.992 -3.391 6.379 1 93.5 102 ALA B O 1
ATOM 2393 N N . PHE B 1 103 ? 13.812 -4.688 5.023 1 95.06 103 PHE B N 1
ATOM 2394 C CA . PHE B 1 103 ? 12.539 -4.148 5.484 1 95.06 103 PHE B CA 1
ATOM 2395 C C . PHE B 1 103 ? 12.281 -4.531 6.938 1 95.06 103 PHE B C 1
ATOM 2397 O O . PHE B 1 103 ? 11.633 -3.787 7.676 1 95.06 103 PHE B O 1
ATOM 2404 N N . ALA B 1 104 ? 12.82 -5.652 7.355 1 95 104 ALA B N 1
ATOM 2405 C CA . ALA B 1 104 ? 12.602 -6.121 8.719 1 95 104 ALA B CA 1
ATOM 2406 C C . ALA B 1 104 ? 13.484 -5.363 9.711 1 95 104 ALA B C 1
ATOM 2408 O O . ALA B 1 104 ? 13.086 -5.121 10.852 1 95 104 ALA B O 1
ATOM 2409 N N . ARG B 1 105 ? 14.641 -4.852 9.234 1 93.5 105 ARG B N 1
ATOM 2410 C CA . ARG B 1 105 ? 15.641 -4.496 10.234 1 93.5 105 ARG B CA 1
ATOM 2411 C C . ARG B 1 105 ? 16.125 -3.066 10.039 1 93.5 105 ARG B C 1
ATOM 2413 O O . ARG B 1 105 ? 16.688 -2.465 10.953 1 93.5 105 ARG B O 1
ATOM 2420 N N . ASP B 1 106 ? 16.062 -2.588 8.883 1 95.06 106 ASP B N 1
ATOM 2421 C CA . ASP B 1 106 ? 16.672 -1.299 8.562 1 95.06 106 ASP B CA 1
ATOM 2422 C C . ASP B 1 106 ? 15.648 -0.171 8.656 1 95.06 106 ASP B C 1
ATOM 2424 O O . ASP B 1 106 ? 14.742 -0.077 7.828 1 95.06 106 ASP B O 1
ATOM 2428 N N . ILE B 1 107 ? 15.867 0.708 9.547 1 96.44 107 ILE B N 1
ATOM 2429 C CA . ILE B 1 107 ? 14.883 1.736 9.875 1 96.44 107 ILE B CA 1
ATOM 2430 C C . ILE B 1 107 ? 14.781 2.736 8.727 1 96.44 107 ILE B C 1
ATOM 2432 O O . ILE B 1 107 ? 13.719 3.324 8.5 1 96.44 107 ILE B O 1
ATOM 2436 N N . VAL B 1 108 ? 15.844 2.965 7.988 1 96.94 108 VAL B N 1
ATOM 2437 C CA . VAL B 1 108 ? 15.82 3.889 6.859 1 96.94 108 VAL B CA 1
ATOM 2438 C C . VAL B 1 108 ? 14.977 3.299 5.73 1 96.94 108 VAL B C 1
ATOM 2440 O O . VAL B 1 108 ? 14.203 4.016 5.082 1 96.94 108 VAL B O 1
ATOM 2443 N N . VAL B 1 109 ? 15.078 1.979 5.539 1 95.81 109 VAL B N 1
ATOM 2444 C CA . VAL B 1 109 ? 14.258 1.295 4.543 1 95.81 109 VAL B CA 1
ATOM 2445 C C . VAL B 1 109 ? 12.781 1.397 4.926 1 95.81 109 VAL B C 1
ATOM 2447 O O . VAL B 1 109 ? 11.938 1.735 4.09 1 95.81 109 VAL B O 1
ATOM 2450 N N . GLN B 1 110 ? 12.531 1.223 6.172 1 96.88 110 GLN B N 1
ATOM 2451 C CA . GLN B 1 110 ? 11.164 1.298 6.672 1 96.88 110 GLN B CA 1
ATOM 2452 C C . GLN B 1 110 ? 10.609 2.715 6.555 1 96.88 110 GLN B C 1
ATOM 2454 O O . GLN B 1 110 ? 9.477 2.91 6.109 1 96.88 110 GLN B O 1
ATOM 2459 N N . ALA B 1 111 ? 11.422 3.674 6.898 1 97.88 111 ALA B N 1
ATOM 2460 C CA . ALA B 1 111 ? 11.008 5.074 6.832 1 97.88 111 ALA B CA 1
ATOM 2461 C C . ALA B 1 111 ? 10.766 5.504 5.387 1 97.88 111 ALA B C 1
ATOM 2463 O O . ALA B 1 111 ? 9.797 6.215 5.098 1 97.88 111 ALA B O 1
ATOM 2464 N N . GLY B 1 112 ? 11.672 5.082 4.52 1 97.38 112 GLY B N 1
ATOM 2465 C CA . GLY B 1 112 ? 11.5 5.398 3.111 1 97.38 112 GLY B CA 1
ATOM 2466 C C . GLY B 1 112 ? 10.203 4.852 2.535 1 97.38 112 GLY B C 1
ATOM 2467 O O . GLY B 1 112 ? 9.508 5.543 1.786 1 97.38 112 GLY B O 1
ATOM 2468 N N . ALA B 1 113 ? 9.852 3.627 2.9 1 95.62 113 ALA B N 1
ATOM 2469 C CA . ALA B 1 113 ? 8.602 3.016 2.459 1 95.62 113 ALA B CA 1
ATOM 2470 C C . ALA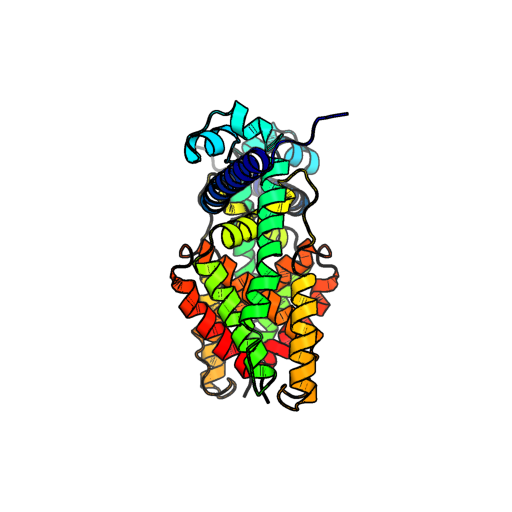 B 1 113 ? 7.398 3.791 2.986 1 95.62 113 ALA B C 1
ATOM 2472 O O . ALA B 1 113 ? 6.453 4.062 2.242 1 95.62 113 ALA B O 1
ATOM 2473 N N . ARG B 1 114 ? 7.461 4.168 4.223 1 96.12 114 ARG B N 1
ATOM 2474 C CA . ARG B 1 114 ? 6.395 4.945 4.848 1 96.12 114 ARG B CA 1
ATOM 2475 C C . ARG B 1 114 ? 6.227 6.297 4.164 1 96.12 114 ARG B C 1
ATOM 2477 O O . ARG B 1 114 ? 5.105 6.703 3.844 1 96.12 114 ARG B O 1
ATOM 2484 N N . LEU B 1 115 ? 7.305 6.945 3.924 1 97.25 115 LEU B N 1
ATOM 2485 C CA . LEU B 1 115 ? 7.262 8.266 3.303 1 97.25 115 LEU B CA 1
ATOM 2486 C C . LEU B 1 115 ? 6.754 8.172 1.868 1 97.25 115 LEU B C 1
ATOM 2488 O O . LEU B 1 115 ? 6.047 9.07 1.397 1 97.25 115 LEU B O 1
ATOM 2492 N N . GLN B 1 116 ? 7.086 7.078 1.173 1 95.75 116 GLN B N 1
ATOM 2493 C CA . GLN B 1 116 ? 6.582 6.898 -0.184 1 95.75 116 GLN B CA 1
ATOM 2494 C C . GLN B 1 116 ? 5.07 6.688 -0.185 1 95.75 116 GLN B C 1
ATOM 2496 O O . GLN B 1 116 ? 4.363 7.211 -1.049 1 95.75 116 GLN B O 1
ATOM 2501 N N . ILE B 1 117 ? 4.562 5.949 0.782 1 94.62 117 ILE B N 1
ATOM 2502 C CA . ILE B 1 117 ? 3.125 5.754 0.944 1 94.62 117 ILE B CA 1
ATOM 2503 C C . ILE B 1 117 ? 2.451 7.098 1.218 1 94.62 117 ILE B C 1
ATOM 2505 O O . ILE B 1 117 ? 1.356 7.363 0.718 1 94.62 117 ILE B O 1
ATOM 2509 N N . GLU B 1 118 ? 3.094 7.953 1.942 1 94.69 118 GLU B N 1
ATOM 2510 C CA . GLU B 1 118 ? 2.545 9.242 2.367 1 94.69 118 GLU B CA 1
ATOM 2511 C C . GLU B 1 118 ? 3.01 10.367 1.453 1 94.69 118 GLU B C 1
ATOM 2513 O O . GLU B 1 118 ? 2.963 11.539 1.833 1 94.69 118 GLU B O 1
ATOM 2518 N N . ARG B 1 119 ? 3.469 10.109 0.278 1 94.25 119 ARG B N 1
ATOM 2519 C CA . ARG B 1 119 ? 4.141 11.055 -0.605 1 94.25 119 ARG B CA 1
ATOM 2520 C C . ARG B 1 119 ? 3.236 12.242 -0.927 1 94.25 119 ARG B C 1
ATOM 2522 O O . ARG B 1 119 ? 3.719 13.352 -1.154 1 94.25 119 ARG B O 1
ATOM 2529 N N . ALA B 1 120 ? 1.967 12.094 -0.845 1 90.44 120 ALA B N 1
ATOM 2530 C CA . ALA B 1 120 ? 1.019 13.156 -1.167 1 90.44 120 ALA B CA 1
ATOM 2531 C C . ALA B 1 120 ? 1.06 14.266 -0.118 1 90.44 120 ALA B C 1
ATOM 2533 O O . ALA B 1 120 ? 0.601 15.383 -0.367 1 90.44 120 ALA B O 1
ATOM 2534 N N . LEU B 1 121 ? 1.646 14 1.039 1 93.38 121 LEU B N 1
ATOM 2535 C CA . LEU B 1 121 ? 1.715 14.953 2.141 1 93.38 121 LEU B CA 1
ATOM 2536 C C . LEU B 1 121 ? 3.004 15.766 2.074 1 93.38 121 LEU B C 1
ATOM 2538 O O . LEU B 1 121 ? 3.158 16.75 2.799 1 93.38 121 LEU B O 1
ATOM 2542 N N . ILE B 1 122 ? 3.848 15.312 1.247 1 96.25 122 ILE B N 1
ATOM 2543 C CA . ILE B 1 122 ? 5.18 15.898 1.203 1 96.25 122 ILE B CA 1
ATOM 2544 C C . ILE B 1 122 ? 5.281 16.859 0.021 1 96.25 122 ILE B C 1
ATOM 2546 O O . ILE B 1 122 ? 5.234 16.438 -1.137 1 96.25 122 ILE B O 1
ATOM 2550 N N . ASP B 1 123 ? 5.352 18.141 0.357 1 95.38 123 ASP B N 1
ATOM 2551 C CA . ASP B 1 123 ? 5.43 19.172 -0.682 1 95.38 123 ASP B CA 1
ATOM 2552 C C . ASP B 1 123 ? 6.84 19.25 -1.261 1 95.38 123 ASP B C 1
ATOM 2554 O O . ASP B 1 123 ? 7.5 20.281 -1.141 1 95.38 123 ASP B O 1
ATOM 2558 N N . ALA B 1 124 ? 7.328 18.188 -1.845 1 96.62 124 ALA B N 1
ATOM 2559 C CA . ALA B 1 124 ? 8.625 18.047 -2.508 1 96.62 124 ALA B CA 1
ATOM 2560 C C . ALA B 1 124 ? 8.602 16.906 -3.518 1 96.62 124 ALA B C 1
ATOM 2562 O O . ALA B 1 124 ? 7.758 16.016 -3.434 1 96.62 124 ALA B O 1
ATOM 2563 N N . GLU B 1 125 ? 9.461 16.969 -4.398 1 95.62 125 GLU B N 1
ATOM 2564 C CA . GLU B 1 125 ? 9.586 15.883 -5.375 1 95.62 125 GLU B CA 1
ATOM 2565 C C . GLU B 1 125 ? 10.344 14.695 -4.793 1 95.62 125 GLU B C 1
ATOM 2567 O O . GLU B 1 125 ? 11.461 14.852 -4.293 1 95.62 125 GLU B O 1
ATOM 2572 N N . LEU B 1 126 ? 9.727 13.594 -4.832 1 96.75 126 LEU B N 1
ATOM 2573 C CA . LEU B 1 126 ? 10.367 12.344 -4.426 1 96.75 126 LEU B CA 1
ATOM 2574 C C . LEU B 1 126 ? 10.688 11.484 -5.641 1 96.75 126 LEU B C 1
ATOM 2576 O O . LEU B 1 126 ? 10.062 11.625 -6.695 1 96.75 126 LEU B O 1
ATOM 2580 N N . PRO B 1 127 ? 11.688 10.633 -5.453 1 93.88 127 PRO B N 1
ATOM 2581 C CA . PRO B 1 127 ? 11.93 9.664 -6.527 1 93.88 127 PRO B CA 1
ATOM 2582 C C . PRO B 1 127 ? 10.688 8.852 -6.887 1 93.88 127 PRO B C 1
ATOM 2584 O O . PRO B 1 127 ? 9.875 8.539 -6.012 1 93.88 127 PRO B O 1
ATOM 2587 N N . GLU B 1 128 ? 10.602 8.547 -8.164 1 93.62 128 GLU B N 1
ATOM 2588 C CA . GLU B 1 128 ? 9.484 7.719 -8.602 1 93.62 128 GLU B CA 1
ATOM 2589 C C . GLU B 1 128 ? 9.555 6.324 -7.988 1 93.62 128 GLU B C 1
ATOM 2591 O O . GLU B 1 128 ? 10.555 5.621 -8.148 1 93.62 128 GLU B O 1
ATOM 2596 N N . PRO B 1 129 ? 8.492 5.973 -7.359 1 95.06 129 PRO B N 1
ATOM 2597 C CA . PRO B 1 129 ? 8.531 4.668 -6.699 1 95.06 129 PRO B CA 1
ATOM 2598 C C . PRO B 1 129 ? 8.203 3.516 -7.648 1 95.06 129 PRO B C 1
ATOM 2600 O O . PRO B 1 129 ? 7.641 3.74 -8.727 1 95.06 129 PRO B O 1
ATOM 2603 N N . TYR B 1 130 ? 8.625 2.254 -7.398 1 96.19 130 TYR B N 1
ATOM 2604 C CA . TYR B 1 130 ? 8.203 0.951 -7.902 1 96.19 130 TYR B CA 1
ATOM 2605 C C . TYR B 1 130 ? 8.852 0.655 -9.25 1 96.19 130 TYR B C 1
ATOM 2607 O O . TYR B 1 130 ? 9.328 -0.456 -9.484 1 96.19 130 TYR B O 1
ATOM 2615 N N . VAL B 1 131 ? 9 1.686 -10.117 1 95.69 131 VAL B N 1
ATOM 2616 C CA . VAL B 1 131 ? 9.367 1.475 -11.516 1 95.69 131 VAL B CA 1
ATOM 2617 C C . VAL B 1 131 ? 10.773 0.9 -11.602 1 95.69 131 VAL B C 1
ATOM 2619 O O . VAL B 1 131 ? 11.023 -0.049 -12.344 1 95.69 131 VAL B O 1
ATOM 2622 N N . GLY B 1 132 ? 11.656 1.48 -10.812 1 92.38 132 GLY B N 1
ATOM 2623 C CA . GLY B 1 132 ? 13.008 0.953 -10.805 1 92.38 132 GLY B CA 1
ATOM 2624 C C . GLY B 1 132 ? 13.078 -0.502 -10.383 1 92.38 132 GLY B C 1
ATOM 2625 O O . GLY B 1 132 ? 13.859 -1.278 -10.938 1 92.38 132 GLY B O 1
ATOM 2626 N N . TRP B 1 133 ? 12.289 -0.907 -9.438 1 93.19 133 TRP B N 1
ATOM 2627 C CA . TRP B 1 133 ? 12.227 -2.287 -8.969 1 93.19 133 TRP B CA 1
ATOM 2628 C C . TRP B 1 133 ? 11.625 -3.195 -10.031 1 93.19 133 TRP B C 1
ATOM 2630 O O . TRP B 1 133 ? 12.109 -4.305 -10.258 1 93.19 133 TRP B O 1
ATOM 2640 N N . GLU B 1 134 ? 10.562 -2.721 -10.648 1 96.94 134 GLU B N 1
ATOM 2641 C CA . GLU B 1 134 ? 9.945 -3.494 -11.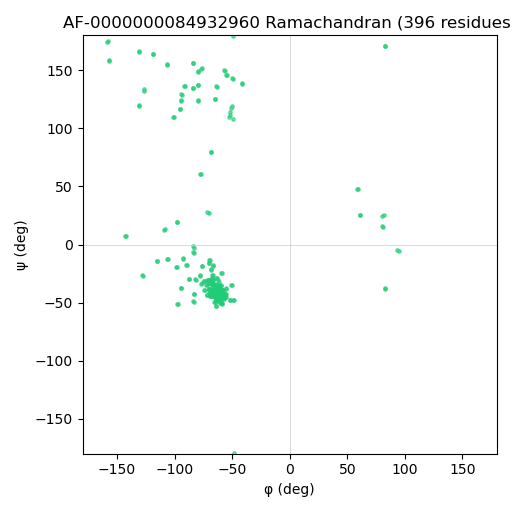719 1 96.94 134 GLU B CA 1
ATOM 2642 C C . GLU B 1 134 ? 10.938 -3.752 -12.852 1 96.94 134 GLU B C 1
ATOM 2644 O O . GLU B 1 134 ? 11.016 -4.867 -13.375 1 96.94 134 GLU B O 1
ATOM 2649 N N . ASP B 1 135 ? 11.734 -2.73 -13.188 1 95.38 135 ASP B N 1
ATOM 2650 C CA . ASP B 1 135 ? 12.727 -2.871 -14.25 1 95.38 135 ASP B CA 1
ATOM 2651 C C . ASP B 1 135 ? 13.82 -3.867 -13.859 1 95.38 135 ASP B C 1
ATOM 2653 O O . ASP B 1 135 ? 14.203 -4.723 -14.656 1 95.38 135 ASP B O 1
ATOM 2657 N N . TYR B 1 136 ? 14.258 -3.758 -12.672 1 93 136 TYR B N 1
ATOM 2658 C CA . TYR B 1 136 ? 15.32 -4.629 -12.188 1 93 136 TYR B CA 1
ATOM 2659 C C . TYR B 1 136 ? 14.867 -6.082 -12.156 1 93 136 TYR B C 1
ATOM 2661 O O . TYR B 1 136 ? 15.555 -6.965 -12.672 1 93 136 TYR B O 1
ATOM 2669 N N . LEU B 1 137 ? 13.734 -6.359 -11.625 1 95.25 137 LEU B N 1
ATOM 2670 C CA . LEU B 1 137 ? 13.227 -7.723 -11.523 1 95.25 137 LEU B CA 1
ATOM 2671 C C . LEU B 1 137 ? 12.875 -8.281 -12.898 1 95.25 137 LEU B C 1
ATOM 2673 O O .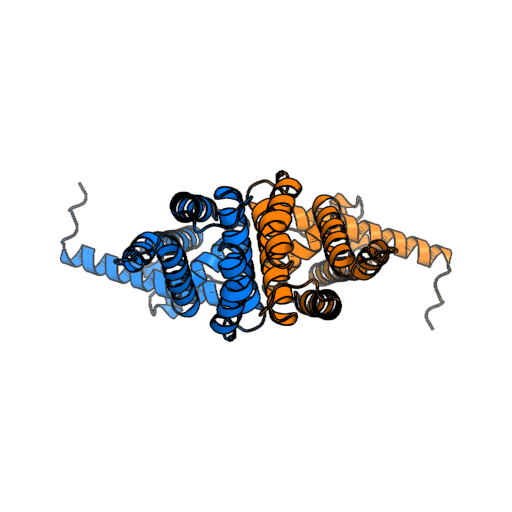 LEU B 1 137 ? 13.016 -9.477 -13.141 1 95.25 137 LEU B O 1
ATOM 2677 N N . THR B 1 138 ? 12.398 -7.371 -13.789 1 97.75 138 THR B N 1
ATOM 2678 C CA . THR B 1 138 ? 12.133 -7.801 -15.156 1 97.75 138 THR B CA 1
ATOM 2679 C C . THR B 1 138 ? 13.383 -8.414 -15.781 1 97.75 138 THR B C 1
ATOM 2681 O O . THR B 1 138 ? 13.312 -9.469 -16.422 1 97.75 138 THR B O 1
ATOM 2684 N N . ARG B 1 139 ? 14.492 -7.809 -15.555 1 94.69 139 ARG B N 1
ATOM 2685 C CA . ARG B 1 139 ? 15.742 -8.312 -16.109 1 94.69 139 ARG B CA 1
ATOM 2686 C C . ARG B 1 139 ? 16.094 -9.672 -15.516 1 94.69 139 ARG B C 1
ATOM 2688 O O . ARG B 1 139 ? 16.469 -10.594 -16.234 1 94.69 139 ARG B O 1
ATOM 2695 N N . LEU B 1 140 ? 15.977 -9.82 -14.195 1 93.12 140 LEU B N 1
ATOM 2696 C CA . LEU B 1 140 ? 16.281 -11.086 -13.539 1 93.12 140 LEU B CA 1
ATOM 2697 C C . LEU B 1 140 ? 15.352 -12.188 -14.016 1 93.12 140 LEU B C 1
ATOM 2699 O O . LEU B 1 140 ? 15.797 -13.312 -14.281 1 93.12 140 LEU B O 1
ATOM 2703 N N . ILE B 1 141 ? 14.094 -11.906 -14.164 1 97.38 141 ILE B N 1
ATOM 2704 C CA . ILE B 1 141 ? 13.102 -12.906 -14.539 1 97.38 141 ILE B CA 1
ATOM 2705 C C . ILE B 1 141 ? 13.281 -13.281 -16.016 1 97.38 141 ILE B C 1
ATOM 2707 O O . ILE B 1 141 ? 13.094 -14.445 -16.391 1 97.38 141 ILE B O 1
ATOM 2711 N N . ALA B 1 142 ? 13.68 -12.281 -16.828 1 97.81 142 ALA B N 1
ATOM 2712 C CA . ALA B 1 142 ? 13.992 -12.57 -18.219 1 97.81 142 ALA B CA 1
ATOM 2713 C C . ALA B 1 142 ? 15.156 -13.555 -18.328 1 97.81 142 ALA B C 1
ATOM 2715 O O . ALA B 1 142 ? 15.133 -14.453 -19.172 1 97.81 142 ALA B O 1
ATOM 2716 N N . GLU B 1 143 ? 16.156 -13.367 -17.531 1 94.94 143 GLU B N 1
ATOM 2717 C CA . GLU B 1 143 ? 17.281 -14.312 -17.5 1 94.94 143 GLU B CA 1
ATOM 2718 C C . GLU B 1 143 ? 16.812 -15.711 -17.109 1 94.94 143 GL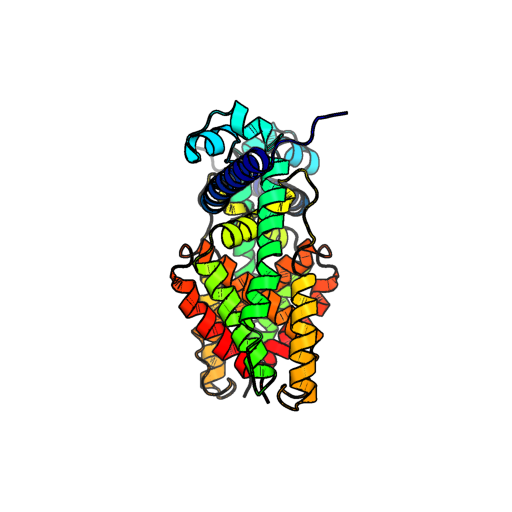U B C 1
ATOM 2720 O O . GLU B 1 143 ? 17.266 -16.703 -17.672 1 94.94 143 GLU B O 1
ATOM 2725 N N . ALA B 1 144 ? 15.945 -15.805 -16.141 1 96.06 144 ALA B N 1
ATOM 2726 C CA . ALA B 1 144 ? 15.383 -17.094 -15.727 1 96.06 144 ALA B CA 1
ATOM 2727 C C . ALA B 1 144 ? 14.602 -17.734 -16.859 1 96.06 144 ALA B C 1
ATOM 2729 O O . ALA B 1 144 ? 14.68 -18.953 -17.078 1 96.06 144 ALA B O 1
ATOM 2730 N N . ARG B 1 145 ? 13.781 -16.906 -17.562 1 97.12 145 ARG B N 1
ATOM 2731 C CA . ARG B 1 145 ? 13.055 -17.406 -18.734 1 97.12 145 ARG B CA 1
ATOM 2732 C C . ARG B 1 145 ? 14.016 -17.984 -19.766 1 97.12 145 ARG B C 1
ATOM 2734 O O . ARG B 1 145 ? 13.812 -19.078 -20.281 1 97.12 145 ARG B O 1
ATOM 2741 N N . ASP B 1 146 ? 15.086 -17.25 -20.062 1 96.19 146 ASP B N 1
ATOM 2742 C CA . ASP B 1 146 ? 16.062 -17.656 -21.062 1 96.19 146 ASP B CA 1
ATOM 2743 C C . ASP B 1 146 ? 16.766 -18.938 -20.672 1 96.19 146 ASP B C 1
ATOM 2745 O O . ASP B 1 146 ? 17.203 -19.719 -21.531 1 96.19 146 ASP B O 1
ATOM 2749 N N . ALA B 1 147 ? 16.891 -19.188 -19.391 1 95.56 147 ALA B N 1
ATOM 2750 C CA . ALA B 1 147 ? 17.5 -20.406 -18.859 1 95.56 147 ALA B CA 1
ATOM 2751 C C . ALA B 1 147 ? 16.484 -21.547 -18.797 1 95.56 147 ALA B C 1
ATOM 2753 O O . ALA B 1 147 ? 16.797 -22.641 -18.312 1 95.56 147 ALA B O 1
ATOM 2754 N N . GLY B 1 148 ? 15.266 -21.297 -19.172 1 96.25 148 GLY B N 1
ATOM 2755 C CA . GLY B 1 148 ? 14.234 -22.328 -19.203 1 96.25 148 GLY B CA 1
ATOM 2756 C C . GLY B 1 148 ? 13.625 -22.609 -17.844 1 96.25 148 GLY B C 1
ATOM 2757 O O . GLY B 1 148 ? 13.086 -23.703 -17.609 1 96.25 148 GLY B O 1
ATOM 2758 N N . GLN B 1 149 ? 13.664 -21.641 -16.922 1 96.62 149 GLN B N 1
ATOM 2759 C CA . GLN B 1 149 ? 13.258 -21.891 -15.539 1 96.62 149 GLN B CA 1
ATOM 2760 C C . GLN B 1 149 ? 11.906 -21.25 -15.242 1 96.62 149 GLN B C 1
ATOM 2762 O O . GLN B 1 149 ? 11.297 -21.516 -14.203 1 96.62 149 GLN B O 1
ATOM 2767 N N . LEU B 1 150 ? 11.406 -20.391 -16.094 1 97.12 150 LEU B N 1
ATOM 2768 C CA . LEU B 1 150 ? 10.148 -19.672 -15.883 1 97.12 150 LEU B CA 1
ATOM 2769 C C . LEU B 1 150 ? 8.977 -20.453 -16.469 1 97.12 150 LEU B C 1
ATOM 2771 O O . LEU B 1 150 ? 9.062 -21 -17.562 1 97.12 150 LEU B O 1
ATOM 2775 N N . ARG B 1 151 ? 7.918 -20.516 -15.719 1 97.12 151 ARG B N 1
ATOM 2776 C CA . ARG B 1 151 ? 6.691 -21.156 -16.172 1 97.12 151 ARG B CA 1
ATOM 2777 C C . ARG B 1 151 ? 6.281 -20.656 -17.547 1 97.12 151 ARG B C 1
ATOM 2779 O O . ARG B 1 151 ? 6.336 -19.453 -17.812 1 97.12 151 ARG B O 1
ATOM 2786 N N . ASP B 1 152 ? 5.727 -21.562 -18.422 1 96.38 152 ASP B N 1
ATOM 2787 C CA . ASP B 1 152 ? 5.312 -21.219 -19.781 1 96.38 152 ASP B CA 1
ATOM 2788 C C . ASP B 1 152 ? 4.176 -20.188 -19.766 1 96.38 152 ASP B C 1
ATOM 2790 O O . ASP B 1 152 ? 3.275 -20.266 -18.922 1 96.38 152 ASP B O 1
ATOM 2794 N N . GLY B 1 153 ? 4.285 -19.188 -20.609 1 95.69 153 GLY B N 1
ATOM 2795 C CA . GLY B 1 153 ? 3.195 -18.25 -20.781 1 95.69 153 GLY B CA 1
ATOM 2796 C C . GLY B 1 153 ? 3.338 -17 -19.922 1 95.69 153 GLY B C 1
ATOM 2797 O O . GLY B 1 153 ? 2.555 -16.062 -20.047 1 95.69 153 GLY B O 1
ATOM 2798 N N . VAL B 1 154 ? 4.352 -17.016 -19.078 1 97.75 154 VAL B N 1
ATOM 2799 C CA . VAL B 1 154 ? 4.551 -15.859 -18.219 1 97.75 154 VAL B CA 1
ATOM 2800 C C . VAL B 1 154 ? 5.539 -14.891 -18.859 1 97.75 154 VAL B C 1
ATOM 2802 O O . VAL B 1 154 ? 6.641 -15.289 -19.266 1 97.75 154 VAL B O 1
ATOM 2805 N N . GLU B 1 155 ? 5.105 -13.672 -19.031 1 98.44 155 GLU B N 1
ATOM 2806 C CA . GLU B 1 155 ? 5.992 -12.617 -19.5 1 98.44 155 GLU B CA 1
ATOM 2807 C C . GLU B 1 155 ? 6.789 -12 -18.359 1 98.44 155 GLU B C 1
ATOM 2809 O O . GLU B 1 155 ? 6.23 -11.688 -17.312 1 98.44 155 GLU B O 1
ATOM 2814 N N . PRO B 1 156 ? 8.078 -11.812 -18.562 1 98.69 156 PRO B N 1
ATOM 2815 C CA . PRO B 1 156 ? 8.938 -11.344 -17.484 1 98.69 156 PRO B CA 1
ATOM 2816 C C . PRO B 1 156 ? 8.453 -10.031 -16.875 1 98.69 156 PRO B C 1
ATOM 2818 O O . PRO B 1 156 ? 8.438 -9.891 -15.641 1 98.69 156 PRO B O 1
ATOM 2821 N N . ARG B 1 157 ? 8.062 -9.055 -17.656 1 98.62 157 ARG B N 1
ATOM 2822 C CA . ARG B 1 157 ? 7.605 -7.777 -17.125 1 98.62 157 ARG B CA 1
ATOM 2823 C C . ARG B 1 157 ? 6.328 -7.945 -16.312 1 98.62 157 ARG B C 1
ATOM 2825 O O . ARG B 1 157 ? 6.176 -7.324 -15.25 1 98.62 157 ARG B O 1
ATOM 2832 N N . ALA B 1 158 ? 5.422 -8.758 -16.797 1 98.75 158 ALA B N 1
ATOM 2833 C CA . ALA B 1 158 ? 4.199 -9.039 -16.047 1 98.75 158 ALA B CA 1
ATOM 2834 C C . ALA B 1 158 ? 4.516 -9.68 -14.695 1 98.75 158 ALA B C 1
ATOM 2836 O O . ALA B 1 158 ? 3.967 -9.273 -13.664 1 98.75 158 ALA B O 1
ATOM 2837 N N . ALA B 1 159 ? 5.434 -10.633 -14.719 1 98.75 159 ALA B N 1
ATOM 2838 C CA . ALA B 1 159 ? 5.84 -11.297 -13.484 1 98.75 159 ALA B CA 1
ATOM 2839 C C . ALA B 1 159 ? 6.473 -10.305 -12.516 1 98.75 159 ALA B C 1
ATOM 2841 O O . ALA B 1 159 ? 6.188 -10.336 -11.312 1 98.75 159 ALA B O 1
ATOM 2842 N N . ALA B 1 160 ? 7.316 -9.406 -13.031 1 98.56 160 ALA B N 1
ATOM 2843 C CA . ALA B 1 160 ? 7.992 -8.414 -12.195 1 98.56 160 ALA B CA 1
ATOM 2844 C C . ALA B 1 160 ? 6.984 -7.465 -11.547 1 98.56 160 ALA B C 1
ATOM 2846 O O . ALA B 1 160 ? 7.07 -7.176 -10.352 1 98.56 160 ALA B O 1
ATOM 2847 N N . ARG B 1 161 ? 6.012 -6.98 -12.344 1 98.81 161 ARG B N 1
ATOM 2848 C CA . ARG B 1 161 ? 5.008 -6.055 -11.828 1 98.81 161 ARG B CA 1
ATOM 2849 C C . ARG B 1 161 ? 4.148 -6.719 -10.758 1 98.81 161 ARG B C 1
ATOM 2851 O O . ARG B 1 161 ? 3.834 -6.102 -9.734 1 98.81 161 ARG B O 1
ATOM 2858 N N . VAL B 1 162 ? 3.797 -7.984 -10.953 1 98.88 162 VAL B N 1
ATOM 2859 C CA . VAL B 1 162 ? 3.006 -8.711 -9.969 1 98.88 162 VAL B CA 1
ATOM 2860 C C . VAL B 1 162 ? 3.836 -8.945 -8.711 1 98.88 162 VAL B C 1
ATOM 2862 O O . VAL B 1 162 ? 3.336 -8.797 -7.594 1 98.88 162 VAL B O 1
ATOM 2865 N N . LEU B 1 163 ? 5.117 -9.289 -8.883 1 98.62 163 LEU B N 1
ATOM 2866 C CA . LEU B 1 163 ? 5.992 -9.539 -7.742 1 98.62 163 LEU B CA 1
ATOM 2867 C C . LEU B 1 163 ? 6.199 -8.266 -6.93 1 98.62 163 LEU B C 1
ATOM 2869 O O . LEU B 1 163 ? 6.16 -8.305 -5.695 1 98.62 163 LEU B O 1
ATOM 2873 N N . VAL B 1 164 ? 6.402 -7.152 -7.578 1 98.25 164 VAL B N 1
ATOM 2874 C CA . VAL B 1 164 ? 6.562 -5.875 -6.891 1 98.25 164 VAL B CA 1
ATOM 2875 C C . VAL B 1 164 ? 5.273 -5.523 -6.148 1 98.25 164 VAL B C 1
ATOM 2877 O O . VAL B 1 164 ? 5.316 -5.102 -4.992 1 98.25 164 VAL B O 1
ATOM 2880 N N . SER B 1 165 ? 4.121 -5.734 -6.777 1 98.75 165 SER B N 1
ATOM 2881 C CA . SER B 1 165 ? 2.832 -5.469 -6.145 1 98.75 165 SER B CA 1
ATOM 2882 C C . SER B 1 165 ? 2.631 -6.34 -4.914 1 98.75 165 SER B C 1
ATOM 2884 O O . SER B 1 165 ? 2.248 -5.844 -3.852 1 98.75 165 SER B O 1
ATOM 2886 N N . ALA B 1 166 ? 2.918 -7.605 -5.062 1 98.81 166 ALA B N 1
ATOM 2887 C CA . ALA B 1 166 ? 2.734 -8.555 -3.967 1 98.81 166 ALA B CA 1
ATOM 2888 C C . ALA B 1 166 ? 3.67 -8.234 -2.805 1 98.81 166 ALA B C 1
ATOM 2890 O O . ALA B 1 166 ? 3.262 -8.281 -1.642 1 98.81 166 ALA B O 1
ATOM 2891 N N . PHE B 1 167 ? 4.934 -7.957 -3.141 1 98.31 167 PHE B N 1
ATOM 2892 C CA . PHE B 1 167 ? 5.922 -7.66 -2.111 1 98.31 167 PHE B CA 1
ATOM 2893 C C . PHE B 1 167 ? 5.555 -6.391 -1.356 1 98.31 167 PHE B C 1
ATOM 2895 O O . PHE B 1 167 ? 5.57 -6.367 -0.124 1 98.31 167 PHE B O 1
ATOM 2902 N N . PHE B 1 168 ? 5.199 -5.383 -2.121 1 97.62 168 PHE B N 1
ATOM 2903 C CA . PHE B 1 168 ? 4.777 -4.133 -1.502 1 97.62 168 PHE B CA 1
ATOM 2904 C C . PHE B 1 168 ? 3.576 -4.359 -0.59 1 97.62 168 PHE B C 1
ATOM 2906 O O . PHE B 1 168 ? 3.572 -3.918 0.561 1 97.62 168 PHE B O 1
ATOM 2913 N N . GLY B 1 169 ? 2.553 -5.035 -1.149 1 98.12 169 GLY B N 1
ATOM 2914 C CA . GLY B 1 169 ? 1.371 -5.316 -0.349 1 98.12 169 GLY B CA 1
ATOM 2915 C C . GLY B 1 169 ? 1.675 -6.121 0.9 1 98.12 169 GLY B C 1
ATOM 2916 O O . GLY B 1 169 ? 1.149 -5.828 1.977 1 98.12 169 GLY B O 1
ATOM 2917 N N . MET B 1 170 ? 2.545 -7.059 0.797 1 98.44 170 MET B N 1
ATOM 2918 C CA . MET B 1 170 ? 2.914 -7.922 1.913 1 98.44 170 MET B CA 1
ATOM 2919 C C . MET B 1 170 ? 3.584 -7.121 3.025 1 98.44 170 MET B C 1
ATOM 2921 O O . MET B 1 170 ? 3.193 -7.223 4.188 1 98.44 170 MET B O 1
ATOM 2925 N N . GLN B 1 171 ? 4.582 -6.414 2.615 1 97.12 171 GLN B N 1
ATOM 2926 C CA . GLN B 1 171 ? 5.32 -5.645 3.611 1 97.12 171 GLN B CA 1
ATOM 2927 C C . GLN B 1 171 ? 4.43 -4.59 4.266 1 97.12 171 GLN B C 1
ATOM 2929 O O . GLN B 1 171 ? 4.516 -4.359 5.473 1 97.12 171 GLN B O 1
ATOM 2934 N N . HIS B 1 172 ? 3.557 -3.934 3.518 1 96.62 172 HIS B N 1
ATOM 2935 C CA . HIS B 1 172 ? 2.641 -2.926 4.043 1 96.62 172 HIS B CA 1
ATOM 2936 C C . HIS B 1 172 ? 1.636 -3.547 5.008 1 96.62 172 HIS B C 1
ATOM 2938 O O . HIS B 1 172 ? 1.438 -3.043 6.117 1 96.62 172 HIS B O 1
ATOM 2944 N N . ILE B 1 173 ? 1.019 -4.629 4.578 1 97.81 173 ILE B N 1
ATOM 2945 C CA . ILE B 1 173 ? 0.001 -5.281 5.395 1 97.81 173 ILE B CA 1
ATOM 2946 C C . ILE B 1 173 ? 0.63 -5.801 6.688 1 97.81 173 ILE B C 1
ATOM 2948 O O . ILE B 1 173 ? 0.043 -5.676 7.766 1 97.81 173 ILE B O 1
ATOM 2952 N N . SER B 1 174 ? 1.825 -6.367 6.621 1 98.12 174 SER B N 1
ATOM 2953 C CA . SER B 1 174 ? 2.549 -6.805 7.809 1 98.12 174 SER B CA 1
ATOM 2954 C C . SER B 1 174 ? 2.789 -5.645 8.766 1 98.12 174 SER B C 1
ATOM 2956 O O . SER B 1 174 ? 2.566 -5.773 9.977 1 98.12 174 SER B O 1
ATOM 2958 N N . ASP B 1 175 ? 3.17 -4.52 8.211 1 95.94 175 ASP B N 1
ATOM 2959 C CA . ASP B 1 175 ? 3.406 -3.336 9.031 1 95.94 175 ASP B CA 1
ATOM 2960 C C . ASP B 1 175 ? 2.133 -2.906 9.75 1 95.94 175 ASP B C 1
ATOM 2962 O O . ASP B 1 175 ? 2.139 -2.707 10.969 1 95.94 175 ASP B O 1
ATOM 2966 N N . VAL B 1 176 ? 1.048 -2.854 9.023 1 95.25 176 VAL B N 1
ATOM 2967 C CA . VAL B 1 176 ? -0.215 -2.33 9.539 1 95.25 176 VAL B CA 1
ATOM 2968 C C . VAL B 1 176 ? -0.786 -3.285 10.578 1 95.25 176 VAL B C 1
ATOM 2970 O O . VAL B 1 176 ? -1.251 -2.854 11.641 1 95.25 176 VAL B O 1
ATOM 2973 N N . LEU B 1 177 ? -0.696 -4.551 10.312 1 96.5 177 LEU B N 1
ATOM 2974 C CA . LEU B 1 177 ? -1.43 -5.5 11.141 1 96.5 177 LEU B CA 1
ATOM 2975 C C . LEU B 1 177 ? -0.601 -5.918 12.352 1 96.5 177 LEU B C 1
ATOM 2977 O O . LEU B 1 177 ? -1.151 -6.207 13.422 1 96.5 177 LEU B O 1
ATOM 2981 N N . SER B 1 178 ? 0.778 -5.914 12.188 1 96.62 178 SER B N 1
ATOM 2982 C CA . SER B 1 178 ? 1.549 -6.555 13.25 1 96.62 178 SER B CA 1
ATOM 2983 C C . SER B 1 178 ? 2.84 -5.793 13.531 1 96.62 178 SER B C 1
ATOM 2985 O O . SER B 1 178 ? 3.697 -6.27 14.281 1 96.62 178 SER B O 1
ATOM 2987 N N . GLY B 1 179 ? 3.043 -4.641 12.938 1 94.62 179 GLY B N 1
ATOM 2988 C CA . GLY B 1 179 ? 4.32 -3.959 13.078 1 94.62 179 GLY B CA 1
ATOM 2989 C C . GLY B 1 179 ? 5.488 -4.762 12.539 1 94.62 179 GLY B C 1
ATOM 2990 O O . GLY B 1 179 ? 6.586 -4.723 13.102 1 94.62 179 GLY B O 1
ATOM 2991 N N . ARG B 1 180 ? 5.273 -5.695 11.578 1 96.25 180 ARG B N 1
ATOM 2992 C CA . ARG B 1 180 ? 6.234 -6.496 10.82 1 96.25 180 ARG B CA 1
ATOM 2993 C C . ARG B 1 180 ? 6.695 -7.703 11.633 1 96.25 180 ARG B C 1
ATOM 2995 O O . ARG B 1 180 ? 7.66 -8.375 11.266 1 96.25 180 ARG B O 1
ATOM 3002 N N . SER B 1 181 ? 5.988 -8.023 12.695 1 97 181 SER B N 1
ATOM 3003 C CA . SER B 1 181 ? 6.355 -9.203 13.477 1 97 181 SER B CA 1
ATOM 3004 C C . SER B 1 181 ? 6.102 -10.484 12.68 1 97 181 SER B C 1
ATOM 3006 O O . SER B 1 181 ? 6.695 -11.531 12.969 1 97 181 SER B O 1
ATOM 3008 N N . ASP B 1 182 ? 5.238 -10.422 11.688 1 97.94 182 ASP B N 1
ATOM 3009 C CA . ASP B 1 182 ? 4.922 -11.625 10.914 1 97.94 182 ASP B CA 1
ATOM 3010 C C . ASP B 1 182 ? 5.516 -11.547 9.508 1 97.94 182 ASP B C 1
ATOM 3012 O O . ASP B 1 182 ? 5.125 -12.305 8.625 1 97.94 182 ASP B O 1
ATOM 3016 N N . LEU B 1 183 ? 6.438 -10.578 9.281 1 98.12 183 LEU B N 1
ATOM 3017 C CA . LEU B 1 183 ? 6.957 -10.336 7.938 1 98.12 183 LEU B CA 1
ATOM 3018 C C . LEU B 1 183 ? 7.641 -11.578 7.383 1 98.12 183 LEU B C 1
ATOM 3020 O O . LEU B 1 183 ? 7.445 -11.93 6.219 1 98.12 183 LEU B O 1
ATOM 3024 N N . THR B 1 184 ? 8.438 -12.25 8.188 1 97.38 184 THR B N 1
ATOM 3025 C CA . THR B 1 184 ? 9.148 -13.445 7.742 1 97.38 184 THR B CA 1
ATOM 3026 C C . THR B 1 184 ? 8.172 -14.531 7.316 1 97.38 184 THR B C 1
ATOM 3028 O O . THR B 1 184 ? 8.367 -15.18 6.285 1 97.38 184 THR B O 1
ATOM 3031 N N . GLU B 1 185 ? 7.148 -14.703 8.094 1 98.19 185 GLU B N 1
ATOM 3032 C CA . GLU B 1 185 ? 6.117 -15.68 7.758 1 98.19 185 GLU B CA 1
ATOM 3033 C C . GLU B 1 185 ? 5.422 -15.328 6.449 1 98.19 185 GLU B C 1
ATOM 3035 O O . GLU B 1 185 ? 5.234 -16.188 5.586 1 98.19 185 GLU B O 1
ATOM 3040 N N . ARG B 1 186 ? 5.031 -14.109 6.27 1 98.62 186 ARG B N 1
ATOM 3041 C CA . ARG B 1 186 ? 4.348 -13.664 5.059 1 98.62 186 ARG B CA 1
ATOM 3042 C C . ARG B 1 186 ? 5.258 -13.773 3.842 1 98.62 186 ARG B C 1
ATOM 3044 O O . ARG B 1 186 ? 4.793 -14.078 2.74 1 98.62 186 ARG B O 1
ATOM 3051 N N . TYR B 1 187 ? 6.52 -13.531 4.086 1 98.62 187 TYR B N 1
ATOM 3052 C CA . TYR B 1 187 ? 7.453 -13.672 2.975 1 98.62 187 TYR B CA 1
ATOM 3053 C C . TYR B 1 187 ? 7.574 -15.133 2.551 1 98.62 187 TYR B C 1
ATOM 3055 O O . TYR B 1 187 ? 7.66 -15.438 1.357 1 98.62 187 TYR B O 1
ATOM 3063 N N . GLU B 1 188 ? 7.633 -16.062 3.467 1 98.38 188 GLU B N 1
ATOM 3064 C CA . GLU B 1 188 ? 7.664 -17.484 3.133 1 98.38 188 GLU B CA 1
ATOM 3065 C C . GLU B 1 188 ? 6.426 -17.891 2.336 1 98.38 188 GLU B C 1
ATOM 3067 O O . GLU B 1 188 ? 6.516 -18.703 1.416 1 98.38 188 GLU B O 1
ATOM 3072 N N . GLU B 1 189 ? 5.309 -17.344 2.711 1 98.75 189 GLU B N 1
ATOM 3073 C CA . GLU B 1 189 ? 4.086 -17.578 1.952 1 98.75 189 GLU B CA 1
ATOM 3074 C C . GLU B 1 189 ? 4.207 -17.047 0.526 1 98.75 189 GLU B C 1
ATOM 3076 O O . GLU B 1 189 ? 3.803 -17.719 -0.427 1 98.75 189 GLU B O 1
ATOM 3081 N N . LEU B 1 190 ? 4.75 -15.828 0.387 1 98.62 190 LEU B N 1
ATOM 3082 C CA . LEU B 1 190 ? 4.945 -15.242 -0.936 1 98.62 190 LEU B CA 1
ATOM 3083 C C . LEU B 1 190 ? 5.871 -16.109 -1.78 1 98.62 190 LEU B C 1
ATOM 3085 O O . LEU B 1 190 ? 5.605 -16.344 -2.961 1 98.62 190 LEU B O 1
ATOM 3089 N N . ARG B 1 191 ? 6.934 -16.609 -1.163 1 97.5 191 ARG B N 1
ATOM 3090 C CA . ARG B 1 191 ? 7.863 -17.5 -1.859 1 97.5 191 ARG B CA 1
ATOM 3091 C C . ARG B 1 191 ? 7.164 -18.75 -2.355 1 97.5 191 ARG B C 1
ATOM 3093 O O . ARG B 1 191 ? 7.25 -19.094 -3.539 1 97.5 191 ARG B O 1
ATOM 3100 N N . THR B 1 192 ? 6.426 -19.422 -1.487 1 96.94 192 THR B N 1
ATOM 3101 C CA . THR B 1 192 ? 5.773 -20.688 -1.795 1 96.94 192 THR B CA 1
ATOM 3102 C C . THR B 1 192 ? 4.664 -20.484 -2.822 1 96.94 192 THR B C 1
ATOM 3104 O O . THR B 1 192 ? 4.539 -21.266 -3.771 1 96.94 192 THR B O 1
ATOM 3107 N N . VAL B 1 193 ? 3.916 -19.469 -2.688 1 98.12 193 VAL B N 1
ATOM 3108 C CA . VAL B 1 193 ? 2.711 -19.266 -3.486 1 98.12 193 VAL B CA 1
ATOM 3109 C C . VAL B 1 193 ? 3.076 -18.641 -4.828 1 98.12 193 VAL B C 1
ATOM 3111 O O . VAL B 1 193 ? 2.682 -19.141 -5.883 1 98.12 193 VAL B O 1
ATOM 3114 N N . LEU B 1 194 ? 3.871 -17.578 -4.777 1 98.25 194 LEU B N 1
ATOM 3115 C CA . LEU B 1 194 ? 4.09 -16.781 -5.984 1 98.25 194 LEU B CA 1
ATOM 3116 C C . LEU B 1 194 ? 5.391 -17.188 -6.672 1 98.25 194 LEU B C 1
ATOM 3118 O O . LEU B 1 194 ? 5.391 -17.531 -7.855 1 98.25 194 LEU B O 1
ATOM 3122 N N . LEU B 1 195 ? 6.512 -17.234 -5.949 1 96.88 195 LEU B N 1
ATOM 3123 C CA . LEU B 1 195 ? 7.789 -17.516 -6.594 1 96.88 195 LEU B CA 1
ATOM 3124 C C . LEU B 1 195 ? 7.828 -18.938 -7.121 1 96.88 195 LEU B C 1
ATOM 3126 O O . LEU B 1 195 ? 8.234 -19.172 -8.258 1 96.88 195 LEU B O 1
ATOM 3130 N N . GLU B 1 196 ? 7.379 -19.891 -6.336 1 95.19 196 GLU B N 1
ATOM 3131 C CA . GLU B 1 196 ? 7.344 -21.266 -6.812 1 95.19 196 GLU B CA 1
ATOM 3132 C C . GLU B 1 196 ? 6.336 -21.438 -7.949 1 95.19 196 GLU B C 1
ATOM 3134 O O . GLU B 1 196 ? 6.531 -22.266 -8.844 1 95.19 196 GLU B O 1
ATOM 3139 N N . GLY B 1 197 ? 5.258 -20.609 -7.918 1 96.12 197 GLY B N 1
ATOM 3140 C CA . GLY B 1 197 ? 4.273 -20.641 -8.992 1 96.12 197 GLY B CA 1
ATOM 3141 C C . GLY B 1 197 ? 4.801 -20.078 -10.297 1 96.12 197 GLY B C 1
ATOM 3142 O O . GLY B 1 197 ? 4.203 -20.297 -11.352 1 96.12 197 GLY B O 1
ATOM 3143 N N . LEU B 1 198 ? 5.938 -19.391 -10.227 1 96.5 198 LEU B N 1
ATOM 3144 C CA . LEU B 1 198 ? 6.574 -18.828 -11.414 1 96.5 198 LEU B CA 1
ATOM 3145 C C . LEU B 1 198 ? 7.543 -19.828 -12.039 1 96.5 198 LEU B C 1
ATOM 3147 O O . LEU B 1 198 ? 7.961 -19.656 -13.188 1 96.5 198 LEU B O 1
ATOM 3151 N N . ARG B 1 199 ? 7.898 -20.781 -11.281 1 92.94 199 ARG B N 1
ATOM 3152 C CA . ARG B 1 199 ? 8.898 -21.734 -11.75 1 92.94 199 ARG B CA 1
ATOM 3153 C C . ARG B 1 199 ? 8.273 -22.766 -12.68 1 92.94 199 ARG B C 1
ATOM 3155 O O . ARG B 1 199 ? 7.121 -23.156 -12.492 1 92.94 199 ARG B O 1
ATOM 3162 N N . ARG B 1 200 ? 9.047 -23.25 -13.625 1 90.5 200 ARG B N 1
ATOM 3163 C CA . ARG B 1 200 ? 8.625 -24.312 -14.523 1 90.5 200 ARG B CA 1
ATOM 3164 C C . ARG B 1 200 ? 8.617 -25.672 -13.812 1 90.5 200 ARG B C 1
ATOM 3166 O O . ARG B 1 200 ? 9.523 -25.969 -13.031 1 90.5 200 ARG B O 1
#

Organism: Streptomyces venezuelae (strain ATCC 10712 / CBS 650.69 / DSM 40230 / JCM 4526 / NBRC 13096 / PD 04745) (NCBI:txid953739)

InterPro domains:
  IPR001647 DNA-binding HTH domain, TetR-type [PF00440] (20-66)
  IPR001647 DNA-binding HTH domain, TetR-type [PR00455] (20-33)
  IPR001647 DNA-binding HTH domain, TetR-type [PR00455] (41-64)
  IPR001647 DNA-binding HTH domain, TetR-type [PS50977] (14-74)
  IPR009057 Homedomain-like superfamily [SSF46689] (7-91)
  IPR036271 Tetracyclin repressor-like, C-terminal domain superfamily [SSF48498] (88-198)
  IPR047923 A-factor receptor protein-like [NF041196] (10-198)
  IPR050109 HTH-type, TetR-like transcriptional regulator [PTHR30055] (1-200)
  IPR054126 CprB tetracyclin repressor-like, C-terminal domain [PF21935] (98-198)

Nearest PDB structures (foldseek):
  7ky1-assembly1_A  TM=9.221E-01  e=2.434E-15  Streptomyces coelicolor
  1ui6-assembly1_B  TM=8.847E-01  e=4.550E-08  Streptomyces coelicolor A3(2)
  4pxi-assembly1_B  TM=9.063E-01  e=1.430E-07  Streptomyces coelicolor
  1ui6-assembly1_A  TM=7.719E-01  e=9.426E-09  Streptomyces coelicolor A3(2)
  3ppb-assembly1_B  TM=6.340E-01  e=2.470E-05  Shewanella loihica PV-4

Radius of gyration: 23.79 Å; Cα contacts (8 Å, |Δi|>4): 514; chains: 2; bounding box: 81×62×44 Å